Protein AF-A0A6A3BEG9-F1 (afdb_monomer_lite)

Organism: Hibiscus syriacus (NCBI:txid106335)

pLDDT: mean 72.34, std 18.97, range [19.92, 94.62]

InterPro domains:
  IPR001373 Cullin, N-terminal [PF00888] (165-281)
  IPR001373 Cullin, N-terminal [PF00888] (286-441)
  IPR016158 Cullin homology domain [PS50069] (335-565)
  IPR016158 Cullin homology domain [SM00182] (365-515)
  IPR016159 Cullin repeat-like-containing domain superfamily [SSF74788] (90-330)
  IPR019559 Cullin, neddylation domain [PF10557] (595-649)
  IPR019559 Cullin, neddylation domain [SM00884] (591-651)
  IPR036317 Cullin homology domain superfamily [SSF75632] (333-597)
  IPR036388 Winged helix-like DNA-binding domain superfamily [G3DSA:1.10.10.10] (597-657)
  IPR036390 Winged helix DNA-binding domain superfamily [SSF46785] (594-657)
  IPR045093 Cullin [PTHR11932] (163-653)
  IPR059120 Cullin-like, alpha+beta domain [PF26557] (464-587)

Secondary structure (DSSP, 8-state):
--------------------------------------------------------------------PPPPPPP------S---PPPTTHHHHHHHHHHHHHHHHHTTPPPSS-HHHHHHHHHHHHHTT-HHHHHHHHHHHHHHHHHHHHHHHBTB--HHHHHHHHHHHHHTT----HHHHHHHHHHHHHTT-HIIIIIHHHHHHHHHHHHHHHHHHHHHS-HHHHHHHHHHHHHHHHHHHHHTS-HHHHHHHHHHHHHHHH---THHHHHHHHHHHHHHTS--GGGTTTHHHHHHHHHHHHHHHHHHTSTT-HHHHHHHHHHHHHHHHTTTTHHHHHHHHHHHHHTBTT-TT--HHHHHHHHHHHHHHHHHTT--SSHHHHHHHHHHHHHHHHHHHTT-BS-HHHHHHHHHHHHHHH-HHHHHHHHHHHHHHHHHHHHHHHHHHSHHHHHSS-TT---------TTTSPP---------GGGHHHHHHHHHHSTT------GGG--EEEEEESSSEEEEEESSHHHHHHHHHTTT-SEEEHHHHHHHH---HHHHHHHHHTTSTTSSSS-SS--TT-EEE--TT---S--TTHHHHHHHHHHHHHSEEEHHHHHHHHHHHS---HHHHHHHHHHHHTTTSEEEETTEEEEEEE--

Sequence (657 aa):
MTKAKSQAVACSLEPNKKGLHHRHHHNSNNQNATDVVFDPSCMPLDDDPNSADALSPATANLSLKKATPPQPAKKLVIKLVKAKPTLPANFEDETWAKLKSAINAIFFKQPNSCDMEKLYQAVITLCLHRLGGRLYQRIEKECEELMSVALRSLVGQSPDLVVFLSLVEKCWLGEAIDRTLLNHLLKMFTALGIYSGSFEKPFLEHTSEFYAAEGTKYIQQYDVPDYLKHVETRLHEEHERCVLYLDAVTRKPLIATGFMMLMEGHRIEDLRRMYSLFSRIMVIDEEKDKDMVPFLLEFKASLDSIWEECFSKNETLCIHIRDAFEYLINLCQNRPAELVAKFLDEKLHTGNKGTSKEELECTLDKVLVLFRDTFLMVNKGKDVFEAFYRKDLAKRLLLGKSASIDAEKSMISKLKTECGSQFTNKLEGMFKDIELSKEINESFKQSSQARTKLPSGIEMSVHVLTTGYWPTYPPTVLRLPCELNVYQEFYLSKYSGRHLMWQNSLGHCVLKAGFLKVFSFCCRLPSKTVVLMLFNDAEKLSFLDIKGSTSIEDKELRRTLQSLACGKFPKGRDVENDDSFVFNDGFSSPLFRIKVDAAIVRIMKTRKVLSHTLLITELIQQFPRKPTDLKKRIESLIDREYLEQGKNNPQIYNYLA

Radius of gyration: 52.26 Å; chains: 1; bounding box: 135×94×127 Å

Structure (mmCIF, N/CA/C/O backbone):
data_AF-A0A6A3BEG9-F1
#
_entry.id   AF-A0A6A3BEG9-F1
#
loop_
_atom_site.group_PDB
_atom_site.id
_atom_site.type_symbol
_atom_site.label_atom_id
_atom_site.label_alt_id
_atom_site.label_comp_id
_atom_site.label_asym_id
_atom_site.label_entity_id
_atom_site.label_seq_id
_atom_site.pdbx_PDB_ins_code
_atom_site.Cartn_x
_atom_site.Cartn_y
_atom_site.Cartn_z
_atom_site.occupancy
_atom_site.B_iso_or_equiv
_atom_site.auth_seq_id
_atom_site.auth_comp_id
_atom_site.auth_asym_id
_atom_site.auth_atom_id
_atom_site.pdbx_PDB_model_num
ATOM 1 N N . MET A 1 1 ? -36.089 34.736 -15.527 1.00 31.38 1 MET A N 1
ATOM 2 C CA . MET A 1 1 ? -35.805 35.983 -16.277 1.00 31.38 1 MET A CA 1
ATOM 3 C C . MET A 1 1 ? -34.300 36.075 -16.506 1.00 31.38 1 MET A C 1
ATOM 5 O O . MET A 1 1 ? -33.586 35.696 -15.597 1.00 31.38 1 MET A O 1
ATOM 9 N N . THR A 1 2 ? -33.875 36.511 -17.703 1.00 29.36 2 THR A N 1
ATOM 10 C CA . THR A 1 2 ? -32.597 37.197 -18.061 1.00 29.36 2 THR A CA 1
ATOM 11 C C . THR A 1 2 ? -31.268 36.882 -17.341 1.00 29.36 2 THR A C 1
ATOM 13 O O . THR A 1 2 ? -31.200 36.942 -16.125 1.00 29.36 2 THR A O 1
ATOM 16 N N . LYS A 1 3 ? -30.107 36.804 -18.011 1.00 25.12 3 LYS A N 1
ATOM 17 C CA . LYS A 1 3 ? -29.729 36.522 -19.418 1.00 25.12 3 LYS A CA 1
ATOM 18 C C . LYS A 1 3 ? -28.193 36.373 -19.426 1.00 25.12 3 LYS A C 1
ATOM 20 O O . LYS A 1 3 ? -27.522 37.168 -18.778 1.00 25.12 3 LYS A O 1
ATOM 25 N N . ALA A 1 4 ? -27.631 35.415 -20.161 1.00 26.48 4 ALA A N 1
ATOM 26 C CA . ALA A 1 4 ? -26.176 35.314 -20.329 1.00 26.48 4 ALA A CA 1
ATOM 27 C C . ALA A 1 4 ? -25.626 36.396 -21.283 1.00 26.48 4 ALA A C 1
ATOM 29 O O . ALA A 1 4 ? -26.356 36.873 -22.158 1.00 26.48 4 ALA A O 1
ATOM 30 N N . LYS A 1 5 ? -24.328 36.713 -21.172 1.00 24.66 5 LYS A N 1
ATOM 31 C CA . LYS A 1 5 ? -23.538 37.335 -22.248 1.00 24.66 5 LYS A CA 1
ATOM 32 C C . LYS A 1 5 ? -22.067 36.914 -22.181 1.00 24.66 5 LYS A C 1
ATOM 34 O O . LYS A 1 5 ? -21.379 37.204 -21.211 1.00 24.66 5 LYS A O 1
ATOM 39 N N . SER A 1 6 ? -21.610 36.275 -23.251 1.00 23.83 6 SER A N 1
ATOM 40 C CA . SER A 1 6 ? -20.198 36.057 -23.576 1.00 23.83 6 SER A CA 1
ATOM 41 C C . SER A 1 6 ? -19.630 37.281 -24.298 1.00 23.83 6 SER A C 1
ATOM 43 O O . SER A 1 6 ? -20.381 37.968 -24.994 1.00 23.83 6 SER A O 1
ATOM 45 N N . GLN A 1 7 ? -18.311 37.480 -24.261 1.00 23.44 7 GLN A N 1
ATOM 46 C CA . GLN A 1 7 ? -17.595 38.104 -25.379 1.00 23.44 7 GLN A CA 1
ATOM 47 C C . GLN A 1 7 ? -16.103 37.749 -25.361 1.00 23.44 7 GLN A C 1
ATOM 49 O O . GLN A 1 7 ? -15.480 37.713 -24.305 1.00 23.44 7 GLN A O 1
ATOM 54 N N . ALA A 1 8 ? -15.555 37.487 -26.546 1.00 22.25 8 ALA A N 1
ATOM 55 C CA . ALA A 1 8 ? -14.137 37.263 -26.805 1.00 22.25 8 ALA A CA 1
ATOM 56 C C . ALA A 1 8 ? -13.657 38.290 -27.840 1.00 22.25 8 ALA A C 1
ATOM 58 O O . ALA A 1 8 ? -14.426 38.630 -28.740 1.00 22.25 8 ALA A O 1
ATOM 59 N N . VAL A 1 9 ? -12.404 38.744 -27.740 1.00 23.17 9 VAL A N 1
ATOM 60 C CA . VAL A 1 9 ? -11.664 39.463 -28.798 1.00 23.17 9 VAL A CA 1
ATOM 61 C C . VAL A 1 9 ? -10.181 39.070 -28.697 1.00 23.17 9 VAL A C 1
ATOM 63 O O . VAL A 1 9 ? -9.704 38.750 -27.610 1.00 23.17 9 VAL A O 1
ATOM 66 N N . ALA A 1 10 ? -9.478 39.048 -29.831 1.00 21.56 10 ALA A N 1
ATOM 67 C CA . ALA A 1 10 ? -8.102 38.568 -29.982 1.00 21.56 10 ALA A CA 1
ATOM 68 C C . ALA A 1 10 ? -7.094 39.697 -30.324 1.00 21.56 10 ALA A C 1
ATOM 70 O O . ALA A 1 10 ? -7.458 40.869 -30.345 1.00 21.56 10 ALA A O 1
ATOM 71 N N . CYS A 1 11 ? -5.870 39.278 -30.690 1.00 19.92 11 CYS A N 1
ATOM 72 C CA . CYS A 1 11 ? -4.821 39.988 -31.452 1.00 19.92 11 CYS A CA 1
ATOM 73 C C . CYS A 1 11 ? -3.715 40.792 -30.719 1.00 19.92 11 CYS A C 1
ATOM 75 O O . CYS A 1 11 ? -3.869 41.967 -30.412 1.00 19.92 11 CYS A O 1
ATOM 77 N N . SER A 1 12 ? -2.523 40.169 -30.723 1.00 20.89 12 SER A N 1
ATOM 78 C CA . SER A 1 12 ? -1.301 40.648 -31.415 1.00 20.89 12 SER A CA 1
ATOM 79 C C . SER A 1 12 ? -0.244 41.545 -30.734 1.00 20.89 12 SER A C 1
ATOM 81 O O . SER A 1 12 ? -0.546 42.541 -30.092 1.00 20.89 12 SER A O 1
ATOM 83 N N . LEU A 1 13 ? 1.008 41.224 -31.124 1.00 22.75 13 LEU A N 1
ATOM 84 C CA . LEU A 1 13 ? 2.265 42.004 -31.160 1.00 22.75 13 LEU A CA 1
ATOM 85 C C . LEU A 1 13 ? 3.156 42.073 -29.894 1.00 22.75 13 LEU A C 1
ATOM 87 O O . LEU A 1 13 ? 2.754 42.510 -28.822 1.00 22.75 13 LEU A O 1
ATOM 91 N N . GLU A 1 14 ? 4.422 41.671 -30.087 1.00 21.84 14 GLU A N 1
ATOM 92 C CA . GLU A 1 14 ? 5.583 41.900 -29.204 1.00 21.84 14 GLU A CA 1
ATOM 93 C C . GLU A 1 14 ? 6.166 43.334 -29.403 1.00 21.84 14 GLU A C 1
ATOM 95 O O . GLU A 1 14 ? 5.528 44.144 -30.080 1.00 21.84 14 GLU A O 1
ATOM 100 N N . PRO A 1 15 ? 7.429 43.668 -29.023 1.00 38.91 15 PRO A N 1
ATOM 101 C CA . PRO A 1 15 ? 8.297 43.215 -27.911 1.00 38.91 15 PRO A CA 1
ATOM 102 C C . PRO A 1 15 ? 8.882 44.406 -27.097 1.00 38.91 15 PRO A C 1
ATOM 104 O O . PRO A 1 15 ? 8.882 45.529 -27.597 1.00 38.91 15 PRO A O 1
ATOM 107 N N . ASN A 1 16 ? 9.508 44.182 -25.916 1.00 23.45 16 ASN A N 1
ATOM 108 C CA . ASN A 1 16 ? 10.857 44.723 -25.561 1.00 23.45 16 ASN A CA 1
ATOM 109 C C . ASN A 1 16 ? 11.320 44.570 -24.080 1.00 23.45 16 ASN A C 1
ATOM 111 O O . ASN A 1 16 ? 10.651 45.016 -23.159 1.00 23.45 16 ASN A O 1
ATOM 115 N N . LYS A 1 17 ? 12.600 44.167 -23.944 1.00 24.80 17 LYS A N 1
ATOM 116 C CA . LYS A 1 17 ? 13.687 44.699 -23.070 1.00 24.80 17 LYS A CA 1
ATOM 117 C C . LYS A 1 17 ? 13.652 44.671 -21.526 1.00 24.80 17 LYS A C 1
ATOM 119 O O . LYS A 1 17 ? 12.834 45.317 -20.892 1.00 24.80 17 LYS A O 1
ATOM 124 N N . LYS A 1 18 ? 14.836 44.248 -21.028 1.00 23.91 18 LYS A N 1
ATOM 125 C CA . LYS A 1 18 ? 15.557 44.629 -19.784 1.00 23.91 18 LYS A CA 1
ATOM 126 C C . LYS A 1 18 ? 14.902 44.162 -18.467 1.00 23.91 18 LYS A C 1
ATOM 128 O O . LYS A 1 18 ? 13.736 44.420 -18.236 1.00 23.91 18 LYS A O 1
ATOM 133 N N . GLY A 1 19 ? 15.599 43.523 -17.524 1.00 23.02 19 GLY A N 1
ATOM 134 C CA . GLY A 1 19 ? 17.031 43.197 -17.398 1.00 23.02 19 GLY A CA 1
ATOM 135 C C . GLY A 1 19 ? 17.562 43.640 -16.028 1.00 23.02 19 GLY A C 1
ATOM 136 O O . GLY A 1 19 ? 17.203 44.727 -15.585 1.00 23.02 19 GLY A O 1
ATOM 137 N N . LEU A 1 20 ? 18.402 42.839 -15.358 1.00 25.92 20 LEU A N 1
ATOM 138 C CA . LEU A 1 20 ? 19.084 43.242 -14.115 1.00 25.92 20 LEU A CA 1
ATOM 139 C C . LEU A 1 20 ? 20.333 42.391 -13.815 1.00 25.92 20 LEU A C 1
ATOM 141 O O . LEU A 1 20 ? 20.537 41.331 -14.400 1.00 25.92 20 LEU A O 1
ATOM 145 N N . HIS A 1 21 ? 21.202 42.935 -12.961 1.00 25.56 21 HIS A N 1
ATOM 146 C CA . HIS A 1 21 ? 22.609 42.555 -12.798 1.00 25.56 21 HIS A CA 1
ATOM 147 C C . HIS A 1 21 ? 22.884 41.354 -11.869 1.00 25.56 21 HIS A C 1
ATOM 149 O O . HIS A 1 21 ? 22.148 41.092 -10.923 1.00 25.56 21 HIS A O 1
ATOM 155 N N . HIS A 1 22 ? 24.050 40.732 -12.109 1.00 23.83 22 HIS A N 1
ATOM 156 C CA . HIS A 1 22 ? 25.010 40.159 -11.140 1.00 23.83 22 HIS A CA 1
ATOM 157 C C . HIS A 1 22 ? 24.812 40.552 -9.655 1.00 23.83 22 HIS A C 1
ATOM 159 O O . HIS A 1 22 ? 24.510 41.708 -9.365 1.00 23.83 22 HIS A O 1
ATOM 165 N N . ARG A 1 23 ? 25.166 39.692 -8.674 1.00 23.39 23 ARG A N 1
ATOM 166 C CA . ARG A 1 23 ? 26.582 39.457 -8.273 1.00 23.39 23 ARG A CA 1
ATOM 167 C C . ARG A 1 23 ? 26.782 38.282 -7.275 1.00 23.39 23 ARG A C 1
ATOM 169 O O . ARG A 1 23 ? 26.035 38.229 -6.316 1.00 23.39 23 ARG A O 1
ATOM 176 N N . HIS A 1 24 ? 27.822 37.451 -7.513 1.00 24.19 24 HIS A N 1
ATOM 177 C CA . HIS A 1 24 ? 28.725 36.650 -6.617 1.00 24.19 24 HIS A CA 1
ATOM 178 C C . HIS A 1 24 ? 28.236 35.984 -5.284 1.00 24.19 24 HIS A C 1
ATOM 180 O O . HIS A 1 24 ? 27.294 36.454 -4.673 1.00 24.19 24 HIS A O 1
ATOM 186 N N . HIS A 1 25 ? 28.859 34.934 -4.697 1.00 24.55 25 HIS A N 1
ATOM 187 C CA . HIS A 1 25 ? 30.204 34.305 -4.835 1.00 24.55 25 HIS A CA 1
ATOM 188 C C . HIS A 1 25 ? 30.246 32.862 -4.236 1.00 24.55 25 HIS A C 1
ATOM 190 O O . HIS A 1 25 ? 29.578 32.655 -3.232 1.00 24.55 25 HIS A O 1
ATOM 196 N N . HIS A 1 26 ? 31.146 31.978 -4.734 1.00 24.72 26 HIS A N 1
ATOM 197 C CA . HIS A 1 26 ? 31.712 30.742 -4.095 1.00 24.72 26 HIS A CA 1
ATOM 198 C C . HIS A 1 26 ? 30.728 29.603 -3.672 1.00 24.72 26 HIS A C 1
ATOM 200 O O . HIS A 1 26 ? 29.592 29.876 -3.327 1.00 24.72 26 HIS A O 1
ATOM 206 N N . ASN A 1 27 ? 31.034 28.290 -3.632 1.00 23.30 27 ASN A N 1
ATOM 207 C CA . ASN A 1 27 ? 32.197 27.411 -3.932 1.00 23.30 27 ASN A CA 1
ATOM 208 C C . ASN A 1 27 ? 31.675 25.934 -4.023 1.00 23.30 27 ASN A C 1
ATOM 210 O O . ASN A 1 27 ? 30.539 25.709 -3.622 1.00 23.30 27 ASN A O 1
ATOM 214 N N . SER A 1 28 ? 32.374 24.855 -4.432 1.00 23.61 28 SER A N 1
ATOM 215 C CA . SER A 1 28 ? 33.666 24.589 -5.120 1.00 23.61 28 SER A CA 1
ATOM 216 C C . SER A 1 28 ? 33.799 23.074 -5.422 1.00 23.61 28 SER A C 1
ATOM 218 O O . SER A 1 28 ? 33.351 22.284 -4.595 1.00 23.61 28 SER A O 1
ATOM 220 N N . ASN A 1 29 ? 34.551 22.689 -6.471 1.00 23.88 29 ASN A N 1
ATOM 221 C CA . ASN A 1 29 ? 34.968 21.310 -6.842 1.00 23.88 29 ASN A CA 1
ATOM 222 C C . ASN A 1 29 ? 33.822 20.377 -7.333 1.00 23.88 29 ASN A C 1
ATOM 224 O O . ASN A 1 29 ? 32.680 20.539 -6.929 1.00 23.88 29 ASN A O 1
ATOM 228 N N . ASN A 1 30 ? 34.028 19.376 -8.202 1.00 23.30 30 ASN A N 1
ATOM 229 C CA . ASN A 1 30 ? 35.244 18.811 -8.812 1.00 23.30 30 ASN A CA 1
ATOM 230 C C . ASN A 1 30 ? 34.872 18.097 -10.136 1.00 23.30 30 ASN A C 1
ATOM 232 O O . ASN A 1 30 ? 33.836 17.439 -10.122 1.00 23.30 30 ASN A O 1
ATOM 236 N N . GLN A 1 31 ? 35.706 18.126 -11.192 1.00 27.23 31 GLN A N 1
ATOM 237 C CA . GLN A 1 31 ? 36.019 16.983 -12.095 1.00 27.23 31 GLN A CA 1
ATOM 238 C C . GLN A 1 31 ? 36.862 17.390 -13.326 1.00 27.23 31 GLN A C 1
ATOM 240 O O . GLN A 1 31 ? 36.899 18.551 -13.723 1.00 27.23 31 GLN A O 1
ATOM 245 N N . ASN A 1 32 ? 37.596 16.407 -13.863 1.00 25.59 32 ASN A N 1
ATOM 246 C CA . ASN A 1 32 ? 38.697 16.542 -14.826 1.00 25.59 32 ASN A CA 1
ATOM 247 C C . ASN A 1 32 ? 38.291 16.235 -16.282 1.00 25.59 32 ASN A C 1
ATOM 249 O O . ASN A 1 32 ? 37.248 15.638 -16.514 1.00 25.59 32 ASN A O 1
ATOM 253 N N . ALA A 1 33 ? 39.243 16.493 -17.192 1.00 26.39 33 ALA A N 1
ATOM 254 C CA . ALA A 1 33 ? 39.384 15.924 -18.542 1.00 26.39 33 ALA A CA 1
ATOM 255 C C . ALA A 1 33 ? 38.336 16.395 -19.577 1.00 26.39 33 ALA A C 1
ATOM 257 O O . ALA A 1 33 ? 37.197 15.953 -19.580 1.00 26.39 33 ALA A O 1
ATOM 258 N N . THR A 1 34 ? 38.623 17.433 -20.370 1.00 24.78 34 THR A N 1
ATOM 259 C CA . THR A 1 34 ? 39.433 17.419 -21.615 1.00 24.78 34 THR A CA 1
ATOM 260 C C . THR A 1 34 ? 38.797 16.654 -22.775 1.00 24.78 34 THR A C 1
ATOM 262 O O . THR A 1 34 ? 39.066 15.472 -22.953 1.00 24.78 34 THR A O 1
ATOM 265 N N . ASP A 1 35 ? 38.099 17.395 -23.635 1.00 23.58 35 ASP A N 1
ATOM 266 C CA . ASP A 1 35 ? 38.037 17.124 -25.073 1.00 23.58 35 ASP A CA 1
ATOM 267 C C . ASP A 1 35 ? 38.240 18.455 -25.810 1.00 23.58 35 ASP A C 1
ATOM 269 O O . ASP A 1 35 ? 37.584 19.453 -25.500 1.00 23.58 35 ASP A O 1
ATOM 273 N N . VAL A 1 36 ? 39.195 18.495 -26.742 1.00 28.03 36 VAL A N 1
ATOM 274 C CA . VAL A 1 36 ? 39.523 19.690 -27.537 1.00 28.03 36 VAL A CA 1
ATOM 275 C C . VAL A 1 36 ? 39.194 19.398 -28.992 1.00 28.03 36 VAL A C 1
ATOM 277 O O . VAL A 1 36 ? 39.961 18.740 -29.692 1.00 28.03 36 VAL A O 1
ATOM 280 N N . VAL A 1 37 ? 38.065 19.930 -29.456 1.00 27.42 37 VAL A N 1
ATOM 281 C CA . VAL A 1 37 ? 37.762 20.032 -30.886 1.00 27.42 37 VAL A CA 1
ATOM 282 C C . VAL A 1 37 ? 38.337 21.352 -31.392 1.00 27.42 37 VAL A C 1
ATOM 284 O O . VAL A 1 37 ? 38.014 22.418 -30.870 1.00 27.42 37 VAL A O 1
ATOM 287 N N . PHE A 1 38 ? 39.210 21.271 -32.393 1.00 24.55 38 PHE A N 1
ATOM 288 C CA . PHE A 1 38 ? 39.831 22.421 -33.047 1.00 24.55 38 PHE A CA 1
ATOM 289 C C . PHE A 1 38 ? 39.120 22.663 -34.386 1.00 24.55 38 PHE A C 1
ATOM 291 O O . PHE A 1 38 ? 39.177 21.802 -35.261 1.00 24.55 38 PHE A O 1
ATOM 298 N N . ASP A 1 39 ? 38.479 23.822 -34.555 1.00 25.69 39 ASP A N 1
ATOM 299 C CA . ASP A 1 39 ? 37.948 24.293 -35.844 1.00 25.69 39 ASP A CA 1
ATOM 300 C C . ASP A 1 39 ? 38.622 25.640 -36.192 1.00 25.69 39 ASP A C 1
ATOM 302 O O . ASP A 1 39 ? 38.600 26.554 -35.357 1.00 25.69 39 ASP A O 1
ATOM 306 N N . PRO A 1 40 ? 39.315 25.783 -37.341 1.00 27.92 40 PRO A N 1
ATOM 307 C CA . PRO A 1 40 ? 40.228 26.898 -37.562 1.00 27.92 40 PRO A CA 1
ATOM 308 C C . PRO A 1 40 ? 39.621 28.011 -38.426 1.00 27.92 40 PRO A C 1
ATOM 310 O O . PRO A 1 40 ? 39.718 27.983 -39.652 1.00 27.92 40 PRO A O 1
ATOM 313 N N . SER A 1 41 ? 39.092 29.072 -37.811 1.00 26.78 41 SER A N 1
ATOM 314 C CA . SER A 1 41 ? 38.964 30.370 -38.501 1.00 26.78 41 SER A CA 1
ATOM 315 C C . SER A 1 41 ? 38.752 31.563 -37.560 1.00 26.78 41 SER A C 1
ATOM 317 O O . SER A 1 41 ? 37.631 31.876 -37.182 1.00 26.78 41 SER A O 1
ATOM 319 N N . CYS A 1 42 ? 39.852 32.252 -37.224 1.00 24.62 42 CYS A N 1
ATOM 320 C CA . CYS A 1 42 ? 39.955 33.716 -37.068 1.00 24.62 42 CYS A CA 1
ATOM 321 C C . CYS A 1 42 ? 41.332 34.092 -36.496 1.00 24.62 42 CYS A C 1
ATOM 323 O O . CYS A 1 42 ? 41.619 33.803 -35.337 1.00 24.62 42 CYS A O 1
ATOM 325 N N . MET A 1 43 ? 42.158 34.795 -37.275 1.00 28.31 43 MET A N 1
ATOM 326 C CA . MET A 1 43 ? 43.288 35.564 -36.744 1.00 28.31 43 MET A CA 1
ATOM 327 C C . MET A 1 43 ? 43.121 37.034 -37.132 1.00 28.31 43 MET A C 1
ATOM 329 O O . MET A 1 43 ? 43.123 37.335 -38.328 1.00 28.31 43 MET A O 1
ATOM 333 N N . PRO A 1 44 ? 42.994 37.956 -36.165 1.00 29.69 44 PRO A N 1
ATOM 334 C CA . PRO A 1 44 ? 43.395 39.335 -36.365 1.00 29.69 44 PRO A CA 1
ATOM 335 C C . PRO A 1 44 ? 44.924 39.451 -36.260 1.00 29.69 44 PRO A C 1
ATOM 337 O O . PRO A 1 44 ? 45.588 38.655 -35.597 1.00 29.69 44 PRO A O 1
ATOM 340 N N . LEU A 1 45 ? 45.461 40.456 -36.943 1.00 33.59 45 LEU A N 1
ATOM 341 C CA . LEU A 1 45 ? 46.841 40.914 -36.805 1.00 33.59 45 LEU A CA 1
ATOM 342 C C . LEU A 1 45 ? 47.002 41.639 -35.462 1.00 33.59 45 LEU A C 1
ATOM 344 O O . LEU A 1 45 ? 46.074 42.338 -35.074 1.00 33.59 45 LEU A O 1
ATOM 348 N N . ASP A 1 46 ? 48.178 41.545 -34.841 1.00 26.84 46 ASP A N 1
ATOM 349 C CA . ASP A 1 46 ? 48.803 42.672 -34.134 1.00 26.84 46 ASP A CA 1
ATOM 350 C C . ASP A 1 46 ? 50.309 42.412 -33.936 1.00 26.84 46 ASP A C 1
ATOM 352 O O . ASP A 1 46 ? 50.740 41.288 -33.659 1.00 26.84 46 ASP A O 1
ATOM 356 N N . ASP A 1 47 ? 51.103 43.467 -34.117 1.00 25.91 47 ASP A N 1
ATOM 357 C CA . ASP A 1 47 ? 52.542 43.516 -33.851 1.00 25.91 47 ASP A CA 1
ATOM 358 C C . ASP A 1 47 ? 52.806 43.781 -32.354 1.00 25.91 47 ASP A C 1
ATOM 360 O O . ASP A 1 47 ? 52.171 44.655 -31.773 1.00 25.91 47 ASP A O 1
ATOM 364 N N . ASP A 1 48 ? 53.791 43.107 -31.745 1.00 26.56 48 ASP A N 1
ATOM 365 C CA . ASP A 1 48 ? 55.000 43.793 -31.239 1.00 26.56 48 ASP A CA 1
ATOM 366 C C . ASP A 1 48 ? 56.049 42.804 -30.663 1.00 26.56 48 ASP A C 1
ATOM 368 O O . ASP A 1 48 ? 55.697 41.728 -30.166 1.00 26.56 48 ASP A O 1
ATOM 372 N N . PRO A 1 49 ? 57.358 43.134 -30.694 1.00 33.31 49 PRO A N 1
ATOM 373 C CA . PRO A 1 49 ? 58.423 42.277 -30.181 1.00 33.31 49 PRO A CA 1
ATOM 374 C C . PRO A 1 49 ? 58.924 42.711 -28.792 1.00 33.31 49 PRO A C 1
ATOM 376 O O . PRO A 1 49 ? 59.197 43.889 -28.573 1.00 33.31 49 PRO A O 1
ATOM 379 N N . ASN A 1 50 ? 59.169 41.750 -27.888 1.00 26.00 50 ASN A N 1
ATOM 380 C CA . ASN A 1 50 ? 60.373 41.674 -27.032 1.00 26.00 50 ASN A CA 1
ATOM 381 C C . ASN A 1 50 ? 60.243 40.606 -25.934 1.00 26.00 50 ASN A C 1
ATOM 383 O O . ASN A 1 50 ? 59.409 40.712 -25.039 1.00 26.00 50 ASN A O 1
ATOM 387 N N . SER A 1 51 ? 61.167 39.646 -25.916 1.00 26.09 51 SER A N 1
ATOM 388 C CA . SER A 1 51 ? 61.953 39.307 -24.717 1.00 26.09 51 SER A CA 1
ATOM 389 C C . SER A 1 51 ? 62.965 38.215 -25.061 1.00 26.09 51 SER A C 1
ATOM 391 O O . SER A 1 51 ? 62.617 37.078 -25.362 1.00 26.09 51 SER A O 1
ATOM 393 N N . ALA A 1 52 ? 64.241 38.572 -25.000 1.00 30.20 52 ALA A N 1
ATOM 394 C CA . ALA A 1 52 ? 65.333 37.624 -24.864 1.00 30.20 52 ALA A CA 1
ATOM 395 C C . ALA A 1 52 ? 66.128 38.070 -23.644 1.00 30.20 52 ALA A C 1
ATOM 397 O O . ALA A 1 52 ? 66.440 39.256 -23.541 1.00 30.20 52 ALA A O 1
ATOM 398 N N . ASP A 1 53 ? 66.462 37.150 -22.741 1.00 26.23 53 ASP A N 1
ATOM 399 C CA . ASP A 1 53 ? 67.453 37.447 -21.716 1.00 26.23 53 ASP A CA 1
ATOM 400 C C . ASP A 1 53 ? 68.211 36.201 -21.241 1.00 26.23 53 ASP A C 1
ATOM 402 O O . ASP A 1 53 ? 67.718 35.076 -21.325 1.00 26.23 53 ASP A O 1
ATOM 406 N N . ALA A 1 54 ? 69.415 36.457 -20.731 1.00 26.03 54 ALA A N 1
ATOM 407 C CA . ALA A 1 54 ? 70.334 35.542 -20.056 1.00 26.03 54 ALA A CA 1
ATOM 408 C C . ALA A 1 54 ? 70.854 34.305 -20.830 1.00 26.03 54 ALA A C 1
ATOM 410 O O . ALA A 1 54 ? 70.386 33.182 -20.658 1.00 26.03 54 ALA A O 1
ATOM 411 N N . LEU A 1 55 ? 72.016 34.474 -21.474 1.00 29.61 55 LEU A N 1
ATOM 412 C CA . LEU A 1 55 ? 73.257 33.866 -20.958 1.00 29.61 55 LEU A CA 1
ATOM 413 C C . LEU A 1 55 ? 74.487 34.702 -21.367 1.00 29.61 55 LEU A C 1
ATOM 415 O O . LEU A 1 55 ? 74.448 35.458 -22.336 1.00 29.61 55 LEU A O 1
ATOM 419 N N . SER A 1 56 ? 75.530 34.664 -20.536 1.00 29.52 56 SER A N 1
ATOM 420 C CA . SER A 1 56 ? 76.470 35.778 -20.323 1.00 29.52 56 SER A CA 1
ATOM 421 C C . SER A 1 56 ? 77.915 35.486 -20.828 1.00 29.52 56 SER A C 1
ATOM 423 O O . SER A 1 56 ? 78.156 34.409 -21.376 1.00 29.52 56 SER A O 1
ATOM 425 N N . PRO A 1 57 ? 78.865 36.453 -20.779 1.00 38.69 57 PRO A N 1
ATOM 426 C CA . PRO A 1 57 ? 79.895 36.592 -21.821 1.00 38.69 57 PRO A CA 1
ATOM 427 C C . PRO A 1 57 ? 81.341 36.273 -21.388 1.00 38.69 57 PRO A C 1
ATOM 429 O O . PRO A 1 57 ? 81.637 36.080 -20.211 1.00 38.69 57 PRO A O 1
ATOM 432 N N . ALA A 1 58 ? 82.278 36.374 -22.343 1.00 28.03 58 ALA A N 1
ATOM 433 C CA . ALA A 1 58 ? 83.718 36.453 -22.083 1.00 28.03 58 ALA A CA 1
ATOM 434 C C . ALA A 1 58 ? 84.379 37.664 -22.784 1.00 28.03 58 ALA A C 1
ATOM 436 O O . ALA A 1 58 ? 84.562 37.680 -23.995 1.00 28.03 58 ALA A O 1
ATOM 437 N N . THR A 1 59 ? 84.737 38.669 -21.974 1.00 28.33 59 THR A N 1
ATOM 438 C CA . THR A 1 59 ? 85.930 39.548 -22.078 1.00 28.33 59 THR A CA 1
ATOM 439 C C . THR A 1 59 ? 86.438 40.029 -23.455 1.00 28.33 59 THR A C 1
ATOM 441 O O . THR A 1 59 ? 87.064 39.263 -24.180 1.00 28.33 59 THR A O 1
ATOM 444 N N . ALA A 1 60 ? 86.447 41.354 -23.685 1.00 32.16 60 ALA A N 1
ATOM 445 C CA . ALA A 1 60 ? 87.639 42.182 -23.389 1.00 32.16 60 ALA A CA 1
ATOM 446 C C . ALA A 1 60 ? 87.496 43.682 -23.769 1.00 32.16 60 ALA A C 1
ATOM 448 O O . ALA A 1 60 ? 87.504 44.054 -24.933 1.00 32.16 60 ALA A O 1
ATOM 449 N N . ASN A 1 61 ? 87.468 44.533 -22.738 1.00 33.16 61 ASN A N 1
ATOM 450 C CA . ASN A 1 61 ? 88.206 45.799 -22.593 1.00 33.16 61 ASN A CA 1
ATOM 451 C C . ASN A 1 61 ? 88.319 46.873 -23.714 1.00 33.16 61 ASN A C 1
ATOM 453 O O . ASN A 1 61 ? 89.008 46.712 -24.713 1.00 33.16 61 ASN A O 1
ATOM 457 N N . LEU A 1 62 ? 87.918 48.082 -23.283 1.00 30.91 62 LEU A N 1
ATOM 458 C CA . LEU A 1 62 ? 88.637 49.372 -23.371 1.00 30.91 62 LEU A CA 1
ATOM 459 C C . LEU A 1 62 ? 88.443 50.336 -24.571 1.00 30.91 62 LEU A C 1
ATOM 461 O O . LEU A 1 62 ? 88.958 50.158 -25.667 1.00 30.91 62 LEU A O 1
ATOM 465 N N . SER A 1 63 ? 87.906 51.507 -24.186 1.00 33.28 63 SER A N 1
ATOM 466 C CA . SER A 1 63 ? 88.371 52.864 -24.547 1.00 33.28 63 SER A CA 1
ATOM 467 C C . SER A 1 63 ? 87.709 53.641 -25.696 1.00 33.28 63 SER A C 1
ATOM 469 O O . SER A 1 63 ? 88.134 53.622 -26.844 1.00 33.28 63 SER A O 1
ATOM 471 N N . LEU A 1 64 ? 86.746 54.474 -25.277 1.00 37.94 64 LEU A N 1
ATOM 472 C CA . LEU A 1 64 ? 86.400 55.825 -25.751 1.00 37.94 64 LEU A CA 1
ATOM 473 C C . LEU A 1 64 ? 87.021 56.339 -27.073 1.00 37.94 64 LEU A C 1
ATOM 475 O O . LEU A 1 64 ? 88.210 56.658 -27.122 1.00 37.94 64 LEU A O 1
ATOM 479 N N . LYS A 1 65 ? 86.143 56.792 -27.983 1.00 34.66 65 LYS A N 1
ATOM 480 C CA . LYS A 1 65 ? 86.024 58.235 -28.300 1.00 34.66 65 LYS A CA 1
ATOM 481 C C . LYS A 1 65 ? 84.690 58.590 -28.973 1.00 34.66 65 LYS A C 1
ATOM 483 O O . LYS A 1 65 ? 84.055 57.771 -29.623 1.00 34.66 65 LYS A O 1
ATOM 488 N N . LYS A 1 66 ? 84.260 59.834 -28.753 1.00 41.31 66 LYS A N 1
ATOM 489 C CA . LYS A 1 66 ? 82.955 60.413 -29.116 1.00 41.31 66 LYS A CA 1
ATOM 490 C C . LYS A 1 66 ? 83.024 61.035 -30.519 1.00 41.31 66 LYS A C 1
ATOM 492 O O . LYS A 1 66 ? 83.854 61.920 -30.714 1.00 41.31 66 LYS A O 1
ATOM 497 N N . ALA A 1 67 ? 82.162 60.631 -31.459 1.00 31.16 67 ALA A N 1
ATOM 498 C CA . ALA A 1 67 ? 82.053 61.266 -32.782 1.00 31.16 67 ALA A CA 1
ATOM 499 C C . ALA A 1 67 ? 80.648 61.127 -33.417 1.00 31.16 67 ALA A C 1
ATOM 501 O O . ALA A 1 67 ? 80.159 60.020 -33.594 1.00 31.16 67 ALA A O 1
ATOM 502 N N . THR A 1 68 ? 80.053 62.287 -33.727 1.00 42.62 68 THR A N 1
ATOM 503 C CA . THR A 1 68 ? 79.264 62.691 -34.921 1.00 42.62 68 THR A CA 1
ATOM 504 C C . THR A 1 68 ? 78.280 61.700 -35.603 1.00 42.62 68 THR A C 1
ATOM 506 O O . THR A 1 68 ? 78.669 60.587 -35.944 1.00 42.62 68 THR A O 1
ATOM 509 N N . PRO A 1 69 ? 77.022 62.105 -35.912 1.00 45.09 69 PRO A N 1
ATOM 510 C CA . PRO A 1 69 ? 75.997 61.207 -36.467 1.00 45.09 69 PRO A CA 1
ATOM 511 C C . PRO A 1 69 ? 76.266 60.753 -37.921 1.00 45.09 69 PRO A C 1
ATOM 513 O O . PRO A 1 69 ? 76.766 61.546 -38.726 1.00 45.09 69 PRO A O 1
ATOM 516 N N . PRO A 1 70 ? 75.880 59.516 -38.299 1.00 43.56 70 PRO A N 1
ATOM 517 C CA . PRO A 1 70 ? 76.005 59.021 -39.668 1.00 43.56 70 PRO A CA 1
ATOM 518 C C . PRO A 1 70 ? 74.910 59.560 -40.608 1.00 43.56 70 PRO A C 1
ATOM 520 O O . PRO A 1 70 ? 73.753 59.745 -40.237 1.00 43.56 70 PRO A O 1
ATOM 523 N N . GLN A 1 71 ? 75.312 59.793 -41.858 1.00 52.62 71 GLN A N 1
ATOM 524 C CA . GLN A 1 71 ? 74.504 60.316 -42.968 1.00 52.62 71 GLN A CA 1
ATOM 525 C C . GLN A 1 71 ? 73.493 59.285 -43.525 1.00 52.62 71 GLN A C 1
ATOM 527 O O . GLN A 1 71 ? 73.672 58.085 -43.306 1.00 52.62 71 GLN A O 1
ATOM 532 N N . PRO A 1 72 ? 72.465 59.709 -44.296 1.00 50.06 72 PRO A N 1
ATOM 533 C CA . PRO A 1 72 ? 71.504 58.790 -44.913 1.00 50.06 72 PRO A CA 1
ATOM 534 C C . PRO A 1 72 ? 72.173 57.740 -45.812 1.00 50.06 72 PRO A C 1
ATOM 536 O O . PRO A 1 72 ? 73.048 58.049 -46.627 1.00 50.06 72 PRO A O 1
ATOM 539 N N . ALA A 1 73 ? 71.721 56.490 -45.686 1.00 49.47 73 ALA A N 1
ATOM 540 C CA . ALA A 1 73 ? 72.264 55.354 -46.422 1.00 49.47 73 ALA A CA 1
ATOM 541 C C . ALA A 1 73 ? 72.097 55.523 -47.945 1.00 49.47 73 ALA A C 1
ATOM 543 O O . ALA A 1 73 ? 70.990 55.676 -48.466 1.00 49.47 73 ALA A O 1
ATOM 544 N N . LYS A 1 74 ? 73.214 55.461 -48.679 1.00 55.66 74 LYS A N 1
ATOM 545 C CA . LYS A 1 74 ? 73.226 55.524 -50.147 1.00 55.66 74 LYS A CA 1
ATOM 546 C C . LYS A 1 74 ? 72.627 54.238 -50.727 1.00 55.66 74 LYS A C 1
ATOM 548 O O . LYS A 1 74 ? 73.122 53.150 -50.441 1.00 55.66 74 LYS A O 1
ATOM 553 N N . LYS A 1 75 ? 71.609 54.355 -51.592 1.00 60.00 75 LYS A N 1
ATOM 554 C CA . LYS A 1 75 ? 71.095 53.218 -52.377 1.00 60.00 75 LYS A CA 1
ATOM 555 C C . LYS A 1 75 ? 72.210 52.634 -53.249 1.00 60.00 75 LYS A C 1
ATOM 557 O O . LYS A 1 75 ? 72.846 53.354 -54.018 1.00 60.00 75 LYS A O 1
ATOM 562 N N . LEU A 1 76 ? 72.409 51.324 -53.148 1.00 66.19 76 LEU A N 1
ATOM 563 C CA . LEU A 1 76 ? 73.411 50.586 -53.908 1.00 66.19 76 LEU A CA 1
ATOM 564 C C . LEU A 1 76 ? 72.867 50.316 -55.321 1.00 66.19 76 LEU A C 1
ATOM 566 O O . LEU A 1 76 ? 71.992 49.474 -55.511 1.00 66.19 76 LEU A O 1
ATOM 570 N N . VAL A 1 77 ? 73.343 51.072 -56.314 1.00 60.81 77 VAL A N 1
ATOM 571 C CA . VAL A 1 77 ? 72.949 50.901 -57.722 1.00 60.81 77 VAL A CA 1
ATOM 572 C C . VAL A 1 77 ? 73.935 49.961 -58.408 1.00 60.81 77 VAL A C 1
ATOM 574 O O . VAL A 1 77 ? 75.067 50.340 -58.711 1.00 60.81 77 VAL A O 1
ATOM 577 N N . ILE A 1 78 ? 73.495 48.733 -58.677 1.00 69.81 78 ILE A N 1
ATOM 578 C CA . ILE A 1 78 ? 74.249 47.768 -59.483 1.00 69.81 78 ILE A CA 1
ATOM 579 C C . ILE A 1 78 ? 74.228 48.246 -60.942 1.00 69.81 78 ILE A C 1
ATOM 581 O O . ILE A 1 78 ? 73.160 48.365 -61.545 1.00 69.81 78 ILE A O 1
ATOM 585 N N . LYS A 1 79 ? 75.401 48.517 -61.530 1.00 56.06 79 LYS A N 1
ATOM 586 C CA . LYS A 1 79 ? 75.509 48.792 -62.972 1.00 56.06 79 LYS A CA 1
ATOM 587 C C . LYS A 1 79 ? 75.225 47.506 -63.750 1.00 56.06 79 LYS A C 1
ATOM 589 O O . LYS A 1 79 ? 75.940 46.519 -63.599 1.00 56.06 79 LYS A O 1
ATOM 594 N N . LEU A 1 80 ? 74.184 47.533 -64.579 1.00 58.94 80 LEU A N 1
ATOM 595 C CA . LEU A 1 80 ? 73.719 46.376 -65.338 1.00 58.94 80 LEU A CA 1
ATOM 596 C C . LEU A 1 80 ? 74.730 45.998 -66.437 1.00 58.94 80 LEU A C 1
ATOM 598 O O . LEU A 1 80 ? 74.906 46.742 -67.401 1.00 58.94 80 LEU A O 1
ATOM 602 N N . VAL A 1 81 ? 75.373 44.835 -66.313 1.00 50.00 81 VAL A N 1
ATOM 603 C CA . VAL A 1 81 ? 76.216 44.253 -67.368 1.00 50.00 81 VAL A CA 1
ATOM 604 C C . VAL A 1 81 ? 75.515 43.028 -67.947 1.00 50.00 81 VAL A C 1
ATOM 606 O O . VAL A 1 81 ? 75.468 41.978 -67.317 1.00 50.00 81 VAL A O 1
ATOM 609 N N . LYS A 1 82 ? 75.043 43.185 -69.192 1.00 51.91 82 LYS A N 1
ATOM 610 C CA . LYS A 1 82 ? 74.356 42.180 -70.027 1.00 51.91 82 LYS A CA 1
ATOM 611 C C . LYS A 1 82 ? 72.992 41.715 -69.480 1.00 51.91 82 LYS A C 1
ATOM 613 O O . LYS A 1 82 ? 72.594 42.037 -68.366 1.00 51.91 82 LYS A O 1
ATOM 618 N N . ALA A 1 83 ? 72.203 41.119 -70.375 1.00 58.56 83 ALA A N 1
ATOM 619 C CA . ALA A 1 83 ? 70.756 40.979 -70.227 1.00 58.56 83 ALA A CA 1
ATOM 620 C C . ALA A 1 83 ? 70.336 40.150 -69.001 1.00 58.56 83 ALA A C 1
ATOM 622 O O . ALA A 1 83 ? 71.040 39.234 -68.580 1.00 58.56 83 ALA A O 1
ATOM 623 N N . LYS A 1 84 ? 69.138 40.450 -68.478 1.00 52.81 84 LYS A N 1
ATOM 624 C CA . LYS A 1 84 ? 68.453 39.636 -67.465 1.00 52.81 84 LYS A CA 1
ATOM 625 C C . LYS A 1 84 ? 68.449 38.171 -67.933 1.00 52.81 84 LYS A C 1
ATOM 627 O O . LYS A 1 84 ? 67.964 37.942 -69.040 1.00 52.81 84 LYS A O 1
ATOM 632 N N . PRO A 1 85 ? 68.941 37.199 -67.140 1.00 57.34 85 PRO A N 1
ATOM 633 C CA . PRO A 1 85 ? 68.864 35.796 -67.518 1.00 57.34 85 PRO A CA 1
ATOM 634 C C . PRO A 1 85 ? 67.390 35.409 -67.658 1.00 57.34 85 PRO A C 1
ATOM 636 O O . PRO A 1 85 ? 66.635 35.363 -66.685 1.00 57.34 85 PRO A O 1
ATOM 639 N N . THR A 1 86 ? 66.967 35.208 -68.899 1.00 59.50 86 THR A N 1
ATOM 640 C CA . THR A 1 86 ? 65.671 34.639 -69.251 1.00 59.50 86 THR A CA 1
ATOM 641 C C . THR A 1 86 ? 65.818 33.131 -69.343 1.00 59.50 86 THR A C 1
ATOM 643 O O . THR A 1 86 ? 66.842 32.642 -69.822 1.00 59.50 86 THR A O 1
ATOM 646 N N . LEU A 1 87 ? 64.798 32.397 -68.891 1.00 61.22 87 LEU A N 1
ATOM 647 C CA . LEU A 1 87 ? 64.752 30.947 -69.068 1.00 61.22 87 LEU A CA 1
ATOM 648 C C . LEU A 1 87 ? 64.940 30.596 -70.556 1.00 61.22 87 LEU A C 1
ATOM 650 O O . LEU A 1 87 ? 64.423 31.327 -71.410 1.00 61.22 87 LEU A O 1
ATOM 654 N N . PRO A 1 88 ? 65.639 29.493 -70.887 1.00 68.00 88 PRO A N 1
ATOM 655 C CA . PRO A 1 88 ? 65.618 28.947 -72.239 1.00 68.00 88 PRO A CA 1
ATOM 656 C C . PRO A 1 88 ? 64.168 28.748 -72.690 1.00 68.00 88 PRO A C 1
ATOM 658 O O . PRO A 1 88 ? 63.357 28.253 -71.909 1.00 68.00 88 PRO A O 1
ATOM 661 N N . ALA A 1 89 ? 63.840 29.100 -73.936 1.00 62.97 89 ALA A N 1
ATOM 662 C CA . ALA A 1 89 ? 62.461 29.026 -74.436 1.00 62.97 89 ALA A CA 1
ATOM 663 C C . ALA A 1 89 ? 61.842 27.619 -74.288 1.00 62.97 89 ALA A C 1
ATOM 665 O O . ALA A 1 89 ? 60.652 27.496 -74.025 1.00 62.97 89 ALA A O 1
ATOM 666 N N . ASN A 1 90 ? 62.674 26.574 -74.359 1.00 70.00 90 ASN A N 1
ATOM 667 C CA . ASN A 1 90 ? 62.264 25.174 -74.250 1.00 70.00 90 ASN A CA 1
ATOM 668 C C . ASN A 1 90 ? 62.226 24.647 -72.798 1.00 70.00 90 ASN A C 1
ATOM 670 O O . ASN A 1 90 ? 61.847 23.500 -72.578 1.00 70.00 90 ASN A O 1
ATOM 674 N N . PHE A 1 91 ? 62.624 25.438 -71.792 1.00 69.25 91 PHE A N 1
ATOM 675 C CA . PHE A 1 91 ? 62.773 24.960 -70.408 1.00 69.25 91 PHE A CA 1
ATOM 676 C C . PHE A 1 91 ? 61.442 24.524 -69.774 1.00 69.25 91 PHE A C 1
ATOM 678 O O . PHE A 1 91 ? 61.420 23.564 -69.002 1.00 69.25 91 PHE A O 1
ATOM 685 N N . GLU A 1 92 ? 60.336 25.198 -70.112 1.00 74.06 92 GLU A N 1
ATOM 686 C CA . GLU A 1 92 ? 58.986 24.831 -69.658 1.00 74.06 92 GLU A CA 1
ATOM 687 C C . GLU A 1 92 ? 58.589 23.445 -70.197 1.00 74.06 92 GLU A C 1
ATOM 689 O O . GLU A 1 92 ? 58.175 22.579 -69.426 1.00 74.06 92 GLU A O 1
ATOM 694 N N . ASP A 1 93 ? 58.803 23.195 -71.491 1.00 78.31 93 ASP A N 1
ATOM 695 C CA . ASP A 1 93 ? 58.384 21.953 -72.148 1.00 78.31 93 ASP A CA 1
ATOM 696 C C . ASP A 1 93 ? 59.345 20.775 -71.911 1.00 78.31 93 ASP A C 1
ATOM 698 O O . ASP A 1 93 ? 58.886 19.648 -71.732 1.00 78.31 93 ASP A O 1
ATOM 702 N N . GLU A 1 94 ? 60.658 21.003 -71.796 1.00 78.81 94 GLU A N 1
ATOM 703 C CA . GLU A 1 94 ? 61.614 19.964 -71.373 1.00 78.81 94 GLU A CA 1
ATOM 704 C C . GLU A 1 94 ? 61.399 19.528 -69.918 1.00 78.81 94 GLU A C 1
ATOM 706 O O . GLU A 1 94 ? 61.548 18.347 -69.587 1.00 78.81 94 GLU A O 1
ATOM 711 N N . THR A 1 95 ? 61.061 20.470 -69.033 1.00 80.25 95 THR A N 1
ATOM 712 C CA . THR A 1 95 ? 60.722 20.156 -67.639 1.00 80.25 95 THR A CA 1
ATOM 713 C C . THR A 1 95 ? 59.379 19.436 -67.570 1.00 80.25 95 THR A C 1
ATOM 715 O O . THR A 1 95 ? 59.262 18.430 -66.869 1.00 80.25 95 THR A O 1
ATOM 718 N N . TRP A 1 96 ? 58.392 19.876 -68.356 1.00 85.88 96 TRP A N 1
ATOM 719 C CA . TRP A 1 96 ? 57.111 19.187 -68.481 1.00 85.88 96 TRP A CA 1
ATOM 720 C C . TRP A 1 96 ? 57.262 17.758 -69.015 1.00 85.88 96 TRP A C 1
ATOM 722 O O . TRP A 1 96 ? 56.669 16.849 -68.448 1.00 85.88 96 TRP A O 1
ATOM 732 N N . ALA A 1 97 ? 58.099 17.513 -70.028 1.00 83.81 97 ALA A N 1
ATOM 733 C CA . ALA A 1 97 ? 58.339 16.166 -70.552 1.00 83.81 97 ALA A CA 1
ATOM 734 C C . ALA A 1 97 ? 58.925 15.215 -69.489 1.00 83.81 97 ALA A C 1
ATOM 736 O O . ALA A 1 97 ? 58.494 14.066 -69.377 1.00 83.81 97 ALA A O 1
ATOM 737 N N . LYS A 1 98 ? 59.860 15.702 -68.660 1.00 83.31 98 LYS A N 1
ATOM 738 C CA . LYS A 1 98 ? 60.429 14.943 -67.529 1.00 83.31 98 LYS A CA 1
ATOM 739 C C . LYS A 1 98 ? 59.378 14.657 -66.452 1.00 83.31 98 LYS A C 1
ATOM 741 O O . LYS A 1 98 ? 59.289 13.525 -65.982 1.00 83.31 98 LYS A O 1
ATOM 746 N N . LEU A 1 99 ? 58.550 15.646 -66.107 1.00 85.12 99 LEU A N 1
ATOM 747 C CA . LEU A 1 99 ? 57.461 15.486 -65.137 1.00 85.12 99 LEU A CA 1
ATOM 748 C C . LEU A 1 99 ? 56.373 14.533 -65.645 1.00 85.12 99 LEU A C 1
ATOM 750 O O . LEU A 1 99 ? 56.003 13.616 -64.922 1.00 85.12 99 LEU A O 1
ATOM 754 N N . LYS A 1 100 ? 55.927 14.668 -66.898 1.00 85.19 100 LYS A N 1
ATOM 755 C CA . LYS A 1 100 ? 54.975 13.755 -67.549 1.00 85.19 100 LYS A CA 1
ATOM 756 C C . LYS A 1 100 ? 55.504 12.318 -67.585 1.00 85.19 100 LYS A C 1
ATOM 758 O O . LYS A 1 100 ? 54.750 11.394 -67.294 1.00 85.19 100 LYS A O 1
ATOM 763 N N . SER A 1 101 ? 56.791 12.115 -67.876 1.00 84.06 101 SER A N 1
ATOM 764 C CA . SER A 1 101 ? 57.420 10.786 -67.809 1.00 84.06 101 SER A CA 1
ATOM 765 C C . SER A 1 101 ? 57.388 10.202 -66.388 1.00 84.06 101 SER A C 1
ATOM 767 O O . SER A 1 101 ? 56.990 9.053 -66.201 1.00 84.06 101 SER A O 1
ATOM 769 N N . ALA A 1 102 ? 57.713 11.007 -65.370 1.00 86.25 102 ALA A N 1
ATOM 770 C CA . ALA A 1 102 ? 57.670 10.583 -63.970 1.00 86.25 102 ALA 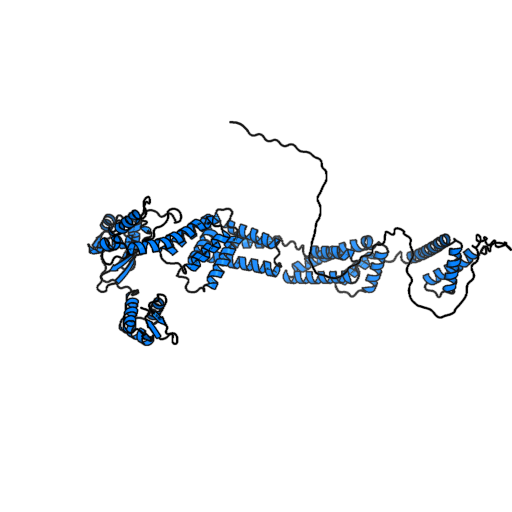A CA 1
ATOM 771 C C . ALA A 1 102 ? 56.239 10.291 -63.473 1.00 86.25 102 ALA A C 1
ATOM 773 O O . ALA A 1 102 ? 56.026 9.280 -62.808 1.00 86.25 102 ALA A O 1
ATOM 774 N N . ILE A 1 103 ? 55.251 11.122 -63.830 1.00 85.75 103 ILE A N 1
ATOM 775 C CA . ILE A 1 103 ? 53.825 10.919 -63.508 1.00 85.75 103 ILE A CA 1
ATOM 776 C C . ILE A 1 103 ? 53.330 9.597 -64.106 1.00 85.75 103 ILE A C 1
ATOM 778 O O . ILE A 1 103 ? 52.746 8.782 -63.394 1.00 85.75 103 ILE A O 1
ATOM 782 N N . ASN A 1 104 ? 53.630 9.344 -65.383 1.00 83.38 104 ASN A N 1
ATOM 783 C CA . ASN A 1 104 ? 53.284 8.089 -66.047 1.00 83.38 104 ASN A CA 1
ATOM 784 C C . ASN A 1 104 ? 53.979 6.880 -65.392 1.00 83.38 104 ASN A C 1
ATOM 786 O O . ASN A 1 104 ? 53.328 5.867 -65.136 1.00 83.38 104 ASN A O 1
ATOM 790 N N . ALA A 1 105 ? 55.267 6.986 -65.048 1.00 84.81 105 ALA A N 1
ATOM 791 C CA . ALA A 1 105 ? 55.977 5.922 -64.339 1.00 84.81 105 ALA A CA 1
ATOM 792 C C . ALA A 1 105 ? 55.333 5.606 -62.975 1.00 84.81 105 ALA A C 1
ATOM 794 O O . ALA A 1 105 ? 55.110 4.438 -62.663 1.00 84.81 105 ALA A O 1
ATOM 795 N N . ILE A 1 106 ? 54.957 6.628 -62.199 1.00 85.62 106 ILE A N 1
ATOM 796 C CA . ILE A 1 106 ? 54.264 6.464 -60.912 1.00 85.62 106 ILE A CA 1
ATOM 797 C C . ILE A 1 106 ? 52.892 5.798 -61.108 1.00 85.62 106 ILE A C 1
ATOM 799 O O . ILE A 1 106 ? 52.592 4.817 -60.426 1.00 85.62 106 ILE A O 1
ATOM 803 N N . PHE A 1 107 ? 52.084 6.276 -62.061 1.00 81.56 107 PHE A N 1
ATOM 804 C CA . PHE A 1 107 ? 50.731 5.762 -62.312 1.00 81.56 107 PHE A CA 1
ATOM 805 C C . PHE A 1 107 ? 50.734 4.280 -62.720 1.00 81.56 107 PHE A C 1
ATOM 807 O O . PHE A 1 107 ? 49.961 3.482 -62.190 1.00 81.56 107 PHE A O 1
ATOM 814 N N . PHE A 1 108 ? 51.661 3.878 -63.596 1.00 80.69 108 PHE A N 1
ATOM 815 C CA . PHE A 1 108 ? 51.817 2.488 -64.043 1.00 80.69 108 PHE A CA 1
ATOM 816 C C . PHE A 1 108 ? 52.738 1.634 -63.146 1.00 80.69 108 PHE A C 1
ATOM 818 O O . PHE A 1 108 ? 53.098 0.519 -63.532 1.00 80.69 108 PHE A O 1
ATOM 825 N N . LYS A 1 109 ? 53.122 2.132 -61.957 1.00 81.75 109 LYS A N 1
ATOM 826 C CA . LYS A 1 109 ? 54.019 1.467 -60.984 1.00 81.75 109 LYS A CA 1
ATOM 827 C C . LYS A 1 109 ? 55.351 0.984 -61.590 1.00 81.75 109 LYS A C 1
ATOM 829 O O . LYS A 1 109 ? 55.861 -0.077 -61.235 1.00 81.75 109 LYS A O 1
ATOM 834 N N . GLN A 1 110 ? 55.904 1.762 -62.516 1.00 83.25 110 GLN A N 1
ATOM 835 C CA . GLN A 1 110 ? 57.171 1.507 -63.203 1.00 83.25 110 GLN A CA 1
ATOM 836 C C . GLN A 1 110 ? 58.347 2.214 -62.502 1.00 83.25 110 GLN A C 1
ATOM 838 O O . GLN A 1 110 ? 58.149 3.244 -61.852 1.00 83.25 110 GLN A O 1
ATOM 843 N N . PRO A 1 111 ? 59.590 1.712 -62.640 1.00 76.06 111 PRO A N 1
ATOM 844 C CA . PRO A 1 111 ? 60.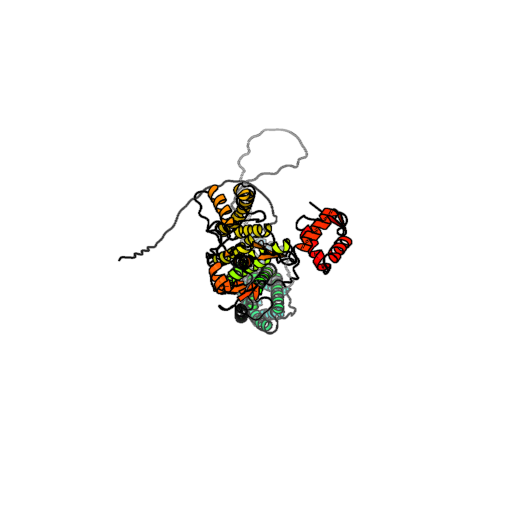769 2.387 -62.102 1.00 76.06 111 PRO A CA 1
ATOM 845 C C . PRO A 1 111 ? 60.982 3.757 -62.769 1.00 76.06 111 PRO A C 1
ATOM 847 O O . PRO A 1 111 ? 61.109 3.860 -63.988 1.00 76.06 111 PRO A O 1
ATOM 850 N N . ASN A 1 112 ? 61.051 4.816 -61.960 1.00 76.25 112 ASN A N 1
ATOM 851 C CA . ASN A 1 112 ? 61.296 6.176 -62.438 1.00 76.25 112 ASN A CA 1
ATOM 852 C C . ASN A 1 112 ? 62.778 6.364 -62.816 1.00 76.25 112 ASN A C 1
ATOM 854 O O . ASN A 1 112 ? 63.668 6.166 -61.990 1.00 76.25 112 ASN A O 1
ATOM 858 N N . SER A 1 113 ? 63.047 6.791 -64.052 1.00 67.81 113 SER A N 1
ATOM 859 C CA . SER A 1 113 ? 64.399 7.084 -64.553 1.00 67.81 113 SER A CA 1
ATOM 860 C C . SER A 1 113 ? 64.947 8.452 -64.122 1.00 67.81 113 SER A C 1
ATOM 862 O O . SER A 1 113 ? 66.079 8.798 -64.465 1.00 67.81 113 SER A O 1
ATOM 864 N N . CYS A 1 114 ? 64.152 9.268 -63.426 1.00 72.44 114 CYS A N 1
ATOM 865 C CA . CYS A 1 114 ? 64.531 10.601 -62.969 1.00 72.44 114 CYS A CA 1
ATOM 866 C C . CYS A 1 114 ? 64.639 10.680 -61.441 1.00 72.44 114 CYS A C 1
ATOM 868 O O . CYS A 1 114 ? 63.765 10.236 -60.704 1.00 72.44 114 CYS A O 1
ATOM 870 N N . ASP A 1 115 ? 65.718 11.313 -60.989 1.00 81.25 115 ASP A N 1
ATOM 871 C CA . ASP A 1 115 ? 66.000 11.617 -59.587 1.00 81.25 115 ASP A CA 1
ATOM 872 C C . ASP A 1 115 ? 64.958 12.594 -59.007 1.00 81.25 115 ASP A C 1
ATOM 874 O O . ASP A 1 115 ? 64.692 13.652 -59.590 1.00 81.25 115 ASP A O 1
ATOM 878 N N . MET A 1 116 ? 64.378 12.235 -57.859 1.00 81.12 116 MET A N 1
ATOM 879 C CA . MET A 1 116 ? 63.289 12.975 -57.215 1.00 81.12 116 MET A CA 1
ATOM 880 C C . MET A 1 116 ? 63.716 14.387 -56.799 1.00 81.12 116 MET A C 1
ATOM 882 O O . MET A 1 116 ? 62.928 15.320 -56.953 1.00 81.12 116 MET A O 1
ATOM 886 N N . GLU A 1 117 ? 64.968 14.575 -56.370 1.00 84.25 117 GLU A N 1
ATOM 887 C CA . GLU A 1 117 ? 65.490 15.903 -56.017 1.00 84.25 117 GLU A CA 1
ATOM 888 C C . GLU A 1 117 ? 65.554 16.806 -57.259 1.00 84.25 117 GLU A C 1
ATOM 890 O O . GLU A 1 117 ? 65.158 17.969 -57.227 1.00 84.25 117 GLU A O 1
ATOM 895 N N . LYS A 1 118 ? 65.959 16.258 -58.412 1.00 82.06 118 LYS A N 1
ATOM 896 C CA . LYS A 1 118 ? 66.022 17.015 -59.675 1.00 82.06 118 LYS A CA 1
ATOM 897 C C . LYS A 1 118 ? 64.634 17.385 -60.192 1.00 82.06 118 LYS A C 1
ATOM 899 O O . LYS A 1 118 ? 64.472 18.473 -60.743 1.00 82.06 118 LYS A O 1
ATOM 904 N N . LEU A 1 119 ? 63.637 16.517 -60.006 1.00 83.75 119 LEU A N 1
ATOM 905 C CA . LEU A 1 119 ? 62.239 16.830 -60.318 1.00 83.75 119 LEU A CA 1
ATOM 906 C C . LEU A 1 119 ? 61.706 17.938 -59.395 1.00 83.75 119 LEU A C 1
ATOM 908 O O . LEU A 1 119 ? 61.113 18.900 -59.884 1.00 83.75 119 LEU A O 1
ATOM 912 N N . TYR A 1 120 ? 61.984 17.858 -58.092 1.00 85.38 120 TYR A N 1
ATOM 913 C CA . TYR A 1 120 ? 61.581 18.860 -57.103 1.00 85.38 120 TYR A CA 1
ATOM 914 C C . TYR A 1 120 ? 62.190 20.244 -57.390 1.00 85.38 120 TYR A C 1
ATOM 916 O O . TYR A 1 120 ? 61.457 21.229 -57.511 1.00 85.38 120 TYR A O 1
ATOM 924 N N . GLN A 1 121 ? 63.504 20.322 -57.622 1.00 84.00 121 GLN A N 1
ATOM 925 C CA . GLN A 1 121 ? 64.188 21.574 -57.979 1.00 84.00 121 GLN A CA 1
ATOM 926 C C . GLN A 1 121 ? 63.693 22.166 -59.310 1.00 84.00 121 GLN A C 1
ATOM 928 O O . GLN A 1 121 ? 63.589 23.390 -59.450 1.00 84.00 121 GLN A O 1
ATOM 933 N N . ALA A 1 122 ? 63.331 21.327 -60.286 1.00 81.44 122 ALA A N 1
ATOM 934 C CA . ALA A 1 122 ? 62.766 21.797 -61.549 1.00 81.44 122 ALA A CA 1
ATOM 935 C C . ALA A 1 122 ? 61.358 22.401 -61.361 1.00 81.44 122 ALA A C 1
ATOM 937 O O . ALA A 1 122 ? 61.073 23.468 -61.910 1.00 81.44 122 ALA A O 1
ATOM 938 N N . VAL A 1 123 ? 60.511 21.790 -60.521 1.00 84.50 123 VAL A N 1
ATOM 939 C CA . VAL A 1 123 ? 59.197 22.345 -60.135 1.00 84.50 123 VAL A CA 1
ATOM 940 C C . VAL A 1 123 ? 59.354 23.662 -59.370 1.00 84.50 123 VAL A C 1
ATOM 942 O O . VAL A 1 123 ? 58.701 24.643 -59.729 1.00 84.50 123 VAL A O 1
ATOM 945 N N . ILE A 1 124 ? 60.260 23.735 -58.385 1.00 84.81 124 ILE A N 1
ATOM 946 C CA . ILE A 1 124 ? 60.588 24.986 -57.675 1.00 84.81 124 ILE A CA 1
ATOM 947 C C . ILE A 1 124 ? 60.975 26.081 -58.672 1.00 84.81 124 ILE A C 1
ATOM 949 O O . ILE A 1 124 ? 60.442 27.188 -58.607 1.00 84.81 124 ILE A O 1
ATOM 953 N N . THR A 1 125 ? 61.857 25.771 -59.624 1.00 82.56 125 THR A N 1
ATOM 954 C CA . THR A 1 125 ? 62.313 26.733 -60.636 1.00 82.56 125 THR A CA 1
ATOM 955 C C . THR A 1 125 ? 61.143 27.266 -61.472 1.00 82.56 125 THR A C 1
ATOM 957 O O . THR A 1 125 ? 61.011 28.480 -61.636 1.00 82.56 125 THR A O 1
ATOM 960 N N . LEU A 1 126 ? 60.232 26.404 -61.940 1.00 80.88 126 LEU A N 1
ATOM 961 C CA . LEU A 1 126 ? 59.029 26.843 -62.664 1.00 80.88 126 LEU A CA 1
ATOM 962 C C . LEU A 1 126 ? 58.102 27.714 -61.794 1.00 80.88 126 LEU A C 1
ATOM 964 O O . LEU A 1 126 ? 57.589 28.737 -62.264 1.00 80.88 126 LEU A O 1
ATOM 968 N N . CYS A 1 127 ? 57.917 27.362 -60.521 1.00 82.81 127 CYS A N 1
ATOM 969 C CA . CYS A 1 127 ? 57.106 28.135 -59.577 1.00 82.81 127 CYS A CA 1
ATOM 970 C C . CYS A 1 127 ? 57.705 29.524 -59.290 1.00 82.81 127 CYS A C 1
ATOM 972 O O . CYS A 1 127 ? 56.984 30.522 -59.372 1.00 82.81 127 CYS A O 1
ATOM 974 N N . LEU A 1 128 ? 59.021 29.621 -59.058 1.00 82.38 128 LEU A N 1
ATOM 975 C CA . LEU A 1 128 ? 59.746 30.890 -58.875 1.00 82.38 128 LEU A CA 1
ATOM 976 C C . LEU A 1 128 ? 59.602 31.826 -60.087 1.00 82.38 128 LEU A C 1
ATOM 978 O O . LEU A 1 128 ? 59.501 33.044 -59.931 1.00 82.38 128 LEU A O 1
ATOM 982 N N . HIS A 1 129 ? 59.521 31.266 -61.296 1.00 80.81 129 HIS A N 1
ATOM 983 C CA . HIS A 1 129 ? 59.299 32.012 -62.537 1.00 80.81 129 HIS A CA 1
ATOM 984 C C . HIS A 1 129 ? 57.816 32.321 -62.846 1.00 80.81 129 HIS A C 1
ATOM 986 O O . HIS A 1 129 ? 57.503 32.773 -63.948 1.00 80.81 129 HIS A O 1
ATOM 992 N N . ARG A 1 130 ? 56.905 32.155 -61.872 1.00 80.12 130 ARG A N 1
ATOM 993 C CA . ARG A 1 130 ? 55.446 32.388 -61.982 1.00 80.12 130 ARG A CA 1
ATOM 994 C C . ARG A 1 130 ? 54.715 31.484 -62.989 1.00 80.12 130 ARG A C 1
ATOM 996 O O . ARG A 1 130 ? 53.620 31.823 -63.432 1.00 80.12 130 ARG A O 1
ATOM 1003 N N . LEU A 1 131 ? 55.273 30.317 -63.319 1.00 81.00 131 LEU A N 1
ATOM 1004 C CA . LEU A 1 131 ? 54.641 29.334 -64.216 1.00 81.00 131 LEU A CA 1
ATOM 1005 C C . LEU A 1 131 ? 53.786 28.289 -63.471 1.00 81.00 131 LEU A C 1
ATOM 1007 O O . LEU A 1 131 ? 53.096 27.500 -64.112 1.00 81.00 131 LEU A O 1
ATOM 1011 N N . GLY A 1 132 ? 53.772 28.312 -62.132 1.00 80.88 132 GLY A N 1
ATOM 1012 C CA . GLY A 1 132 ? 53.103 27.309 -61.288 1.00 80.88 132 GLY A CA 1
ATOM 1013 C C . GLY A 1 132 ? 51.622 27.057 -61.613 1.00 80.88 132 GLY A C 1
ATOM 1014 O O . GLY A 1 132 ? 51.196 25.909 -61.620 1.00 80.88 132 GLY A O 1
ATOM 1015 N N . GLY A 1 133 ? 50.850 28.092 -61.972 1.00 82.81 133 GLY A N 1
ATOM 1016 C CA . GLY A 1 133 ? 49.440 27.924 -62.362 1.00 82.81 133 GLY A CA 1
ATOM 1017 C C . GLY A 1 133 ? 49.251 27.127 -63.661 1.00 82.81 133 GLY A C 1
ATOM 1018 O O . GLY A 1 133 ? 48.378 26.268 -63.734 1.00 82.81 133 GLY A O 1
ATOM 1019 N N . ARG A 1 134 ? 50.115 27.347 -64.665 1.00 82.12 134 ARG A N 1
ATOM 1020 C CA . ARG A 1 134 ? 50.123 26.548 -65.906 1.00 82.12 134 ARG A CA 1
ATOM 1021 C C . ARG A 1 134 ? 50.631 25.129 -65.663 1.00 82.12 134 ARG A C 1
ATOM 1023 O O . ARG A 1 134 ? 50.135 24.192 -66.280 1.00 82.12 134 ARG A O 1
ATOM 1030 N N . LEU A 1 135 ? 51.597 24.968 -64.757 1.00 85.31 135 LEU A N 1
ATOM 1031 C CA . LEU A 1 135 ? 52.099 23.655 -64.364 1.00 85.31 135 LEU A CA 1
ATOM 1032 C C . LEU A 1 135 ? 51.009 22.816 -63.682 1.00 85.31 135 LEU A C 1
ATOM 1034 O O . LEU A 1 135 ? 50.838 21.659 -64.051 1.00 85.31 135 LEU A O 1
ATOM 1038 N N . TYR A 1 136 ? 50.240 23.403 -62.758 1.00 86.75 136 TYR A N 1
ATOM 1039 C CA . TYR A 1 136 ? 49.113 22.729 -62.106 1.00 86.75 136 TYR A CA 1
ATOM 1040 C C . TYR A 1 136 ? 48.087 22.229 -63.131 1.00 86.75 136 TYR A C 1
ATOM 1042 O O . TYR A 1 136 ? 47.814 21.036 -63.167 1.00 86.75 136 TYR A O 1
ATOM 1050 N N . GLN A 1 137 ? 47.627 23.099 -64.038 1.00 86.44 137 GLN A N 1
ATOM 1051 C CA . GLN A 1 137 ? 46.678 22.737 -65.103 1.00 86.44 137 GLN A CA 1
ATOM 1052 C C . GLN A 1 137 ? 47.194 21.615 -66.021 1.00 86.44 137 GLN A C 1
ATOM 1054 O O . GLN A 1 137 ? 46.422 20.762 -66.455 1.00 86.44 137 GLN A O 1
ATOM 1059 N N . ARG A 1 138 ? 48.501 21.592 -66.330 1.00 86.00 138 ARG A N 1
ATOM 1060 C CA . ARG A 1 138 ? 49.107 20.499 -67.108 1.00 86.00 138 ARG A CA 1
ATOM 1061 C C . ARG A 1 138 ? 49.111 19.175 -66.327 1.00 86.00 138 ARG A C 1
ATOM 1063 O O . ARG A 1 138 ? 48.786 18.148 -66.913 1.00 86.00 138 ARG A O 1
ATOM 1070 N N . ILE A 1 139 ? 49.443 19.194 -65.030 1.00 87.44 139 ILE A N 1
ATOM 1071 C CA . ILE A 1 139 ? 49.425 18.001 -64.158 1.00 87.44 139 ILE A CA 1
ATOM 1072 C C . ILE A 1 139 ? 47.996 17.474 -63.984 1.00 87.44 139 ILE A C 1
ATOM 1074 O O . ILE A 1 139 ? 47.763 16.285 -64.175 1.00 87.44 139 ILE A O 1
ATOM 1078 N N . GLU A 1 140 ? 47.052 18.355 -63.658 1.00 88.25 140 GLU A N 1
ATOM 1079 C CA . GLU A 1 140 ? 45.626 18.056 -63.486 1.00 88.25 140 GLU A CA 1
ATOM 1080 C C . GLU A 1 140 ? 45.061 17.339 -64.718 1.00 88.25 140 GLU A C 1
ATOM 1082 O O . GLU A 1 140 ? 44.543 16.228 -64.600 1.00 88.25 140 GLU A O 1
ATOM 1087 N N . LYS A 1 141 ? 45.281 17.910 -65.908 1.00 88.19 141 LYS A N 1
ATOM 1088 C CA . LYS A 1 141 ? 44.844 17.323 -67.177 1.00 88.19 141 LYS A CA 1
ATOM 1089 C C . LYS A 1 141 ? 45.486 15.961 -67.472 1.00 88.19 141 LYS A C 1
ATOM 1091 O O . LYS A 1 141 ? 44.798 15.050 -67.919 1.00 88.19 141 LYS A O 1
ATOM 1096 N N . GLU A 1 142 ? 46.789 15.798 -67.233 1.00 87.62 142 GLU A N 1
ATOM 1097 C CA . GLU A 1 142 ? 47.471 14.510 -67.440 1.00 87.62 142 GLU A CA 1
ATOM 1098 C C . GLU A 1 142 ? 46.899 13.422 -66.513 1.00 87.62 142 GLU A C 1
ATOM 1100 O O . GLU A 1 142 ? 46.643 12.297 -66.944 1.00 87.62 142 GLU A O 1
ATOM 1105 N N . CYS A 1 143 ? 46.648 13.767 -65.248 1.00 86.00 143 CYS A N 1
ATOM 1106 C CA . CYS A 1 143 ? 46.015 12.874 -64.283 1.00 86.00 143 CYS A CA 1
ATOM 1107 C C . CYS A 1 143 ? 44.571 12.527 -64.682 1.00 86.00 143 CYS A C 1
ATOM 1109 O O . CYS A 1 143 ? 44.183 11.366 -64.577 1.00 86.00 143 CYS A O 1
ATOM 1111 N N . GLU A 1 144 ? 43.784 13.491 -65.165 1.00 86.06 144 GLU A N 1
ATOM 1112 C CA . GLU A 1 144 ? 42.416 13.266 -65.652 1.00 86.06 144 GLU A CA 1
ATOM 1113 C C . GLU A 1 144 ? 42.384 12.327 -66.870 1.00 86.06 144 GLU A C 1
ATOM 1115 O O . GLU A 1 144 ? 41.577 11.392 -66.909 1.00 86.06 144 GLU A O 1
ATOM 1120 N N . GLU A 1 145 ? 43.296 12.506 -67.831 1.00 85.69 145 GLU A N 1
ATOM 1121 C CA . GLU A 1 145 ? 43.443 11.616 -68.990 1.00 85.69 145 GLU A CA 1
ATOM 1122 C C . GLU A 1 145 ? 43.796 10.179 -68.554 1.00 85.69 145 GLU A C 1
ATOM 1124 O O . GLU A 1 145 ? 43.163 9.222 -69.017 1.00 85.69 145 GLU A O 1
ATOM 1129 N N . LEU A 1 146 ? 44.731 10.014 -67.610 1.00 85.19 146 LEU A N 1
ATOM 1130 C CA . LEU A 1 146 ? 45.126 8.711 -67.055 1.00 85.19 146 LEU A CA 1
ATOM 1131 C C . LEU A 1 146 ? 44.002 8.028 -66.263 1.00 85.19 146 LEU A C 1
ATOM 1133 O O . LEU A 1 146 ? 43.706 6.850 -66.495 1.00 85.19 146 LEU A O 1
ATOM 1137 N N . MET A 1 147 ? 43.321 8.760 -65.378 1.00 82.38 147 MET A N 1
ATOM 1138 C CA . MET A 1 147 ? 42.159 8.253 -64.639 1.00 82.38 147 MET A CA 1
ATOM 1139 C C . MET A 1 147 ? 41.030 7.851 -65.593 1.00 82.38 147 MET A C 1
ATOM 1141 O O . MET A 1 147 ? 40.440 6.785 -65.430 1.00 82.38 147 MET A O 1
ATOM 1145 N N . SER A 1 148 ? 40.787 8.628 -66.650 1.00 80.62 148 SER A N 1
ATOM 1146 C CA . SER A 1 148 ? 39.783 8.319 -67.676 1.00 80.62 148 SER A CA 1
ATOM 1147 C C . SER A 1 148 ? 40.101 7.058 -68.487 1.00 80.62 148 SER A C 1
ATOM 1149 O O . SER A 1 148 ? 39.191 6.439 -69.043 1.00 80.62 148 SER A O 1
ATOM 1151 N N . VAL A 1 149 ? 41.374 6.664 -68.611 1.00 80.06 149 VAL A N 1
ATOM 1152 C CA . VAL A 1 149 ? 41.772 5.375 -69.209 1.00 80.06 149 VAL A CA 1
ATOM 1153 C C . VAL A 1 149 ? 41.551 4.231 -68.219 1.00 80.06 149 VAL A C 1
ATOM 1155 O O . VAL A 1 149 ? 40.959 3.220 -68.596 1.00 80.06 149 VAL A O 1
ATOM 1158 N N . ALA A 1 150 ? 41.943 4.402 -66.953 1.00 76.00 150 ALA A N 1
ATOM 1159 C CA . ALA A 1 150 ? 41.709 3.398 -65.915 1.00 76.00 150 ALA A CA 1
ATOM 1160 C C . ALA A 1 150 ? 40.207 3.124 -65.707 1.00 76.00 150 ALA A C 1
ATOM 1162 O O . ALA A 1 150 ? 39.789 1.968 -65.748 1.00 76.00 150 ALA A O 1
ATOM 1163 N N . LEU A 1 151 ? 39.372 4.164 -65.610 1.00 72.69 151 LEU A N 1
ATOM 1164 C CA . LEU A 1 151 ? 37.912 4.037 -65.516 1.00 72.69 151 LEU A CA 1
ATOM 1165 C C . LEU A 1 151 ? 37.316 3.252 -66.695 1.00 72.69 151 LEU A C 1
ATOM 1167 O O . LEU A 1 151 ? 36.484 2.372 -66.485 1.00 72.69 151 LEU A O 1
ATOM 1171 N N . ARG A 1 152 ? 37.788 3.481 -67.928 1.00 75.69 152 ARG A N 1
ATOM 1172 C CA . ARG A 1 152 ? 37.344 2.718 -69.112 1.00 75.69 152 ARG A CA 1
ATOM 1173 C C . ARG A 1 152 ? 37.679 1.223 -69.055 1.00 75.69 152 ARG A C 1
ATOM 1175 O O . ARG A 1 152 ? 36.998 0.456 -69.722 1.00 75.69 152 ARG A O 1
ATOM 1182 N N . SER A 1 153 ? 38.675 0.803 -68.270 1.00 71.75 153 SER A N 1
ATOM 1183 C CA . SER A 1 153 ? 38.956 -0.625 -68.024 1.00 71.75 153 SER A CA 1
ATOM 1184 C C . SER A 1 153 ? 38.065 -1.265 -66.947 1.00 71.75 153 SER A C 1
ATOM 1186 O O . SER A 1 153 ? 37.989 -2.490 -66.872 1.00 71.75 153 SER A O 1
ATOM 1188 N N . LEU A 1 154 ? 37.376 -0.449 -66.139 1.00 66.06 154 LEU A N 1
ATOM 1189 C CA . LEU A 1 154 ? 36.476 -0.887 -65.065 1.00 66.06 154 LEU A CA 1
ATOM 1190 C C . LEU A 1 154 ? 35.000 -0.901 -65.506 1.00 66.06 154 LEU A C 1
ATOM 1192 O O . LEU A 1 154 ? 34.232 -1.763 -65.077 1.00 66.06 154 LEU A O 1
ATOM 1196 N N . VAL A 1 155 ? 34.601 0.015 -66.396 1.00 57.69 155 VAL A N 1
ATOM 1197 C CA . VAL A 1 155 ? 33.243 0.072 -66.964 1.00 57.69 155 VAL A CA 1
ATOM 1198 C C . VAL A 1 155 ? 32.929 -1.217 -67.735 1.00 57.69 155 VAL A C 1
ATOM 1200 O O . VAL A 1 155 ? 33.513 -1.486 -68.781 1.00 57.69 155 VAL A O 1
ATOM 1203 N N . GLY A 1 156 ? 31.969 -1.995 -67.226 1.00 59.31 156 GLY A N 1
ATOM 1204 C CA . GLY A 1 156 ? 31.537 -3.274 -67.804 1.00 59.31 156 GLY A CA 1
ATOM 1205 C C . GLY A 1 156 ? 31.700 -4.476 -66.870 1.00 59.31 156 GLY A C 1
ATOM 1206 O O . GLY A 1 156 ? 31.170 -5.545 -67.170 1.00 59.31 156 GLY A O 1
ATOM 1207 N N . GLN A 1 157 ? 32.374 -4.312 -65.728 1.00 58.28 157 GLN A N 1
ATOM 1208 C CA . GLN A 1 157 ? 32.292 -5.272 -64.622 1.00 58.28 157 GLN A CA 1
ATOM 1209 C C . GLN A 1 157 ? 30.962 -5.071 -63.851 1.00 58.28 157 GLN A C 1
ATOM 1211 O O . GLN A 1 157 ? 30.310 -4.035 -63.985 1.00 58.28 157 GLN A O 1
ATOM 1216 N N . SER A 1 158 ? 30.501 -6.110 -63.145 1.00 53.09 158 SER A N 1
ATOM 1217 C CA . SER A 1 158 ? 29.147 -6.250 -62.557 1.00 53.09 158 SER A CA 1
ATOM 1218 C C . SER A 1 158 ? 28.695 -5.091 -61.645 1.00 53.09 158 SER A C 1
ATOM 1220 O O . SER A 1 158 ? 29.551 -4.410 -61.090 1.00 53.09 158 SER A O 1
ATOM 1222 N N . PRO A 1 159 ? 27.375 -4.889 -61.409 1.00 56.19 159 PRO A N 1
ATOM 1223 C CA . PRO A 1 159 ? 26.865 -3.804 -60.558 1.00 56.19 159 PRO A CA 1
ATOM 1224 C C . PRO A 1 159 ? 27.402 -3.869 -59.114 1.00 56.19 159 PRO A C 1
ATOM 1226 O O . PRO A 1 159 ? 26.916 -4.630 -58.275 1.00 56.19 159 PRO A O 1
ATOM 1229 N N . ASP A 1 160 ? 28.390 -3.014 -58.847 1.00 65.31 160 ASP A N 1
ATOM 1230 C CA . ASP A 1 160 ? 29.283 -3.016 -57.676 1.00 65.31 160 ASP A CA 1
ATOM 1231 C C . ASP A 1 160 ? 28.547 -3.012 -56.321 1.00 65.31 160 ASP A C 1
ATOM 1233 O O . ASP A 1 160 ? 28.873 -3.764 -55.400 1.00 65.31 160 ASP A O 1
ATOM 1237 N N . LEU A 1 161 ? 27.493 -2.196 -56.206 1.00 59.56 161 LEU A N 1
ATOM 1238 C CA . LEU A 1 161 ? 26.791 -1.965 -54.940 1.00 59.56 161 LEU A CA 1
ATOM 1239 C C . LEU A 1 161 ? 25.997 -3.191 -54.453 1.00 59.56 161 LEU A C 1
ATOM 1241 O O . LEU A 1 161 ? 25.893 -3.425 -53.251 1.00 59.56 161 LEU A O 1
ATOM 1245 N N . VAL A 1 162 ? 25.466 -4.003 -55.374 1.00 63.09 162 VAL A N 1
ATOM 1246 C CA . VAL A 1 162 ? 24.695 -5.213 -55.024 1.00 63.09 162 VAL A CA 1
ATOM 1247 C C . VAL A 1 162 ? 25.626 -6.293 -54.471 1.00 63.09 162 VAL A C 1
ATOM 1249 O O . VAL A 1 162 ? 25.297 -6.964 -53.493 1.00 63.09 162 VAL A O 1
ATOM 1252 N N . VAL A 1 163 ? 26.829 -6.415 -55.045 1.00 65.25 163 VAL A N 1
ATOM 1253 C CA . VAL A 1 163 ? 27.864 -7.328 -54.540 1.00 65.25 163 VAL A CA 1
ATOM 1254 C C . VAL A 1 163 ? 28.288 -6.903 -53.132 1.00 65.25 163 VAL A C 1
ATOM 1256 O O . VAL A 1 163 ? 28.329 -7.743 -52.235 1.00 65.25 163 VAL A O 1
ATOM 1259 N N . PHE A 1 164 ? 28.491 -5.604 -52.896 1.00 64.31 164 PHE A N 1
ATOM 1260 C CA . PHE A 1 164 ? 28.789 -5.071 -51.565 1.00 64.31 164 PHE A CA 1
ATOM 1261 C C . PHE A 1 164 ? 27.700 -5.403 -50.527 1.00 64.31 164 PHE A C 1
ATOM 1263 O O . PHE A 1 164 ? 28.014 -5.926 -49.459 1.00 64.31 164 PHE A O 1
ATOM 1270 N N . LEU A 1 165 ? 26.422 -5.135 -50.820 1.00 65.56 165 LEU A N 1
ATOM 1271 C CA . LEU A 1 165 ? 25.328 -5.397 -49.871 1.00 65.56 165 LEU A CA 1
ATOM 1272 C C . LEU A 1 165 ? 25.149 -6.901 -49.595 1.00 65.56 165 LEU A C 1
ATOM 1274 O O . LEU A 1 165 ? 24.968 -7.292 -48.444 1.00 65.56 165 LEU A O 1
ATOM 1278 N N . SER A 1 166 ? 25.325 -7.764 -50.602 1.00 66.25 166 SER A N 1
ATOM 1279 C CA . SER A 1 166 ? 25.329 -9.222 -50.389 1.00 66.25 166 SER A CA 1
ATOM 1280 C C . SER A 1 166 ? 26.520 -9.724 -49.557 1.00 66.25 166 SER A C 1
ATOM 1282 O O . SER A 1 166 ? 26.398 -10.730 -48.860 1.00 66.25 166 SER A O 1
ATOM 1284 N N . LEU A 1 167 ? 27.665 -9.028 -49.577 1.00 64.81 167 LEU A N 1
ATOM 1285 C CA . LEU A 1 167 ? 28.761 -9.288 -48.642 1.00 64.81 167 LEU A CA 1
ATOM 1286 C C . LEU A 1 167 ? 28.365 -8.861 -47.220 1.00 64.81 167 LEU A C 1
ATOM 1288 O O . LEU A 1 167 ? 28.541 -9.639 -46.289 1.00 64.81 167 LEU A O 1
ATOM 1292 N N . VAL A 1 168 ? 27.763 -7.684 -47.033 1.00 65.62 168 VAL A N 1
ATOM 1293 C CA . VAL A 1 168 ? 27.242 -7.260 -45.716 1.00 65.62 168 VAL A CA 1
ATOM 1294 C C . VAL A 1 168 ? 26.271 -8.297 -45.134 1.00 65.62 168 VAL A C 1
ATOM 1296 O O . VAL A 1 168 ? 26.420 -8.683 -43.975 1.00 65.62 168 VAL A O 1
ATOM 1299 N N . GLU A 1 169 ? 25.355 -8.821 -45.947 1.00 69.44 169 GLU A N 1
ATOM 1300 C CA . GLU A 1 169 ? 24.378 -9.837 -45.536 1.00 69.44 169 GLU A CA 1
ATOM 1301 C C . GLU A 1 169 ? 25.021 -11.178 -45.158 1.00 69.44 169 GLU A C 1
ATOM 1303 O O . GLU A 1 169 ? 24.721 -11.752 -44.110 1.00 69.44 169 GLU A O 1
ATOM 1308 N N . LYS A 1 170 ? 26.000 -11.643 -45.937 1.00 71.44 170 LYS A N 1
ATOM 1309 C CA . LYS A 1 170 ? 26.837 -12.798 -45.572 1.00 71.44 170 LYS A CA 1
ATOM 1310 C C . LYS A 1 170 ? 27.564 -12.592 -44.243 1.00 71.44 170 LYS A C 1
ATOM 1312 O O . LYS A 1 170 ? 27.704 -13.529 -43.458 1.00 71.44 170 LYS A O 1
ATOM 1317 N N . CYS A 1 171 ? 27.958 -11.355 -43.949 1.00 65.06 171 CYS A N 1
ATOM 1318 C CA . CYS A 1 171 ? 28.540 -10.974 -42.668 1.00 65.06 171 CYS A CA 1
ATOM 1319 C C . CYS A 1 171 ? 27.532 -11.073 -41.500 1.00 65.06 171 CYS A C 1
ATOM 1321 O O . CYS A 1 171 ? 27.950 -11.397 -40.389 1.00 65.06 171 CYS A O 1
ATOM 1323 N N . TRP A 1 172 ? 26.231 -10.827 -41.719 1.00 66.62 172 TRP A N 1
ATOM 1324 C CA . TRP A 1 172 ? 25.160 -11.053 -40.723 1.00 66.62 172 TRP A CA 1
ATOM 1325 C C . TRP A 1 172 ? 24.855 -12.541 -40.490 1.00 66.62 172 TRP A C 1
ATOM 1327 O O . TRP A 1 172 ? 24.451 -12.930 -39.389 1.00 66.62 172 TRP A O 1
ATOM 1337 N N . LEU A 1 173 ? 25.086 -13.374 -41.510 1.00 73.06 173 LEU A N 1
ATOM 1338 C CA . LEU A 1 173 ? 24.969 -14.837 -41.462 1.00 73.06 173 LEU A CA 1
ATOM 1339 C C . LEU A 1 173 ? 26.226 -15.541 -40.907 1.00 73.06 173 LEU A C 1
ATOM 1341 O O . LEU A 1 173 ? 26.226 -16.761 -40.756 1.00 73.06 173 LEU A O 1
ATOM 1345 N N . GLY A 1 174 ? 27.279 -14.787 -40.569 1.00 64.81 174 GLY A N 1
ATOM 1346 C CA . GLY A 1 174 ? 28.494 -15.301 -39.926 1.00 64.81 174 GLY A CA 1
ATOM 1347 C C . GLY A 1 174 ? 29.632 -15.707 -40.871 1.00 64.81 174 GLY A C 1
ATOM 1348 O O . GLY A 1 174 ? 30.607 -16.302 -40.409 1.00 64.81 174 GLY A O 1
ATOM 1349 N N . GLU A 1 175 ? 29.562 -15.389 -42.168 1.00 73.88 175 GLU A N 1
ATOM 1350 C CA . GLU A 1 175 ? 30.686 -15.613 -43.089 1.00 73.88 175 GLU A CA 1
ATOM 1351 C C . GLU A 1 175 ? 31.857 -14.650 -42.803 1.00 73.88 175 GLU A C 1
ATOM 1353 O O . GLU A 1 175 ? 31.678 -13.486 -42.432 1.00 73.88 175 GLU A O 1
ATOM 1358 N N . ALA A 1 176 ? 33.090 -15.133 -42.989 1.00 62.81 176 ALA A N 1
ATOM 1359 C CA . ALA A 1 176 ? 34.301 -14.345 -42.779 1.00 62.81 176 ALA A CA 1
ATOM 1360 C C . ALA A 1 176 ? 34.622 -13.477 -44.008 1.00 62.81 176 ALA A C 1
ATOM 1362 O O . ALA A 1 176 ? 34.854 -13.991 -45.101 1.00 62.81 176 ALA A O 1
ATOM 1363 N N . ILE A 1 177 ? 34.680 -12.158 -43.812 1.00 70.94 177 ILE A N 1
ATOM 1364 C CA . ILE A 1 177 ? 34.900 -11.156 -44.867 1.00 70.94 177 ILE A CA 1
ATOM 1365 C C . ILE A 1 177 ? 36.108 -10.289 -44.509 1.00 70.94 177 ILE A C 1
ATOM 1367 O O . ILE A 1 177 ? 36.376 -10.051 -43.328 1.00 70.94 177 ILE A O 1
ATOM 1371 N N . ASP A 1 178 ? 36.839 -9.800 -45.515 1.00 75.12 178 ASP A N 1
ATOM 1372 C CA . ASP A 1 178 ? 37.961 -8.880 -45.313 1.00 75.12 178 ASP A CA 1
ATOM 1373 C C . ASP A 1 178 ? 37.477 -7.502 -44.825 1.00 75.12 178 ASP A C 1
ATOM 1375 O O . ASP A 1 178 ? 37.198 -6.574 -45.590 1.00 75.12 178 ASP A O 1
ATOM 1379 N N . ARG A 1 179 ? 37.416 -7.375 -43.497 1.00 74.69 179 ARG A N 1
ATOM 1380 C CA . ARG A 1 179 ? 37.073 -6.138 -42.785 1.00 74.69 179 ARG A CA 1
ATOM 1381 C C . ARG A 1 179 ? 38.077 -5.011 -43.051 1.00 74.69 179 ARG A C 1
ATOM 1383 O O . ARG A 1 179 ? 37.722 -3.847 -42.877 1.00 74.69 179 ARG A O 1
ATOM 1390 N N . THR A 1 180 ? 39.311 -5.317 -43.465 1.00 79.38 180 THR A N 1
ATOM 1391 C CA . THR A 1 180 ? 40.330 -4.296 -43.745 1.00 79.38 180 THR A CA 1
ATOM 1392 C C . THR A 1 180 ? 40.092 -3.643 -45.100 1.00 79.38 180 THR A C 1
ATOM 1394 O O . THR A 1 180 ? 40.089 -2.415 -45.184 1.00 79.38 180 THR A O 1
ATOM 1397 N N . LEU A 1 181 ? 39.793 -4.429 -46.139 1.00 78.94 181 LEU A N 1
ATOM 1398 C CA . LEU A 1 181 ? 39.369 -3.918 -47.445 1.00 78.94 181 LEU A CA 1
ATOM 1399 C C . LEU A 1 181 ? 38.103 -3.060 -47.310 1.00 78.94 181 LEU A C 1
ATOM 1401 O O . LEU A 1 181 ? 38.053 -1.944 -47.824 1.00 78.94 181 LEU A O 1
ATOM 1405 N N . LEU A 1 182 ? 37.124 -3.550 -46.547 1.00 76.56 182 LEU A N 1
ATOM 1406 C CA . LEU A 1 182 ? 35.861 -2.865 -46.277 1.00 76.56 182 LEU A CA 1
ATOM 1407 C C . LEU A 1 182 ? 36.066 -1.485 -45.625 1.00 76.56 182 LEU A C 1
ATOM 1409 O O . LEU A 1 182 ? 35.534 -0.485 -46.102 1.00 76.56 182 LEU A O 1
ATOM 1413 N N . ASN A 1 183 ? 36.907 -1.416 -44.589 1.00 81.50 183 ASN A N 1
ATOM 1414 C CA . ASN A 1 183 ? 37.264 -0.175 -43.896 1.00 81.50 183 ASN A CA 1
ATOM 1415 C C . ASN A 1 183 ? 37.973 0.828 -44.833 1.00 81.50 183 ASN A C 1
ATOM 1417 O O . ASN A 1 183 ? 37.640 2.013 -44.837 1.00 81.50 183 ASN A O 1
ATOM 1421 N N . HIS A 1 184 ? 38.903 0.370 -45.680 1.00 82.31 184 HIS A N 1
ATOM 1422 C CA . HIS A 1 184 ? 39.578 1.242 -46.651 1.00 82.31 184 HIS A CA 1
ATOM 1423 C C . HIS A 1 184 ? 38.628 1.787 -47.732 1.00 82.31 184 HIS A C 1
ATOM 1425 O O . HIS A 1 184 ? 38.702 2.974 -48.054 1.00 82.31 184 HIS A O 1
ATOM 1431 N N . LEU A 1 185 ? 37.719 0.960 -48.262 1.00 81.12 185 LEU A N 1
ATOM 1432 C CA . LEU A 1 185 ? 36.728 1.384 -49.261 1.00 81.12 185 LEU A CA 1
ATOM 1433 C C . LEU A 1 185 ? 35.726 2.394 -48.685 1.00 81.12 185 LEU A C 1
ATOM 1435 O O . LEU A 1 185 ? 35.451 3.414 -49.316 1.00 81.12 185 LEU A O 1
ATOM 1439 N N . LEU A 1 186 ? 35.230 2.166 -47.468 1.00 83.19 186 LEU A N 1
ATOM 1440 C CA . LEU A 1 186 ? 34.299 3.092 -46.818 1.00 83.19 186 LEU A CA 1
ATOM 1441 C C . LEU A 1 186 ? 34.973 4.419 -46.443 1.00 83.19 186 LEU A C 1
ATOM 1443 O O . LEU A 1 186 ? 34.409 5.478 -46.709 1.00 83.19 186 LEU A O 1
ATOM 1447 N N . LYS A 1 187 ? 36.226 4.398 -45.965 1.00 83.56 187 LYS A N 1
ATOM 1448 C CA . LYS A 1 187 ? 37.026 5.625 -45.776 1.00 83.56 187 LYS A CA 1
ATOM 1449 C C . LYS A 1 187 ? 37.258 6.390 -47.077 1.00 83.56 187 LYS A C 1
ATOM 1451 O O . LYS A 1 187 ? 37.229 7.618 -47.062 1.00 83.56 187 LYS A O 1
ATOM 1456 N N . MET A 1 188 ? 37.457 5.694 -48.198 1.00 84.38 188 MET A N 1
ATOM 1457 C CA . MET A 1 188 ? 37.522 6.328 -49.517 1.00 84.38 188 MET A CA 1
ATOM 1458 C C . MET A 1 188 ? 36.183 6.993 -49.874 1.00 84.38 188 MET A C 1
ATOM 1460 O O . MET A 1 188 ? 36.184 8.128 -50.340 1.00 84.38 188 MET A O 1
ATOM 1464 N N . PHE A 1 189 ? 35.042 6.349 -49.611 1.00 83.06 189 PHE A N 1
ATOM 1465 C CA . PHE A 1 189 ? 33.720 6.944 -49.851 1.00 83.06 189 PHE A CA 1
ATOM 1466 C C . PHE A 1 189 ? 33.453 8.178 -48.974 1.00 83.06 189 PHE A C 1
ATOM 1468 O O . PHE A 1 189 ? 32.868 9.146 -49.468 1.00 83.06 189 PHE A O 1
ATOM 1475 N N . THR A 1 190 ? 33.906 8.185 -47.713 1.00 86.56 190 THR A N 1
ATOM 1476 C CA . THR A 1 190 ? 33.845 9.374 -46.841 1.00 86.56 190 THR A CA 1
ATOM 1477 C C . THR A 1 190 ? 34.755 10.485 -47.373 1.00 86.56 190 THR A C 1
ATOM 1479 O O . THR A 1 190 ? 34.307 11.619 -47.522 1.00 86.56 190 THR A O 1
ATOM 1482 N N . ALA A 1 191 ? 36.000 10.171 -47.751 1.00 85.75 191 ALA A N 1
ATOM 1483 C CA . ALA A 1 191 ? 36.951 11.144 -48.304 1.00 85.75 191 ALA A CA 1
ATOM 1484 C C . ALA A 1 191 ? 36.507 11.747 -49.654 1.00 85.75 191 ALA A C 1
ATOM 1486 O O . ALA A 1 191 ? 36.843 12.889 -49.956 1.00 85.75 191 ALA A O 1
ATOM 1487 N N . LEU A 1 192 ? 35.737 10.998 -50.451 1.00 85.69 192 LEU A N 1
ATOM 1488 C CA . LEU A 1 192 ? 35.118 11.461 -51.699 1.00 85.69 192 LEU A CA 1
ATOM 1489 C C . LEU A 1 192 ? 33.760 12.163 -51.490 1.00 85.69 192 LEU A C 1
ATOM 1491 O O . LEU A 1 192 ? 33.170 12.632 -52.460 1.00 85.69 192 LEU A O 1
ATOM 1495 N N . GLY A 1 193 ? 33.235 12.221 -50.260 1.00 84.44 193 GLY A N 1
ATOM 1496 C CA . GLY A 1 193 ? 31.947 12.852 -49.943 1.00 84.44 193 GLY A CA 1
ATOM 1497 C C . GLY A 1 193 ? 30.704 12.107 -50.455 1.00 84.44 193 GLY A C 1
ATOM 1498 O O . GLY A 1 193 ? 29.604 12.652 -50.402 1.00 84.44 193 GLY A O 1
ATOM 1499 N N . ILE A 1 194 ? 30.852 10.869 -50.942 1.00 85.81 194 ILE A N 1
ATOM 1500 C CA . ILE A 1 194 ? 29.761 10.072 -51.541 1.00 85.81 194 ILE A CA 1
ATOM 1501 C C . ILE A 1 194 ? 29.110 9.084 -50.562 1.00 85.81 194 ILE A C 1
ATOM 1503 O O . ILE A 1 194 ? 28.048 8.541 -50.862 1.00 85.81 194 ILE A O 1
ATOM 1507 N N . TYR A 1 195 ? 29.715 8.868 -49.389 1.00 85.31 195 TYR A N 1
ATOM 1508 C CA . TYR A 1 195 ? 29.297 7.878 -48.388 1.00 85.31 195 TYR A CA 1
ATOM 1509 C C . TYR A 1 195 ? 27.785 7.899 -48.086 1.00 85.31 195 TYR A C 1
ATOM 1511 O O . TYR A 1 195 ? 27.106 6.891 -48.296 1.00 85.31 195 TYR A O 1
ATOM 1519 N N . SER A 1 196 ? 27.231 9.045 -47.671 1.00 82.31 196 SER A N 1
ATOM 1520 C CA . SER A 1 196 ? 25.822 9.114 -47.250 1.00 82.31 196 SER A CA 1
ATOM 1521 C C . SER A 1 196 ? 24.820 8.917 -48.394 1.00 82.31 196 SER A C 1
ATOM 1523 O O . SER A 1 196 ? 23.738 8.367 -48.192 1.00 82.31 196 SER A O 1
ATOM 1525 N N . GLY A 1 197 ? 25.174 9.346 -49.609 1.00 78.94 197 GLY A N 1
ATOM 1526 C CA . GLY A 1 197 ? 24.301 9.244 -50.782 1.00 78.94 197 GLY A CA 1
ATOM 1527 C C . GLY A 1 197 ? 24.349 7.881 -51.474 1.00 78.94 197 GLY A C 1
ATOM 1528 O O . GLY A 1 197 ? 23.318 7.393 -51.931 1.00 78.94 197 GLY A O 1
ATOM 1529 N N . SER A 1 198 ? 25.535 7.271 -51.559 1.00 79.44 198 SER A N 1
ATOM 1530 C CA . SER A 1 198 ? 25.774 6.057 -52.352 1.00 79.44 198 SER A CA 1
ATOM 1531 C C . SER A 1 198 ? 25.828 4.770 -51.531 1.00 79.44 198 SER A C 1
ATOM 1533 O O . SER A 1 198 ? 25.586 3.706 -52.093 1.00 79.44 198 SER A O 1
ATOM 1535 N N . PHE A 1 199 ? 26.142 4.845 -50.234 1.00 83.38 199 PHE A N 1
ATOM 1536 C CA . PHE A 1 199 ? 26.290 3.670 -49.371 1.00 83.38 199 PHE A CA 1
ATOM 1537 C C . PHE A 1 199 ? 25.315 3.671 -48.188 1.00 83.38 199 PHE A C 1
ATOM 1539 O O . PHE A 1 199 ? 24.548 2.724 -48.043 1.00 83.38 199 PHE A O 1
ATOM 1546 N N . GLU A 1 200 ? 25.313 4.724 -47.366 1.00 85.25 200 GLU A N 1
ATOM 1547 C CA . GLU A 1 200 ? 24.597 4.741 -46.079 1.00 85.25 200 GLU A CA 1
ATOM 1548 C C . GLU A 1 200 ? 23.095 4.485 -46.224 1.00 85.25 200 GLU A C 1
ATOM 1550 O O . GLU A 1 200 ? 22.540 3.646 -45.517 1.00 85.25 200 GLU A O 1
ATOM 1555 N N . LYS A 1 201 ? 22.434 5.172 -47.163 1.00 84.56 201 LYS A N 1
ATOM 1556 C CA . LYS A 1 201 ? 20.994 5.013 -47.377 1.00 84.56 201 LYS A CA 1
ATOM 1557 C C . LYS A 1 201 ? 20.620 3.592 -47.860 1.00 84.56 201 LYS A C 1
ATOM 1559 O O . LYS A 1 201 ? 19.825 2.964 -47.162 1.00 84.56 201 LYS A O 1
ATOM 1564 N N . PRO A 1 202 ? 21.198 3.040 -48.950 1.00 83.75 202 PRO A N 1
ATOM 1565 C CA . PRO A 1 202 ? 20.951 1.648 -49.349 1.00 83.75 202 PRO A CA 1
ATOM 1566 C C . PRO A 1 202 ? 21.290 0.617 -48.262 1.00 83.75 202 PRO A C 1
ATOM 1568 O O . PRO A 1 202 ? 20.589 -0.380 -48.112 1.00 83.75 202 PRO A O 1
ATOM 1571 N N . PHE A 1 203 ? 22.346 0.856 -47.478 1.00 84.62 203 PHE A N 1
ATOM 1572 C CA . PHE A 1 203 ? 22.729 -0.007 -46.360 1.00 84.62 203 PHE A CA 1
ATOM 1573 C C . PHE A 1 203 ? 21.671 -0.020 -45.247 1.00 84.62 203 PHE A C 1
ATOM 1575 O O . PHE A 1 203 ? 21.311 -1.093 -44.765 1.00 84.62 203 PHE A O 1
ATOM 1582 N N . LEU A 1 204 ? 21.130 1.142 -44.866 1.00 84.31 204 LEU A N 1
ATOM 1583 C CA . LEU A 1 204 ? 20.059 1.237 -43.867 1.00 84.31 204 LEU A CA 1
ATOM 1584 C C . LEU A 1 204 ? 18.737 0.634 -44.367 1.00 84.31 204 LEU A C 1
ATOM 1586 O O . LEU A 1 204 ? 18.044 -0.011 -43.582 1.00 84.31 204 LEU A O 1
ATOM 1590 N N . GLU A 1 205 ? 18.409 0.798 -45.652 1.00 85.12 205 GLU A N 1
ATOM 1591 C CA . GLU A 1 205 ? 17.241 0.168 -46.289 1.00 85.12 205 GLU A CA 1
ATOM 1592 C C . GLU A 1 205 ? 17.357 -1.370 -46.240 1.00 85.12 205 GLU A C 1
ATOM 1594 O O . GLU A 1 205 ? 16.487 -2.025 -45.664 1.00 85.12 205 GLU A O 1
ATOM 1599 N N . HIS A 1 206 ? 18.482 -1.944 -46.695 1.00 83.56 206 HIS A N 1
ATOM 1600 C CA . HIS A 1 206 ? 18.734 -3.398 -46.639 1.00 83.56 206 HIS A CA 1
ATOM 1601 C C . HIS A 1 206 ? 18.751 -3.944 -45.202 1.00 83.56 206 HIS A C 1
ATOM 1603 O O . HIS A 1 206 ? 18.219 -5.016 -44.925 1.00 83.56 206 HIS A O 1
ATOM 1609 N N . THR A 1 207 ? 19.313 -3.182 -44.256 1.00 84.19 207 THR A N 1
ATOM 1610 C CA . THR A 1 207 ? 19.325 -3.556 -42.829 1.00 84.19 207 THR A CA 1
ATOM 1611 C C . THR A 1 207 ? 17.915 -3.577 -42.231 1.00 84.19 207 THR A C 1
ATOM 1613 O O . THR A 1 207 ? 17.601 -4.439 -41.409 1.00 84.19 207 THR A O 1
ATOM 1616 N N . SER A 1 208 ? 17.048 -2.650 -42.649 1.00 82.75 208 SER A N 1
ATOM 1617 C CA . SER A 1 208 ? 15.650 -2.612 -42.216 1.00 82.75 208 SER A CA 1
ATOM 1618 C C . SER A 1 208 ? 14.880 -3.842 -42.697 1.00 82.75 208 SER A C 1
ATOM 1620 O O . SER A 1 208 ? 14.144 -4.442 -41.915 1.00 82.75 208 SER A O 1
ATOM 1622 N N . GLU A 1 209 ? 15.060 -4.235 -43.961 1.00 85.19 209 GLU A N 1
ATOM 1623 C CA . GLU A 1 209 ? 14.416 -5.421 -44.538 1.00 85.19 209 GLU A CA 1
ATOM 1624 C C . GLU A 1 209 ? 14.915 -6.715 -43.878 1.00 85.19 209 GLU A C 1
ATOM 1626 O O . GLU A 1 209 ? 14.103 -7.561 -43.488 1.00 85.19 209 GLU A O 1
ATOM 1631 N N . PHE A 1 210 ? 16.232 -6.837 -43.668 1.00 85.00 210 PHE A N 1
ATOM 1632 C CA . PHE A 1 210 ? 16.840 -7.978 -42.982 1.00 85.00 210 PHE A CA 1
ATOM 1633 C C . PHE A 1 210 ? 16.277 -8.161 -41.566 1.00 85.00 210 PHE A C 1
ATOM 1635 O O . PHE A 1 210 ? 15.784 -9.242 -41.235 1.00 85.00 210 PHE A O 1
ATOM 1642 N N . TYR A 1 211 ? 16.282 -7.110 -40.738 1.00 83.56 211 TYR A N 1
ATOM 1643 C CA . TYR A 1 211 ? 15.812 -7.224 -39.355 1.00 83.56 211 TYR A CA 1
ATOM 1644 C C . TYR A 1 211 ? 14.292 -7.359 -39.223 1.00 83.56 211 TYR A C 1
ATOM 1646 O O . TYR A 1 211 ? 13.837 -8.025 -38.294 1.00 83.56 211 TYR A O 1
ATOM 1654 N N . ALA A 1 212 ? 13.499 -6.832 -40.161 1.00 81.94 212 ALA A N 1
ATOM 1655 C CA . ALA A 1 212 ? 12.059 -7.095 -40.196 1.00 81.94 212 ALA A CA 1
ATOM 1656 C C . ALA A 1 212 ? 11.757 -8.582 -40.483 1.00 81.94 212 ALA A C 1
ATOM 1658 O O . ALA A 1 212 ? 10.881 -9.186 -39.849 1.00 81.94 212 ALA A O 1
ATOM 1659 N N . ALA A 1 213 ? 12.510 -9.200 -41.401 1.00 84.56 213 ALA A N 1
ATOM 1660 C CA . ALA A 1 213 ? 12.398 -10.623 -41.715 1.00 84.56 213 ALA A CA 1
ATOM 1661 C C . ALA A 1 213 ? 12.929 -11.519 -40.578 1.00 84.56 213 ALA A C 1
ATOM 1663 O O . ALA A 1 213 ? 12.262 -12.489 -40.199 1.00 84.56 213 ALA A O 1
ATOM 1664 N N . GLU A 1 214 ? 14.090 -11.189 -40.000 1.00 85.06 214 GLU A N 1
ATOM 1665 C CA . GLU A 1 214 ? 14.668 -11.911 -38.858 1.00 85.06 214 GLU A CA 1
ATOM 1666 C C . GLU A 1 214 ? 13.743 -11.829 -37.635 1.00 85.06 214 GLU A C 1
ATOM 1668 O O . GLU A 1 214 ? 13.375 -12.868 -37.083 1.00 85.06 214 GLU A O 1
ATOM 1673 N N . GLY A 1 215 ? 13.256 -10.636 -37.281 1.00 82.00 215 GLY A N 1
ATOM 1674 C CA . GLY A 1 215 ? 12.323 -10.446 -36.170 1.00 82.00 215 GLY A CA 1
ATOM 1675 C C . GLY A 1 215 ? 11.035 -11.258 -36.332 1.00 82.00 215 GLY A C 1
ATOM 1676 O O . GLY A 1 215 ? 10.659 -12.016 -35.435 1.00 82.00 215 GLY A O 1
ATOM 1677 N N . THR A 1 216 ? 10.407 -11.204 -37.514 1.00 81.81 216 THR A N 1
ATOM 1678 C CA . THR A 1 216 ? 9.188 -11.979 -37.827 1.00 81.81 216 THR A CA 1
ATOM 1679 C C . THR A 1 216 ? 9.412 -13.492 -37.735 1.00 81.81 216 THR A C 1
ATOM 1681 O O . THR A 1 216 ? 8.533 -14.221 -37.271 1.00 81.81 216 THR A O 1
ATOM 1684 N N . LYS A 1 217 ? 10.583 -13.986 -38.153 1.00 84.06 217 LYS A N 1
ATOM 1685 C CA . LYS A 1 217 ? 10.945 -15.407 -38.063 1.00 84.06 217 LYS A CA 1
ATOM 1686 C C . LYS A 1 217 ? 11.174 -15.837 -36.613 1.00 84.06 217 LYS A C 1
ATOM 1688 O O . LYS A 1 217 ? 10.622 -16.848 -36.181 1.00 84.06 217 LYS A O 1
ATOM 1693 N N . TYR A 1 218 ? 11.985 -15.094 -35.863 1.00 81.75 218 TYR A N 1
ATOM 1694 C CA . TYR A 1 218 ? 12.400 -15.494 -34.519 1.00 81.75 218 TYR A CA 1
ATOM 1695 C C . TYR A 1 218 ? 11.278 -15.319 -33.483 1.00 81.75 218 TYR A C 1
ATOM 1697 O O . TYR A 1 218 ? 11.125 -16.192 -32.631 1.00 81.75 218 TYR A O 1
ATOM 1705 N N . ILE A 1 219 ? 10.412 -14.304 -33.602 1.00 76.12 219 ILE A N 1
ATOM 1706 C CA . ILE A 1 219 ? 9.261 -14.113 -32.692 1.00 76.12 219 ILE A CA 1
ATOM 1707 C C . ILE A 1 219 ? 8.196 -15.225 -32.801 1.00 76.12 219 ILE A C 1
ATOM 1709 O O . ILE A 1 219 ? 7.369 -15.381 -31.904 1.00 76.12 219 ILE A O 1
ATOM 1713 N N . GLN A 1 220 ? 8.201 -15.997 -33.896 1.00 80.31 220 GLN A N 1
ATOM 1714 C CA . GLN A 1 220 ? 7.345 -17.176 -34.088 1.00 80.31 220 GLN A CA 1
ATOM 1715 C C . GLN A 1 220 ? 7.991 -18.480 -33.591 1.00 80.31 220 GLN A C 1
ATOM 1717 O O . GLN A 1 220 ? 7.283 -19.464 -33.380 1.00 80.31 220 GLN A O 1
ATOM 1722 N N . GLN A 1 221 ? 9.321 -18.512 -33.458 1.00 83.25 221 GLN A N 1
ATOM 1723 C CA . GLN A 1 221 ? 10.100 -19.724 -33.167 1.00 83.25 221 GLN A CA 1
ATOM 1724 C C . GLN A 1 221 ? 10.581 -19.799 -31.712 1.00 83.25 221 GLN A C 1
ATOM 1726 O O . GLN A 1 221 ? 10.772 -20.902 -31.202 1.00 83.25 221 GLN A O 1
ATOM 1731 N N . TYR A 1 222 ? 10.752 -18.652 -31.054 1.00 77.81 222 TYR A N 1
ATOM 1732 C CA . TYR A 1 222 ? 11.278 -18.528 -29.695 1.00 77.81 222 TYR A CA 1
ATOM 1733 C C . TYR A 1 222 ? 10.256 -17.889 -28.751 1.00 77.81 222 TYR A C 1
ATOM 1735 O O . TYR A 1 222 ? 9.312 -17.221 -29.182 1.00 77.81 222 TYR A O 1
ATOM 1743 N N . ASP A 1 223 ? 10.448 -18.088 -27.447 1.00 76.38 223 ASP A N 1
ATOM 1744 C CA . ASP A 1 223 ? 9.707 -17.336 -26.441 1.00 76.38 223 ASP A CA 1
ATOM 1745 C C . ASP A 1 223 ? 10.261 -15.904 -26.288 1.00 76.38 223 ASP A C 1
ATOM 1747 O O . ASP A 1 223 ? 11.268 -15.525 -26.888 1.00 76.38 223 ASP A O 1
ATOM 1751 N N . VAL A 1 224 ? 9.552 -15.060 -25.531 1.00 74.12 224 VAL A N 1
ATOM 1752 C CA . VAL A 1 224 ? 9.925 -13.642 -25.389 1.00 74.12 224 VAL A CA 1
ATOM 1753 C C . VAL A 1 224 ? 11.299 -13.460 -24.711 1.00 74.12 224 VAL A C 1
ATOM 1755 O O . VAL A 1 224 ? 12.068 -12.640 -25.213 1.00 74.12 224 VAL A O 1
ATOM 1758 N N . PRO A 1 225 ? 11.657 -14.191 -23.633 1.00 69.44 225 PRO A N 1
ATOM 1759 C CA . PRO A 1 225 ? 13.001 -14.132 -23.051 1.00 69.44 225 PRO A CA 1
ATOM 1760 C C . PRO A 1 225 ? 14.135 -14.479 -24.026 1.00 69.44 225 PRO A C 1
ATOM 1762 O O . PRO A 1 225 ? 15.073 -13.686 -24.158 1.00 69.44 225 PRO A O 1
ATOM 1765 N N . ASP A 1 226 ? 14.056 -15.610 -24.735 1.00 75.88 226 ASP A N 1
ATOM 1766 C CA . ASP A 1 226 ? 15.114 -16.017 -25.672 1.00 75.88 226 ASP A CA 1
ATOM 1767 C C . ASP A 1 226 ? 15.193 -15.071 -26.880 1.00 75.88 226 ASP A C 1
ATOM 1769 O O . ASP A 1 226 ? 16.289 -14.739 -27.344 1.00 75.88 226 ASP A O 1
ATOM 1773 N N . TYR A 1 227 ? 14.047 -14.557 -27.344 1.00 79.50 227 TYR A N 1
ATOM 1774 C CA . TYR A 1 227 ? 13.994 -13.534 -28.387 1.00 79.50 227 TYR A CA 1
ATOM 1775 C C . TYR A 1 227 ? 14.714 -12.242 -27.970 1.00 79.50 227 TYR A C 1
ATOM 1777 O O . TYR A 1 227 ? 15.559 -11.745 -28.713 1.00 79.50 227 TYR A O 1
ATOM 1785 N N . LEU A 1 228 ? 14.450 -11.713 -26.770 1.00 71.19 228 LEU A N 1
ATOM 1786 C CA . LEU A 1 228 ? 15.098 -10.483 -26.289 1.00 71.19 228 LEU A CA 1
ATOM 1787 C C . LEU A 1 228 ? 16.620 -10.636 -26.160 1.00 71.19 228 LEU A C 1
ATOM 1789 O O . LEU A 1 228 ? 17.360 -9.719 -26.515 1.00 71.19 228 LEU A O 1
ATOM 1793 N N . LYS A 1 229 ? 17.101 -11.809 -25.737 1.00 73.50 229 LYS A N 1
ATOM 1794 C CA . LYS A 1 229 ? 18.537 -12.122 -25.684 1.00 73.50 229 LYS A CA 1
ATOM 1795 C C . LYS A 1 229 ? 19.180 -12.188 -27.077 1.00 73.50 229 LYS A C 1
ATOM 1797 O O . LYS A 1 229 ? 20.327 -11.770 -27.258 1.00 73.50 229 LYS A O 1
ATOM 1802 N N . HIS A 1 230 ? 18.453 -12.689 -28.077 1.00 81.75 230 HIS A N 1
ATOM 1803 C CA . HIS A 1 230 ? 18.898 -12.644 -29.471 1.00 81.75 230 HIS A CA 1
ATOM 1804 C C . HIS A 1 230 ? 18.988 -11.196 -29.985 1.00 81.75 230 HIS A C 1
ATOM 1806 O O . HIS A 1 230 ? 20.010 -10.823 -30.562 1.00 81.75 230 HIS A O 1
ATOM 1812 N N . VAL A 1 231 ? 17.985 -10.358 -29.694 1.00 77.19 231 VAL A N 1
ATOM 1813 C CA . VAL A 1 231 ? 17.991 -8.923 -30.033 1.00 77.19 231 VAL A CA 1
ATOM 1814 C C . VAL A 1 231 ? 19.172 -8.193 -29.380 1.00 77.19 231 VAL A C 1
ATOM 1816 O O . VAL A 1 231 ? 19.884 -7.463 -30.066 1.00 77.19 231 VAL A O 1
ATOM 1819 N N . GLU A 1 232 ? 19.448 -8.429 -28.094 1.00 70.81 232 GLU A N 1
ATOM 1820 C CA . GLU A 1 232 ? 20.623 -7.875 -27.398 1.00 70.81 232 GLU A CA 1
ATOM 1821 C C . GLU A 1 232 ? 21.940 -8.269 -28.092 1.00 70.81 232 GLU A C 1
ATOM 1823 O O . GLU A 1 232 ? 22.797 -7.417 -28.340 1.00 70.81 232 GLU A O 1
ATOM 1828 N N . THR A 1 233 ? 22.069 -9.541 -28.482 1.00 81.50 233 THR A N 1
ATOM 1829 C CA . THR A 1 233 ? 23.245 -10.052 -29.207 1.00 81.50 233 THR A CA 1
ATOM 1830 C C . THR A 1 233 ? 23.418 -9.339 -30.554 1.00 81.50 233 THR A C 1
ATOM 1832 O O . THR A 1 233 ? 24.510 -8.856 -30.854 1.00 81.50 233 THR A O 1
ATOM 1835 N N . ARG A 1 234 ? 22.341 -9.188 -31.340 1.00 81.06 234 ARG A N 1
ATOM 1836 C CA . ARG A 1 234 ? 22.369 -8.472 -32.630 1.00 81.06 234 ARG A CA 1
ATOM 1837 C C . ARG A 1 234 ? 22.730 -6.992 -32.480 1.00 81.06 234 ARG A C 1
ATOM 1839 O O . ARG A 1 234 ? 23.530 -6.479 -33.259 1.00 81.06 234 ARG A O 1
ATOM 1846 N N . LEU A 1 235 ? 22.209 -6.307 -31.461 1.00 75.00 235 LEU A N 1
ATOM 1847 C CA . LEU A 1 235 ? 22.555 -4.906 -31.185 1.00 75.00 235 LEU A CA 1
ATOM 1848 C C . LEU A 1 235 ? 24.032 -4.741 -30.796 1.00 75.00 235 LEU A C 1
ATOM 1850 O O . LEU A 1 235 ? 24.658 -3.750 -31.179 1.00 75.00 235 LEU A O 1
ATOM 1854 N N . HIS A 1 236 ? 24.604 -5.707 -30.073 1.00 75.50 236 HIS A N 1
ATOM 1855 C CA . HIS A 1 236 ? 26.033 -5.723 -29.768 1.00 75.50 236 HIS A CA 1
ATOM 1856 C C . HIS A 1 236 ? 26.883 -5.964 -31.029 1.00 75.50 236 HIS A C 1
ATOM 1858 O O . HIS A 1 236 ? 27.839 -5.225 -31.266 1.00 75.50 236 HIS A O 1
ATOM 1864 N N . GLU A 1 237 ? 26.494 -6.912 -31.890 1.00 81.75 237 GLU A N 1
ATOM 1865 C CA . GLU A 1 237 ? 27.142 -7.147 -33.191 1.00 81.75 237 GLU A CA 1
ATOM 1866 C C . GLU A 1 237 ? 27.136 -5.891 -34.085 1.00 81.75 237 GLU A C 1
ATOM 1868 O O . GLU A 1 237 ? 28.166 -5.556 -34.676 1.00 81.75 237 GLU A O 1
ATOM 1873 N N . GLU A 1 238 ? 26.019 -5.156 -34.158 1.00 79.12 238 GLU A N 1
ATOM 1874 C CA . GLU A 1 238 ? 25.947 -3.887 -34.902 1.00 79.12 238 GLU A CA 1
ATOM 1875 C C . GLU A 1 238 ? 26.762 -2.761 -34.257 1.00 79.12 238 GLU A C 1
ATOM 1877 O O . GLU A 1 238 ? 27.357 -1.938 -34.962 1.00 79.12 238 GLU A O 1
ATOM 1882 N N . HIS A 1 239 ? 26.852 -2.720 -32.926 1.00 74.50 239 HIS A N 1
ATOM 1883 C CA . HIS A 1 239 ? 27.717 -1.763 -32.242 1.00 74.50 239 HIS A CA 1
ATOM 1884 C C . HIS A 1 239 ? 29.192 -1.988 -32.594 1.00 74.50 239 HIS A C 1
ATOM 1886 O O . HIS A 1 239 ? 29.885 -1.031 -32.954 1.00 74.50 239 HIS A O 1
ATOM 1892 N N . GLU A 1 240 ? 29.656 -3.238 -32.543 1.00 79.62 240 GLU A N 1
ATOM 1893 C CA . GLU A 1 240 ? 31.010 -3.629 -32.949 1.00 79.62 240 GLU A CA 1
ATOM 1894 C C . GLU A 1 240 ? 31.251 -3.337 -34.438 1.00 79.62 240 GLU A C 1
ATOM 1896 O O . GLU A 1 240 ? 32.291 -2.788 -34.811 1.00 79.62 240 GLU A O 1
ATOM 1901 N N . ARG A 1 241 ? 30.263 -3.598 -35.305 1.00 78.50 241 ARG A N 1
ATOM 1902 C CA . ARG A 1 241 ? 30.323 -3.249 -36.735 1.00 78.50 241 ARG A CA 1
ATOM 1903 C C . ARG A 1 241 ? 30.535 -1.747 -36.958 1.00 78.50 241 ARG A C 1
ATOM 1905 O O . ARG A 1 241 ? 31.364 -1.363 -37.789 1.00 78.50 241 ARG A O 1
ATOM 1912 N N . CYS A 1 242 ? 29.862 -0.905 -36.171 1.00 80.62 242 CYS A N 1
ATOM 1913 C CA . CYS A 1 242 ? 30.064 0.546 -36.185 1.00 80.62 242 CYS A CA 1
ATOM 1914 C C . CYS A 1 242 ? 31.478 0.968 -35.762 1.00 80.62 242 CYS A C 1
ATOM 1916 O O . CYS A 1 242 ? 31.981 1.962 -36.271 1.00 80.62 242 CYS A O 1
ATOM 1918 N N . VAL A 1 243 ? 32.116 0.251 -34.830 1.00 78.88 243 VAL A N 1
ATOM 1919 C CA . VAL A 1 243 ? 33.500 0.539 -34.399 1.00 78.88 243 VAL A CA 1
ATOM 1920 C C . VAL A 1 243 ? 34.514 0.118 -35.466 1.00 78.88 243 VAL A C 1
ATOM 1922 O O . VAL A 1 243 ? 35.525 0.791 -35.663 1.00 78.88 243 VAL A O 1
ATOM 1925 N N . LEU A 1 244 ? 34.267 -1.006 -36.142 1.00 80.19 244 LEU A N 1
ATOM 1926 C CA . LEU A 1 244 ? 35.272 -1.666 -36.975 1.00 80.19 244 LEU A CA 1
ATOM 1927 C C . LEU A 1 244 ? 35.448 -1.062 -38.373 1.00 80.19 244 LEU A C 1
ATOM 1929 O O . LEU A 1 244 ? 36.579 -1.064 -38.868 1.00 80.19 244 LEU A O 1
ATOM 1933 N N . TYR A 1 245 ? 34.378 -0.611 -39.041 1.00 79.62 245 TYR A N 1
ATOM 1934 C CA . TYR A 1 245 ? 34.486 -0.146 -40.437 1.00 79.62 245 TYR A CA 1
ATOM 1935 C C . TYR A 1 245 ? 33.428 0.845 -40.951 1.00 79.62 245 TYR A C 1
ATOM 1937 O O . TYR A 1 245 ? 33.628 1.372 -42.044 1.00 79.62 245 TYR A O 1
ATOM 1945 N N . LEU A 1 246 ? 32.330 1.107 -40.234 1.00 83.06 246 LEU A N 1
ATOM 1946 C CA . LEU A 1 246 ? 31.342 2.117 -40.652 1.00 83.06 246 LEU A CA 1
ATOM 1947 C C . LEU A 1 246 ? 31.752 3.528 -40.203 1.00 83.06 246 LEU A C 1
ATOM 1949 O O . LEU A 1 246 ? 32.567 3.694 -39.296 1.00 83.06 246 LEU A O 1
ATOM 1953 N N . ASP A 1 247 ? 31.160 4.551 -40.820 1.00 82.75 247 ASP A N 1
ATOM 1954 C CA . ASP A 1 247 ? 31.308 5.933 -40.364 1.00 82.75 247 ASP A CA 1
ATOM 1955 C C . ASP A 1 247 ? 30.505 6.183 -39.071 1.00 82.75 247 ASP A C 1
ATOM 1957 O O . ASP A 1 247 ? 29.438 5.601 -38.841 1.00 82.75 247 ASP A O 1
ATOM 1961 N N . ALA A 1 248 ? 31.002 7.086 -38.222 1.00 81.31 248 ALA A N 1
ATOM 1962 C CA . ALA A 1 248 ? 30.359 7.454 -36.964 1.00 81.31 248 ALA A CA 1
ATOM 1963 C C . ALA A 1 248 ? 28.954 8.054 -37.160 1.00 81.31 248 ALA A C 1
ATOM 1965 O O . ALA A 1 248 ? 28.103 7.897 -36.278 1.00 81.31 248 ALA A O 1
ATOM 1966 N N . VAL A 1 249 ? 28.688 8.690 -38.309 1.00 82.62 249 VAL A N 1
ATOM 1967 C CA . VAL A 1 249 ? 27.361 9.226 -38.669 1.00 82.62 249 VAL A CA 1
ATOM 1968 C C . VAL A 1 249 ? 26.303 8.114 -38.727 1.00 82.62 249 VAL A C 1
ATOM 1970 O O . VAL A 1 249 ? 25.198 8.292 -38.211 1.00 82.62 249 VAL A O 1
ATOM 1973 N N . THR A 1 250 ? 26.661 6.931 -39.238 1.00 82.88 250 THR A N 1
ATOM 1974 C CA . THR A 1 250 ? 25.734 5.805 -39.455 1.00 82.88 250 THR A CA 1
ATOM 1975 C C . THR A 1 250 ? 25.346 5.077 -38.171 1.00 82.88 250 THR A C 1
ATOM 1977 O O . THR A 1 250 ? 24.279 4.465 -38.112 1.00 82.88 250 THR A O 1
ATOM 1980 N N . ARG A 1 251 ? 26.152 5.176 -37.104 1.00 75.94 251 ARG A N 1
ATOM 1981 C CA . ARG A 1 251 ? 25.925 4.457 -35.836 1.00 75.94 251 ARG A CA 1
ATOM 1982 C C . ARG A 1 251 ? 24.535 4.700 -35.244 1.00 75.94 251 ARG A C 1
ATOM 1984 O O . ARG A 1 251 ? 23.878 3.757 -34.810 1.00 75.94 251 ARG A O 1
ATOM 1991 N N . LYS A 1 252 ? 24.091 5.960 -35.185 1.00 73.12 252 LYS A N 1
ATOM 1992 C CA . LYS A 1 252 ? 22.810 6.316 -34.552 1.00 73.12 252 LYS A CA 1
ATOM 1993 C C . LYS A 1 252 ? 21.597 5.894 -35.404 1.00 73.12 252 LYS A C 1
ATOM 1995 O O . LYS A 1 252 ? 20.700 5.282 -34.826 1.00 73.12 252 LYS A O 1
ATOM 2000 N N . PRO A 1 253 ? 21.555 6.149 -36.730 1.00 78.94 253 PRO A N 1
ATOM 2001 C CA . PRO A 1 253 ? 20.541 5.579 -37.617 1.00 78.94 253 PRO A CA 1
ATOM 2002 C C . PRO A 1 253 ? 20.481 4.048 -37.576 1.00 78.94 253 PRO A C 1
ATOM 2004 O O . PRO A 1 253 ? 19.396 3.499 -37.433 1.00 78.94 253 PRO A O 1
ATOM 2007 N N . LEU A 1 254 ? 21.627 3.360 -37.632 1.00 77.75 254 LEU A N 1
ATOM 2008 C CA . LEU A 1 254 ? 21.688 1.897 -37.699 1.00 77.75 254 LEU A CA 1
ATOM 2009 C C . LEU A 1 254 ? 21.098 1.226 -36.455 1.00 77.75 254 LEU A C 1
ATOM 2011 O O . LEU A 1 254 ? 20.214 0.378 -36.572 1.00 77.75 254 LEU A O 1
ATOM 2015 N N . ILE A 1 255 ? 21.540 1.649 -35.265 1.00 72.44 255 ILE A N 1
ATOM 2016 C CA . ILE A 1 255 ? 21.035 1.111 -33.993 1.00 72.44 255 ILE A CA 1
ATOM 2017 C C . ILE A 1 255 ? 19.536 1.407 -33.845 1.00 72.44 255 ILE A C 1
ATOM 2019 O O . ILE A 1 255 ? 18.792 0.538 -33.401 1.00 72.44 255 ILE A O 1
ATOM 2023 N N . ALA A 1 256 ? 19.071 2.595 -34.251 1.00 69.81 256 ALA A N 1
ATOM 2024 C CA . ALA A 1 256 ? 17.649 2.930 -34.212 1.00 69.81 256 ALA A CA 1
ATOM 2025 C C . ALA A 1 256 ? 16.817 2.047 -35.159 1.00 69.81 256 ALA A C 1
ATOM 2027 O O . ALA A 1 256 ? 15.798 1.507 -34.735 1.00 69.81 256 ALA A O 1
ATOM 2028 N N . THR A 1 257 ? 17.252 1.861 -36.409 1.00 73.44 257 THR A N 1
ATOM 2029 C CA . THR A 1 257 ? 16.554 1.027 -37.401 1.00 73.44 257 THR A CA 1
ATOM 2030 C C . THR A 1 257 ? 16.500 -0.437 -36.965 1.00 73.44 257 THR A C 1
ATOM 2032 O O . THR A 1 257 ? 15.415 -1.015 -36.931 1.00 73.44 257 THR A O 1
ATOM 2035 N N . GLY A 1 258 ? 17.636 -1.022 -36.565 1.00 64.44 258 GLY A N 1
ATOM 2036 C CA . GLY A 1 258 ? 17.690 -2.408 -36.087 1.00 64.44 258 GLY A CA 1
ATOM 2037 C C . GLY A 1 258 ? 16.849 -2.628 -34.827 1.00 64.44 258 GLY A C 1
ATOM 2038 O O . GLY A 1 258 ? 16.067 -3.574 -34.770 1.00 64.44 258 GLY A O 1
ATOM 2039 N N . PHE A 1 259 ? 16.930 -1.718 -33.848 1.00 61.41 259 PHE A N 1
ATOM 2040 C CA . PHE A 1 259 ? 16.117 -1.794 -32.631 1.00 61.41 259 PHE A CA 1
ATOM 2041 C C . PHE A 1 259 ? 14.616 -1.698 -32.925 1.00 61.41 259 PHE A C 1
ATOM 2043 O O . PHE A 1 259 ? 13.854 -2.506 -32.404 1.00 61.41 259 PHE A O 1
ATOM 2050 N N . MET A 1 260 ? 14.178 -0.751 -33.764 1.00 63.44 260 MET A N 1
ATOM 2051 C CA . MET A 1 260 ? 12.757 -0.621 -34.113 1.00 63.44 260 MET A CA 1
ATOM 2052 C C . MET A 1 260 ? 12.242 -1.888 -34.805 1.00 63.44 260 MET A C 1
ATOM 2054 O O . MET A 1 260 ? 11.286 -2.486 -34.319 1.00 63.44 260 MET A O 1
ATOM 2058 N N . MET A 1 261 ? 12.917 -2.356 -35.860 1.00 69.38 261 MET A N 1
ATOM 2059 C CA . MET A 1 261 ? 12.466 -3.519 -36.640 1.00 69.38 261 MET A CA 1
ATOM 2060 C C . MET A 1 261 ? 12.446 -4.821 -35.823 1.00 69.38 261 MET A C 1
ATOM 2062 O O . MET A 1 261 ? 11.547 -5.641 -35.999 1.00 69.38 261 MET A O 1
ATOM 2066 N N . LEU A 1 262 ? 13.385 -4.999 -34.885 1.00 62.94 262 LEU A N 1
ATOM 2067 C CA . LEU A 1 262 ? 13.399 -6.153 -33.980 1.00 62.94 262 LEU A CA 1
ATOM 2068 C C . LEU A 1 262 ? 12.370 -6.052 -32.839 1.00 62.94 262 LEU A C 1
ATOM 2070 O O . LEU A 1 262 ? 11.902 -7.081 -32.352 1.00 62.94 262 LEU A O 1
ATOM 2074 N N . MET A 1 263 ? 11.997 -4.849 -32.395 1.00 60.28 263 MET A N 1
ATOM 2075 C CA . MET A 1 263 ? 11.079 -4.660 -31.259 1.00 60.28 263 MET A CA 1
ATOM 2076 C C . MET A 1 263 ? 9.606 -4.491 -31.661 1.00 60.28 263 MET A C 1
ATOM 2078 O O . MET A 1 263 ? 8.723 -4.680 -30.822 1.00 60.28 263 MET A O 1
ATOM 2082 N N . GLU A 1 264 ? 9.300 -4.179 -32.924 1.00 63.00 264 GLU A N 1
ATOM 2083 C CA . GLU A 1 264 ? 7.948 -3.859 -33.417 1.00 63.00 264 GLU A CA 1
ATOM 2084 C C . GLU A 1 264 ? 7.034 -5.097 -33.620 1.00 63.00 264 GLU A C 1
ATOM 2086 O O . GLU A 1 264 ? 6.185 -5.161 -34.509 1.00 63.00 264 GLU A O 1
ATOM 2091 N N . GLY A 1 265 ? 7.136 -6.091 -32.733 1.00 56.59 265 GLY A N 1
ATOM 2092 C CA . GLY A 1 265 ? 6.421 -7.375 -32.788 1.00 56.59 265 GLY A CA 1
ATOM 2093 C C . GLY A 1 265 ? 4.902 -7.337 -32.540 1.00 56.59 265 GLY A C 1
ATOM 2094 O O . GLY A 1 265 ? 4.322 -8.373 -32.222 1.00 56.59 265 GLY A O 1
ATOM 2095 N N . HIS A 1 266 ? 4.257 -6.165 -32.611 1.00 54.66 266 HIS A N 1
ATOM 2096 C CA . HIS A 1 266 ? 2.794 -5.968 -32.608 1.00 54.66 266 HIS A CA 1
ATOM 2097 C C . HIS A 1 266 ? 1.995 -6.736 -31.519 1.00 54.66 266 HIS A C 1
ATOM 2099 O O . HIS A 1 266 ? 0.815 -7.049 -31.690 1.00 54.66 266 HIS A O 1
ATOM 2105 N N . ARG A 1 267 ? 2.586 -6.978 -30.336 1.00 58.81 267 ARG A N 1
ATOM 2106 C CA . ARG A 1 267 ? 1.999 -7.761 -29.218 1.00 58.81 267 ARG A CA 1
ATOM 2107 C C . ARG A 1 267 ? 0.828 -7.072 -28.482 1.00 58.81 267 ARG A C 1
ATOM 2109 O O . ARG A 1 267 ? 0.500 -7.428 -27.351 1.00 58.81 267 ARG A O 1
ATOM 2116 N N . ILE A 1 268 ? 0.166 -6.104 -29.118 1.00 58.03 268 ILE A N 1
ATOM 2117 C CA . ILE A 1 268 ? -0.995 -5.368 -28.585 1.00 58.03 268 ILE A CA 1
ATOM 2118 C C . ILE A 1 268 ? -2.155 -6.328 -28.281 1.00 58.03 268 ILE A C 1
ATOM 2120 O O . ILE A 1 268 ? -2.839 -6.159 -27.274 1.00 58.03 268 ILE A O 1
ATOM 2124 N N . GLU A 1 269 ? -2.347 -7.361 -29.107 1.00 52.62 269 GLU A N 1
ATOM 2125 C CA . GLU A 1 269 ? -3.338 -8.422 -28.878 1.00 52.62 269 GLU A CA 1
ATOM 2126 C C . GLU A 1 269 ? -3.068 -9.195 -27.576 1.00 52.62 269 GLU A C 1
ATOM 2128 O O . GLU A 1 269 ? -3.993 -9.417 -26.796 1.00 52.62 269 GLU A O 1
ATOM 2133 N N . ASP A 1 270 ? -1.809 -9.533 -27.278 1.00 56.66 270 ASP A N 1
ATOM 2134 C CA . ASP A 1 270 ? -1.446 -10.237 -26.042 1.00 56.66 270 ASP A CA 1
ATOM 2135 C C . ASP A 1 270 ? -1.540 -9.332 -24.812 1.00 56.66 270 ASP A C 1
ATOM 2137 O O . ASP A 1 270 ? -2.064 -9.760 -23.786 1.00 56.66 270 ASP A O 1
ATOM 2141 N N . LEU A 1 271 ? -1.131 -8.062 -24.913 1.00 52.03 271 LEU A N 1
ATOM 2142 C CA . LEU A 1 271 ? -1.330 -7.075 -23.844 1.00 52.03 271 LEU A CA 1
ATOM 2143 C C . LEU A 1 271 ? -2.825 -6.829 -23.574 1.00 52.03 271 LEU A C 1
ATOM 2145 O O . LEU A 1 271 ? -3.247 -6.753 -22.419 1.00 52.03 271 LEU A O 1
ATOM 2149 N N . ARG A 1 272 ? -3.657 -6.786 -24.623 1.00 50.72 272 ARG A N 1
ATOM 2150 C CA . ARG A 1 272 ? -5.125 -6.720 -24.522 1.00 50.72 272 ARG A CA 1
ATOM 2151 C C . ARG A 1 272 ? -5.706 -7.991 -23.898 1.00 50.72 272 ARG A C 1
ATOM 2153 O O . ARG A 1 272 ? -6.634 -7.898 -23.093 1.00 50.72 272 ARG A O 1
ATOM 2160 N N . ARG A 1 273 ? -5.178 -9.170 -24.234 1.00 54.78 273 ARG A N 1
ATOM 2161 C CA . ARG A 1 273 ? -5.603 -10.459 -23.666 1.00 54.78 273 ARG A CA 1
ATOM 2162 C C . ARG A 1 273 ? -5.220 -10.571 -22.194 1.00 54.78 273 ARG A C 1
ATOM 2164 O O . ARG A 1 273 ? -6.059 -10.960 -21.387 1.00 54.78 273 ARG A O 1
ATOM 2171 N N . MET A 1 274 ? -4.009 -10.147 -21.844 1.00 50.25 274 MET A N 1
ATOM 2172 C CA . MET A 1 274 ? -3.521 -10.000 -20.476 1.00 50.25 274 MET A CA 1
ATOM 2173 C C . MET A 1 274 ? -4.446 -9.070 -19.682 1.00 50.25 274 MET A C 1
ATOM 2175 O O . MET A 1 274 ? -5.034 -9.505 -18.695 1.00 50.25 274 MET A O 1
ATOM 2179 N N . TYR A 1 275 ? -4.685 -7.846 -20.164 1.00 49.19 275 TYR A N 1
ATOM 2180 C CA . TYR A 1 275 ? -5.631 -6.902 -19.556 1.00 49.19 275 TYR A CA 1
ATOM 2181 C C . TYR A 1 275 ? -7.034 -7.511 -19.383 1.00 49.19 275 TYR A C 1
ATOM 2183 O O . TYR A 1 275 ? -7.616 -7.429 -18.302 1.00 49.19 275 TYR A O 1
ATOM 2191 N N . SER A 1 276 ? -7.558 -8.203 -20.402 1.00 52.97 276 SER A N 1
ATOM 2192 C CA . SER A 1 276 ? -8.865 -8.868 -20.334 1.00 52.97 276 SER A CA 1
ATOM 2193 C C . SER A 1 276 ? -8.920 -9.992 -19.290 1.00 52.97 276 SER A C 1
ATOM 2195 O O . SER A 1 276 ? -9.956 -10.171 -18.649 1.00 52.97 276 SER A O 1
ATOM 2197 N N . LEU A 1 277 ? -7.822 -10.718 -19.067 1.00 52.09 277 LEU A N 1
ATOM 2198 C CA . LEU A 1 277 ? -7.728 -11.750 -18.032 1.00 52.09 277 LEU A CA 1
ATOM 2199 C C . LEU A 1 277 ? -7.619 -11.131 -16.632 1.00 52.09 277 LEU A C 1
ATOM 2201 O O . LEU A 1 277 ? -8.415 -11.483 -15.764 1.00 52.09 277 LEU A O 1
ATOM 2205 N N . PHE A 1 278 ? -6.736 -10.148 -16.427 1.00 48.03 278 PHE A N 1
ATOM 2206 C CA . PHE A 1 278 ? -6.624 -9.429 -15.150 1.00 48.03 278 PHE A CA 1
ATOM 2207 C C . PHE A 1 278 ? -7.943 -8.742 -14.759 1.00 48.03 278 PHE A C 1
ATOM 2209 O O . PHE A 1 278 ? -8.404 -8.902 -13.630 1.00 48.03 278 PHE A O 1
ATOM 2216 N N . SER A 1 279 ? -8.629 -8.085 -15.703 1.00 51.47 279 SER A N 1
ATOM 2217 C CA . SER A 1 279 ? -9.940 -7.464 -15.449 1.00 51.47 279 SER A CA 1
ATOM 2218 C C . SER A 1 279 ? -11.040 -8.463 -15.060 1.00 51.47 279 SER A C 1
ATOM 2220 O O . SER A 1 279 ? -11.981 -8.089 -14.369 1.00 51.47 279 SER A O 1
ATOM 2222 N N . ARG A 1 280 ? -10.926 -9.737 -15.469 1.00 51.75 280 ARG A N 1
ATOM 2223 C CA . ARG A 1 280 ? -11.872 -10.803 -15.090 1.00 51.75 280 ARG A CA 1
ATOM 2224 C C . ARG A 1 280 ? -11.565 -11.383 -13.714 1.00 51.75 280 ARG A C 1
ATOM 2226 O O . ARG A 1 280 ? -12.496 -11.686 -12.980 1.00 51.75 280 ARG A O 1
ATOM 2233 N N . ILE A 1 281 ? -10.287 -11.502 -13.355 1.00 46.91 281 ILE A N 1
ATOM 2234 C CA . ILE A 1 281 ? -9.844 -11.954 -12.023 1.00 46.91 281 ILE A CA 1
ATOM 2235 C C . ILE A 1 281 ? -10.241 -10.939 -10.937 1.00 46.91 281 ILE A C 1
ATOM 2237 O O . ILE A 1 281 ? -10.473 -11.319 -9.794 1.00 46.91 281 ILE A O 1
ATOM 2241 N N . MET A 1 282 ? -10.368 -9.660 -11.304 1.00 47.84 282 MET A N 1
ATOM 2242 C CA . MET A 1 282 ? -10.749 -8.570 -10.399 1.00 47.84 282 MET A CA 1
ATOM 2243 C C . MET A 1 282 ? -12.245 -8.232 -10.375 1.00 47.84 282 MET A C 1
ATOM 2245 O O . MET A 1 282 ? -12.643 -7.263 -9.731 1.00 47.84 282 MET A O 1
ATOM 2249 N N . VAL A 1 283 ? -13.097 -9.061 -10.987 1.00 48.72 283 VAL A N 1
ATOM 2250 C CA . VAL A 1 283 ? -14.508 -9.127 -10.581 1.00 48.72 283 VAL A CA 1
ATOM 2251 C C . VAL A 1 283 ? -14.541 -9.887 -9.255 1.00 48.72 283 VAL A C 1
ATOM 2253 O O . VAL A 1 283 ? -14.574 -11.113 -9.228 1.00 48.72 283 VAL A O 1
ATOM 2256 N N . ILE A 1 284 ? -14.428 -9.143 -8.155 1.00 52.00 284 ILE A N 1
ATOM 2257 C CA . ILE A 1 284 ? -14.318 -9.693 -6.800 1.00 52.00 284 ILE A CA 1
ATOM 2258 C C . ILE A 1 284 ? -15.609 -10.446 -6.451 1.00 52.00 284 ILE A C 1
ATOM 2260 O O . ILE A 1 284 ? -16.650 -9.828 -6.232 1.00 52.00 284 ILE A O 1
ATOM 2264 N N . ASP A 1 285 ? -15.526 -11.777 -6.372 1.00 53.44 285 ASP A N 1
ATOM 2265 C CA . ASP A 1 285 ? -16.556 -12.609 -5.743 1.00 53.44 285 ASP A CA 1
ATOM 2266 C C . ASP A 1 285 ? -16.763 -12.147 -4.290 1.00 53.44 285 ASP A C 1
ATOM 2268 O O . ASP A 1 285 ? -15.799 -12.110 -3.519 1.00 53.44 285 ASP A O 1
ATOM 2272 N N . GLU A 1 286 ? -18.009 -11.896 -3.871 1.00 57.09 286 GLU A N 1
ATOM 2273 C CA . GLU A 1 286 ? -18.331 -11.523 -2.477 1.00 57.09 286 GLU A CA 1
ATOM 2274 C C . GLU A 1 286 ? -17.853 -12.576 -1.449 1.00 57.09 286 GLU A C 1
ATOM 2276 O O . GLU A 1 286 ? -17.655 -12.267 -0.272 1.00 57.09 286 GLU A O 1
ATOM 2281 N N . GLU A 1 287 ? -17.615 -13.820 -1.882 1.00 59.94 287 GLU A N 1
ATOM 2282 C CA . GLU A 1 287 ? -17.067 -14.896 -1.046 1.00 59.94 287 GLU A CA 1
ATOM 2283 C C . GLU A 1 287 ? -15.583 -14.699 -0.665 1.00 59.94 287 GLU A C 1
ATOM 2285 O O . GLU A 1 287 ? -15.142 -15.251 0.346 1.00 59.94 287 GLU A O 1
ATOM 2290 N N . LYS A 1 288 ? -14.811 -13.897 -1.418 1.00 64.38 288 LYS A N 1
ATOM 2291 C CA . LYS A 1 288 ? -13.354 -13.692 -1.228 1.00 64.38 288 LYS A CA 1
ATOM 2292 C C . LYS A 1 288 ? -12.982 -12.389 -0.509 1.00 64.38 288 LYS A C 1
ATOM 2294 O O . LYS A 1 288 ? -11.802 -12.073 -0.359 1.00 64.38 288 LYS A O 1
ATOM 2299 N N . ASP A 1 289 ? -13.970 -11.662 0.009 1.00 71.69 289 ASP A N 1
ATOM 2300 C CA . ASP A 1 289 ? -13.818 -10.376 0.710 1.00 71.69 289 ASP A CA 1
ATOM 2301 C C . ASP A 1 289 ? -12.732 -10.345 1.807 1.00 71.69 289 ASP A C 1
ATOM 2303 O O . ASP A 1 289 ? -12.144 -9.296 2.076 1.00 71.69 289 ASP A O 1
ATOM 2307 N N . LYS A 1 290 ? -12.463 -11.478 2.471 1.00 71.81 290 LYS A N 1
ATOM 2308 C CA . LYS A 1 290 ? -11.449 -11.572 3.538 1.00 71.81 290 LYS A CA 1
ATOM 2309 C C . LYS A 1 290 ? -10.016 -11.545 3.011 1.00 71.81 290 LYS A C 1
ATOM 2311 O O . LYS A 1 290 ? -9.145 -10.964 3.655 1.00 71.81 290 LYS A O 1
ATOM 2316 N N . ASP A 1 291 ? -9.793 -12.148 1.850 1.00 79.81 291 ASP A N 1
ATOM 2317 C CA . ASP A 1 291 ? -8.463 -12.345 1.272 1.00 79.81 291 ASP A CA 1
ATOM 2318 C C . ASP A 1 291 ? -8.075 -11.188 0.338 1.00 79.81 291 ASP A C 1
ATOM 2320 O O . ASP A 1 291 ? -6.902 -11.009 0.019 1.00 79.81 291 ASP A O 1
ATOM 2324 N N . MET A 1 292 ? -9.041 -10.338 -0.030 1.00 78.88 292 MET A N 1
ATOM 2325 C CA . MET A 1 292 ? -8.847 -9.178 -0.902 1.00 78.88 292 MET A CA 1
ATOM 2326 C C . MET A 1 292 ? -7.786 -8.190 -0.380 1.00 78.88 292 MET A C 1
ATOM 2328 O O . MET A 1 292 ? -6.935 -7.761 -1.151 1.00 78.88 292 MET A O 1
ATOM 2332 N N . VAL A 1 293 ? -7.791 -7.816 0.910 1.00 83.06 293 VAL A N 1
ATOM 2333 C CA . VAL A 1 293 ? -6.785 -6.867 1.445 1.00 83.06 293 VAL A CA 1
ATOM 2334 C C . VAL A 1 293 ? -5.372 -7.482 1.479 1.00 83.06 293 VAL A C 1
ATOM 2336 O O . VAL A 1 293 ? -4.456 -6.828 0.979 1.00 83.06 293 VAL A O 1
ATOM 2339 N N . PRO A 1 294 ? -5.160 -8.719 1.984 1.00 85.50 294 PRO A N 1
ATOM 2340 C CA . PRO A 1 294 ? -3.896 -9.443 1.811 1.00 85.50 294 PRO A CA 1
ATOM 2341 C C . PRO A 1 294 ? -3.422 -9.526 0.354 1.00 85.50 294 PRO A C 1
ATOM 2343 O O . PRO A 1 294 ? -2.270 -9.201 0.077 1.00 85.50 294 PRO A O 1
ATOM 2346 N N . PHE A 1 295 ? -4.312 -9.880 -0.578 1.00 82.56 295 PHE A N 1
ATOM 2347 C CA . PHE A 1 295 ? -3.992 -9.979 -2.002 1.00 82.56 295 PHE A CA 1
ATOM 2348 C C . PHE A 1 295 ? -3.547 -8.635 -2.597 1.00 82.56 295 PHE A C 1
ATOM 2350 O O . PHE A 1 295 ? -2.547 -8.582 -3.304 1.00 82.56 295 PHE A O 1
ATOM 2357 N N . LEU A 1 296 ? -4.231 -7.530 -2.277 1.00 80.56 296 LEU A N 1
ATOM 2358 C CA . LEU A 1 296 ? -3.838 -6.195 -2.746 1.00 80.56 296 LEU A CA 1
ATOM 2359 C C . LEU A 1 296 ? -2.477 -5.748 -2.186 1.00 80.56 296 LEU A C 1
ATOM 2361 O O . LEU A 1 296 ? -1.719 -5.089 -2.897 1.00 80.56 296 LEU A O 1
ATOM 2365 N N . LEU A 1 297 ? -2.150 -6.119 -0.941 1.00 84.44 297 LEU A N 1
ATOM 2366 C CA . LEU A 1 297 ? -0.838 -5.859 -0.332 1.00 84.44 297 LEU A CA 1
ATOM 2367 C C . LEU A 1 297 ? 0.280 -6.624 -1.057 1.00 84.44 297 LEU A C 1
ATOM 2369 O O . LEU A 1 297 ? 1.329 -6.050 -1.345 1.00 84.44 297 LEU A O 1
ATOM 2373 N N . GLU A 1 298 ? 0.058 -7.905 -1.353 1.00 85.19 298 GLU A N 1
ATOM 2374 C CA . GLU A 1 298 ? 1.015 -8.764 -2.060 1.00 85.19 298 GLU A CA 1
ATOM 2375 C C . GLU A 1 298 ? 1.183 -8.345 -3.528 1.00 85.19 298 GLU A C 1
ATOM 2377 O O . GLU A 1 298 ? 2.307 -8.201 -4.010 1.00 85.19 298 GLU A O 1
ATOM 2382 N N . PHE A 1 299 ? 0.080 -8.048 -4.218 1.00 81.75 299 PHE A N 1
ATOM 2383 C CA . PHE A 1 299 ? 0.094 -7.594 -5.607 1.00 81.75 299 PHE A CA 1
ATOM 2384 C C . PHE A 1 299 ? 0.810 -6.244 -5.764 1.00 81.75 299 PHE A C 1
ATOM 2386 O O . PHE A 1 299 ? 1.661 -6.111 -6.643 1.00 81.75 299 PHE A O 1
ATOM 2393 N N . LYS A 1 300 ? 0.562 -5.267 -4.875 1.00 82.62 300 LYS A N 1
ATOM 2394 C CA . LYS A 1 300 ? 1.316 -3.998 -4.862 1.00 82.62 300 LYS A CA 1
ATOM 2395 C C . LYS A 1 300 ? 2.807 -4.227 -4.608 1.00 82.62 300 LYS A C 1
ATOM 2397 O O . LYS A 1 300 ? 3.620 -3.659 -5.326 1.00 82.62 300 LYS A O 1
ATOM 2402 N N . ALA A 1 301 ? 3.171 -5.093 -3.659 1.00 86.00 301 ALA A N 1
ATOM 2403 C CA . ALA A 1 301 ? 4.574 -5.409 -3.386 1.00 86.00 301 ALA A CA 1
ATOM 2404 C C . ALA A 1 301 ? 5.282 -6.069 -4.588 1.00 86.00 301 ALA A C 1
ATOM 2406 O O . ALA A 1 301 ? 6.443 -5.764 -4.854 1.00 86.00 301 ALA A O 1
ATOM 2407 N N . SER A 1 302 ? 4.583 -6.925 -5.342 1.00 84.12 302 SER A N 1
ATOM 2408 C CA . SER A 1 302 ? 5.104 -7.507 -6.586 1.00 84.12 302 SER A CA 1
ATOM 2409 C C . SER A 1 302 ? 5.295 -6.453 -7.684 1.00 84.12 302 SER A C 1
ATOM 2411 O O . SER A 1 302 ? 6.341 -6.443 -8.330 1.00 84.12 302 SER A O 1
ATOM 2413 N N . LEU A 1 303 ? 4.337 -5.535 -7.864 1.00 80.50 303 LEU A N 1
ATOM 2414 C CA . LEU A 1 303 ? 4.467 -4.416 -8.807 1.00 80.50 303 LEU A CA 1
ATOM 2415 C C . LEU A 1 303 ? 5.625 -3.478 -8.437 1.00 80.50 303 LEU A C 1
ATOM 2417 O O . LEU A 1 303 ? 6.363 -3.050 -9.324 1.00 80.50 303 LEU A O 1
ATOM 2421 N N . ASP A 1 304 ? 5.807 -3.192 -7.146 1.00 81.75 304 ASP A N 1
ATOM 2422 C CA . ASP A 1 304 ? 6.901 -2.354 -6.651 1.00 81.75 304 ASP A CA 1
ATOM 2423 C C . ASP A 1 304 ? 8.268 -3.025 -6.889 1.00 81.75 304 ASP A C 1
ATOM 2425 O O . ASP A 1 304 ? 9.166 -2.375 -7.416 1.00 81.75 304 ASP A O 1
ATOM 2429 N N . SER A 1 305 ? 8.423 -4.326 -6.603 1.00 85.56 305 SER A N 1
ATOM 2430 C CA . SER A 1 305 ? 9.655 -5.086 -6.909 1.00 85.56 305 SER A CA 1
ATOM 2431 C C . SER A 1 305 ? 9.980 -5.073 -8.408 1.00 85.56 305 SER A C 1
ATOM 2433 O O . SER A 1 305 ? 11.099 -4.729 -8.784 1.00 85.56 305 SER A O 1
ATOM 2435 N N . ILE A 1 306 ? 8.997 -5.319 -9.283 1.00 77.06 306 ILE A N 1
ATOM 2436 C CA . ILE A 1 306 ? 9.180 -5.231 -10.743 1.00 77.06 306 ILE A CA 1
ATOM 2437 C C . ILE A 1 306 ? 9.618 -3.816 -11.162 1.00 77.06 306 ILE A C 1
ATOM 2439 O O . ILE A 1 306 ? 10.517 -3.660 -11.989 1.00 77.06 306 ILE A O 1
ATOM 2443 N N . TRP A 1 307 ? 9.011 -2.771 -10.595 1.00 81.12 307 TRP A N 1
ATOM 2444 C CA . TRP A 1 307 ? 9.362 -1.379 -10.888 1.00 81.12 307 TRP A CA 1
ATOM 2445 C C . TRP A 1 307 ? 10.778 -0.999 -10.414 1.00 81.12 307 TRP A C 1
ATOM 2447 O O . TRP A 1 307 ? 11.501 -0.295 -11.130 1.00 81.12 307 TRP A O 1
ATOM 2457 N N . GLU A 1 308 ? 11.201 -1.475 -9.242 1.00 81.69 308 GLU A N 1
ATOM 2458 C CA . GLU A 1 308 ? 12.546 -1.218 -8.722 1.00 81.69 308 GLU A CA 1
ATOM 2459 C C . GLU A 1 308 ? 13.627 -2.016 -9.466 1.00 81.69 308 GLU A C 1
ATOM 2461 O O . GLU A 1 308 ? 14.636 -1.433 -9.871 1.00 81.69 308 GLU A O 1
ATOM 2466 N N . GLU A 1 309 ? 13.414 -3.317 -9.671 1.00 79.69 309 GLU A N 1
ATOM 2467 C CA . GLU A 1 309 ? 14.415 -4.251 -10.200 1.00 79.69 309 GLU A CA 1
ATOM 2468 C C . GLU A 1 309 ? 14.480 -4.242 -11.734 1.00 79.69 309 GLU A C 1
ATOM 2470 O O . GLU A 1 309 ? 15.564 -4.116 -12.302 1.00 79.69 309 GLU A O 1
ATOM 2475 N N . CYS A 1 310 ? 13.338 -4.338 -12.425 1.00 73.69 310 CYS A N 1
ATOM 2476 C CA . CYS A 1 310 ? 13.301 -4.460 -13.888 1.00 73.69 310 CYS A CA 1
ATOM 2477 C C . CYS A 1 310 ? 13.307 -3.106 -14.610 1.00 73.69 310 CYS A C 1
ATOM 2479 O O . CYS A 1 310 ? 13.742 -3.026 -15.757 1.00 73.69 310 CYS A O 1
ATOM 2481 N N . PHE A 1 311 ? 12.816 -2.045 -13.962 1.00 76.25 311 PHE A N 1
ATOM 2482 C CA . PHE A 1 311 ? 12.642 -0.722 -14.578 1.00 76.25 311 PHE A CA 1
ATOM 2483 C C . PHE A 1 311 ? 13.482 0.386 -13.929 1.00 76.25 311 PHE A C 1
ATOM 2485 O O . PHE A 1 311 ? 13.259 1.565 -14.210 1.00 76.25 311 PHE A O 1
ATOM 2492 N N . SER A 1 312 ? 14.447 0.026 -13.074 1.00 84.44 312 SER A N 1
ATOM 2493 C CA . SER A 1 312 ? 15.424 0.944 -12.463 1.00 84.44 312 SER A CA 1
ATOM 2494 C C . SER A 1 312 ? 14.796 2.201 -11.838 1.00 84.44 312 SER A C 1
ATOM 2496 O O . SER A 1 312 ? 15.349 3.296 -11.932 1.00 84.44 312 SER A O 1
ATOM 2498 N N . LYS A 1 313 ? 13.621 2.047 -11.210 1.00 82.12 313 LYS A N 1
ATOM 2499 C CA . LYS A 1 313 ? 12.832 3.130 -10.591 1.00 82.12 313 LYS A CA 1
ATOM 2500 C C . LYS A 1 313 ? 12.390 4.243 -11.556 1.00 82.12 313 LYS A C 1
ATOM 2502 O O . LYS A 1 313 ? 12.247 5.393 -11.148 1.00 82.12 313 LYS A O 1
ATOM 2507 N N . ASN A 1 314 ? 12.123 3.916 -12.824 1.00 82.00 314 ASN A N 1
ATOM 2508 C CA . ASN A 1 314 ? 11.609 4.864 -13.820 1.00 82.00 314 ASN A CA 1
ATOM 2509 C C . ASN A 1 314 ? 10.346 5.599 -13.317 1.00 82.00 314 ASN A C 1
ATOM 2511 O O . ASN A 1 314 ? 9.307 4.979 -13.069 1.00 82.00 314 ASN A O 1
ATOM 2515 N N . GLU A 1 315 ? 10.429 6.924 -13.176 1.00 85.00 315 GLU A N 1
ATOM 2516 C CA . GLU A 1 315 ? 9.365 7.755 -12.594 1.00 85.00 315 GLU A CA 1
ATOM 2517 C C . GLU A 1 315 ? 8.080 7.763 -13.438 1.00 85.00 315 GLU A C 1
ATOM 2519 O O . GLU A 1 315 ? 6.981 7.711 -12.888 1.00 85.00 315 GLU A O 1
ATOM 2524 N N . THR A 1 316 ? 8.194 7.747 -14.769 1.00 81.31 316 THR A N 1
ATOM 2525 C CA . THR A 1 316 ? 7.039 7.710 -15.681 1.00 81.31 316 THR A CA 1
ATOM 2526 C C . THR A 1 316 ? 6.249 6.414 -15.515 1.00 81.31 316 THR A C 1
ATOM 2528 O O . THR A 1 316 ? 5.020 6.435 -15.435 1.00 81.31 316 THR A O 1
ATOM 2531 N N . LEU A 1 317 ? 6.941 5.276 -15.388 1.00 75.81 317 LEU A N 1
ATOM 2532 C CA . LEU A 1 317 ? 6.279 4.001 -15.115 1.00 75.81 317 LEU A CA 1
ATOM 2533 C C . LEU A 1 317 ? 5.675 3.961 -13.701 1.00 75.81 317 LEU A C 1
ATOM 2535 O O . LEU A 1 317 ? 4.576 3.440 -13.532 1.00 75.81 317 LEU A O 1
ATOM 2539 N N . CYS A 1 318 ? 6.335 4.567 -12.707 1.00 79.69 318 CYS A N 1
ATOM 2540 C CA . CYS A 1 318 ? 5.794 4.712 -11.349 1.00 79.69 318 CYS A CA 1
ATOM 2541 C C . CYS A 1 318 ? 4.440 5.445 -11.342 1.00 79.69 318 CYS A C 1
ATOM 2543 O O . CYS A 1 318 ? 3.527 5.077 -10.601 1.00 79.69 318 CYS A O 1
ATOM 2545 N N . ILE A 1 319 ? 4.298 6.490 -12.163 1.00 81.25 319 ILE A N 1
ATOM 2546 C CA . ILE A 1 319 ? 3.038 7.226 -12.330 1.00 81.25 319 ILE A CA 1
ATOM 2547 C C . ILE A 1 319 ? 1.983 6.314 -12.969 1.00 81.25 319 ILE A C 1
ATOM 2549 O O . ILE A 1 319 ? 0.931 6.105 -12.375 1.00 81.25 319 ILE A O 1
ATOM 2553 N N . HIS A 1 320 ? 2.281 5.672 -14.101 1.00 80.06 320 HIS A N 1
ATOM 2554 C CA . HIS A 1 320 ? 1.302 4.818 -14.783 1.00 80.06 320 HIS A CA 1
ATOM 2555 C C . HIS A 1 320 ? 0.862 3.582 -13.981 1.00 80.06 320 HIS A C 1
ATOM 2557 O O . HIS A 1 320 ? -0.311 3.213 -14.043 1.00 80.06 320 HIS A O 1
ATOM 2563 N N . ILE A 1 321 ? 1.758 2.955 -13.207 1.00 79.25 321 ILE A N 1
ATOM 2564 C CA . ILE A 1 321 ? 1.394 1.854 -12.297 1.00 79.25 321 ILE A CA 1
ATOM 2565 C C . ILE A 1 321 ? 0.403 2.351 -11.236 1.00 79.25 321 ILE A C 1
ATOM 2567 O O . ILE A 1 321 ? -0.598 1.685 -10.977 1.00 79.25 321 ILE A O 1
ATOM 2571 N N . ARG A 1 322 ? 0.647 3.534 -10.660 1.00 78.62 322 ARG A N 1
ATOM 2572 C CA . ARG A 1 322 ? -0.225 4.168 -9.660 1.00 78.62 322 ARG A CA 1
ATOM 2573 C C . ARG A 1 322 ? -1.608 4.478 -10.232 1.00 78.62 322 ARG A C 1
ATOM 2575 O O . ARG A 1 322 ? -2.598 4.039 -9.657 1.00 78.62 322 ARG A O 1
ATOM 2582 N N . ASP A 1 323 ? -1.667 5.141 -11.387 1.00 78.69 323 ASP A N 1
ATOM 2583 C CA . ASP A 1 323 ? -2.918 5.512 -12.062 1.00 78.69 323 ASP A CA 1
ATOM 2584 C C . ASP A 1 323 ? -3.763 4.269 -12.407 1.00 78.69 323 ASP A C 1
ATOM 2586 O O . ASP A 1 323 ? -4.981 4.241 -12.206 1.00 78.69 323 ASP A O 1
ATOM 2590 N N . ALA A 1 324 ? -3.115 3.203 -12.895 1.00 78.25 324 ALA A N 1
ATOM 2591 C CA . ALA A 1 324 ? -3.777 1.940 -13.213 1.00 78.25 324 ALA A CA 1
ATOM 2592 C C . ALA A 1 324 ? -4.296 1.219 -11.957 1.00 78.25 324 ALA A C 1
ATOM 2594 O O . ALA A 1 324 ? -5.400 0.670 -11.976 1.00 78.25 324 ALA A O 1
ATOM 2595 N N . PHE A 1 325 ? -3.528 1.237 -10.864 1.00 77.62 325 PHE A N 1
ATOM 2596 C CA . PHE A 1 325 ? -3.898 0.631 -9.582 1.00 77.62 325 PHE A CA 1
ATOM 2597 C C . PHE A 1 325 ? -5.046 1.398 -8.894 1.00 77.62 325 PHE A C 1
ATOM 2599 O O . PHE A 1 325 ? -5.979 0.778 -8.378 1.00 77.62 325 PHE A O 1
ATOM 2606 N N . GLU A 1 326 ? -5.042 2.734 -8.969 1.00 75.94 326 GLU A N 1
ATOM 2607 C CA . GLU A 1 326 ? -6.151 3.596 -8.537 1.00 75.94 326 GLU A CA 1
ATOM 2608 C C . GLU A 1 326 ? -7.434 3.292 -9.330 1.00 75.94 326 GLU A C 1
ATOM 2610 O O . GLU A 1 326 ? -8.488 3.048 -8.733 1.00 75.94 326 GLU A O 1
ATOM 2615 N N . TYR A 1 327 ? -7.367 3.259 -10.667 1.00 76.00 327 TYR A N 1
ATOM 2616 C CA . TYR A 1 327 ? -8.519 2.935 -11.521 1.00 76.00 327 TYR A CA 1
ATOM 2617 C C . TYR A 1 327 ? -9.146 1.583 -11.144 1.00 76.00 327 TYR A C 1
ATOM 2619 O O . TYR A 1 327 ? -10.361 1.468 -10.966 1.00 76.00 327 TYR A O 1
ATOM 2627 N N . LEU A 1 328 ? -8.293 0.576 -10.966 1.00 73.44 328 LEU A N 1
ATOM 2628 C CA . LEU A 1 328 ? -8.634 -0.806 -10.647 1.00 73.44 328 LEU A CA 1
ATOM 2629 C C . LEU A 1 328 ? -9.325 -0.955 -9.280 1.00 73.44 328 LEU A C 1
ATOM 2631 O O . LEU A 1 328 ? -10.312 -1.686 -9.175 1.00 73.44 328 LEU A O 1
ATOM 2635 N N . ILE A 1 329 ? -8.896 -0.220 -8.250 1.00 73.75 329 ILE A N 1
ATOM 2636 C CA . ILE A 1 329 ? -9.580 -0.224 -6.945 1.00 73.75 329 ILE A CA 1
ATOM 2637 C C . ILE A 1 329 ? -10.867 0.616 -6.972 1.00 73.75 329 ILE A C 1
ATOM 2639 O O . ILE A 1 329 ? -11.861 0.225 -6.353 1.00 73.75 329 ILE A O 1
ATOM 2643 N N . ASN A 1 330 ? -10.918 1.698 -7.753 1.00 71.81 330 ASN A N 1
ATOM 2644 C CA . ASN A 1 330 ? -12.125 2.516 -7.913 1.00 71.81 330 ASN A CA 1
ATOM 2645 C C . ASN A 1 330 ? -13.286 1.783 -8.623 1.00 71.81 330 ASN A C 1
ATOM 2647 O O . ASN A 1 330 ? -14.450 2.088 -8.342 1.00 71.81 330 ASN A O 1
ATOM 2651 N N . LEU A 1 331 ? -13.016 0.766 -9.456 1.00 71.88 331 LEU A N 1
ATOM 2652 C CA . LEU A 1 331 ? -14.053 -0.136 -9.998 1.00 71.88 331 LEU A CA 1
ATOM 2653 C C . LEU A 1 331 ? -14.880 -0.819 -8.890 1.00 71.88 331 LEU A C 1
ATOM 2655 O O . LEU A 1 331 ? -16.063 -1.099 -9.077 1.00 71.88 331 LEU A O 1
ATOM 2659 N N . CYS A 1 332 ? -14.280 -1.033 -7.716 1.00 67.12 332 CYS A N 1
ATOM 2660 C CA . CYS A 1 332 ? -14.879 -1.737 -6.580 1.00 67.12 332 CYS A CA 1
ATOM 2661 C C . CYS A 1 332 ? -15.680 -0.808 -5.634 1.00 67.12 332 CYS A C 1
ATOM 2663 O O . CYS A 1 332 ? -16.140 -1.227 -4.565 1.00 67.12 332 CYS A O 1
ATOM 2665 N N . GLN A 1 333 ? -15.872 0.459 -6.024 1.00 71.94 333 GLN A N 1
ATOM 2666 C CA . GLN A 1 333 ? -16.650 1.471 -5.303 1.00 71.94 333 GLN A CA 1
ATOM 2667 C C . GLN A 1 333 ? -16.209 1.635 -3.830 1.00 71.94 333 GLN A C 1
ATOM 2669 O O . GLN A 1 333 ? -15.068 1.980 -3.540 1.00 71.94 333 GLN A O 1
ATOM 2674 N N . ASN A 1 334 ? -17.124 1.412 -2.881 1.00 73.69 334 ASN A N 1
ATOM 2675 C CA . ASN A 1 334 ? -16.912 1.645 -1.451 1.00 73.69 334 ASN A CA 1
ATOM 2676 C C . ASN A 1 334 ? -16.412 0.399 -0.693 1.00 73.69 334 ASN A C 1
ATOM 2678 O O . ASN A 1 334 ? -16.021 0.514 0.472 1.00 73.69 334 ASN A O 1
ATOM 2682 N N . ARG A 1 335 ? -16.443 -0.794 -1.308 1.00 78.00 335 ARG A N 1
ATOM 2683 C CA . ARG A 1 335 ? -16.135 -2.058 -0.618 1.00 78.00 335 ARG A CA 1
ATOM 2684 C C . ARG A 1 335 ? -14.668 -2.161 -0.163 1.00 78.00 335 ARG A C 1
ATOM 2686 O O . ARG A 1 335 ? -14.467 -2.575 0.981 1.00 78.00 335 ARG A O 1
ATOM 2693 N N . PRO A 1 336 ? -13.660 -1.695 -0.934 1.00 79.88 336 PRO A N 1
ATOM 2694 C CA . PRO A 1 336 ? -12.272 -1.670 -0.475 1.00 79.88 336 PRO A CA 1
ATOM 2695 C C . PRO A 1 336 ? -12.070 -0.872 0.817 1.00 79.88 336 PRO A C 1
ATOM 2697 O O . PRO A 1 336 ? -11.418 -1.353 1.741 1.00 79.88 336 PRO A O 1
ATOM 2700 N N . ALA A 1 337 ? -12.692 0.306 0.928 1.00 81.88 337 ALA A N 1
ATOM 2701 C CA . ALA A 1 337 ? -12.591 1.158 2.113 1.00 81.88 337 ALA A CA 1
ATOM 2702 C C . ALA A 1 337 ? -13.167 0.486 3.376 1.00 81.88 337 ALA A C 1
ATOM 2704 O O . ALA A 1 337 ? -12.572 0.566 4.453 1.00 81.88 337 ALA A O 1
ATOM 2705 N N . GLU A 1 338 ? -14.297 -0.220 3.253 1.00 84.50 338 GLU A N 1
ATOM 2706 C CA . GLU A 1 338 ? -14.870 -1.004 4.355 1.00 84.50 338 GLU A CA 1
ATOM 2707 C C . GLU A 1 338 ? -13.957 -2.172 4.767 1.00 84.50 338 GLU A C 1
ATOM 2709 O O . GLU A 1 338 ? -13.746 -2.404 5.961 1.00 84.50 338 GLU A O 1
ATOM 2714 N N . LEU A 1 339 ? -13.420 -2.919 3.799 1.00 84.75 339 LEU A N 1
ATOM 2715 C CA . LEU A 1 339 ? -12.597 -4.100 4.069 1.00 84.75 339 LEU A CA 1
ATOM 2716 C C . LEU A 1 339 ? -11.235 -3.729 4.671 1.00 84.75 339 LEU A C 1
ATOM 2718 O O . LEU A 1 339 ? -10.805 -4.385 5.619 1.00 84.75 339 LEU A O 1
ATOM 2722 N N . VAL A 1 340 ? -10.610 -2.631 4.234 1.00 86.69 340 VAL A N 1
ATOM 2723 C CA . VAL A 1 340 ? -9.389 -2.093 4.863 1.00 86.69 340 VAL A CA 1
ATOM 2724 C C . VAL A 1 340 ? -9.652 -1.673 6.317 1.00 86.69 340 VAL A C 1
ATOM 2726 O O . VAL A 1 340 ? -8.857 -1.996 7.200 1.00 86.69 340 VAL A O 1
ATOM 2729 N N . ALA A 1 341 ? -10.793 -1.036 6.614 1.00 89.00 341 ALA A N 1
ATOM 2730 C CA . ALA A 1 341 ? -11.166 -0.700 7.994 1.00 89.00 341 ALA A CA 1
ATOM 2731 C C . ALA A 1 341 ? -11.366 -1.947 8.879 1.00 89.00 341 ALA A C 1
ATOM 2733 O O . ALA A 1 341 ? -10.910 -1.961 10.025 1.00 89.00 341 ALA A O 1
ATOM 2734 N N . LYS A 1 342 ? -11.999 -3.006 8.353 1.00 88.81 342 LYS A N 1
ATOM 2735 C CA . LYS A 1 342 ? -12.168 -4.291 9.061 1.00 88.81 342 LYS A CA 1
ATOM 2736 C C . LYS A 1 342 ? -10.840 -5.015 9.286 1.00 88.81 342 LYS A C 1
ATOM 2738 O O . LYS A 1 342 ? -10.612 -5.515 10.382 1.00 88.81 342 LYS A O 1
ATOM 2743 N N . PHE A 1 343 ? -9.962 -5.039 8.284 1.00 88.56 343 PHE A N 1
ATOM 2744 C CA . PHE A 1 343 ? -8.631 -5.642 8.389 1.00 88.56 343 PHE A CA 1
ATOM 2745 C C . PHE A 1 343 ? -7.806 -4.975 9.501 1.00 88.56 343 PHE A C 1
ATOM 2747 O O . PHE A 1 343 ? -7.185 -5.655 10.318 1.00 88.56 343 PHE A O 1
ATOM 2754 N N . LEU A 1 344 ? -7.868 -3.644 9.599 1.00 89.44 344 LEU A N 1
ATOM 2755 C CA . LEU A 1 344 ? -7.231 -2.890 10.680 1.00 89.44 344 LEU A CA 1
ATOM 2756 C C . LEU A 1 344 ? -7.864 -3.160 12.058 1.00 89.44 344 LEU A C 1
ATOM 2758 O O . LEU A 1 344 ? -7.124 -3.294 13.032 1.00 89.44 344 LEU A O 1
ATOM 2762 N N . ASP A 1 345 ? -9.195 -3.287 12.163 1.00 90.12 345 ASP A N 1
ATOM 2763 C CA . ASP A 1 345 ? -9.859 -3.688 13.420 1.00 90.12 345 ASP A CA 1
ATOM 2764 C C . ASP A 1 345 ? -9.399 -5.071 13.897 1.00 90.12 345 ASP A C 1
ATOM 2766 O O . ASP A 1 345 ? -9.103 -5.238 15.081 1.00 90.12 345 ASP A O 1
ATOM 2770 N N . GLU A 1 346 ? -9.272 -6.039 12.985 1.00 88.62 346 GLU A N 1
ATOM 2771 C CA . GLU A 1 346 ? -8.797 -7.388 13.300 1.00 88.62 346 GLU A CA 1
ATOM 2772 C C . GLU A 1 346 ? -7.344 -7.383 13.801 1.00 88.62 346 GLU A C 1
ATOM 2774 O O . GLU A 1 346 ? -7.044 -7.987 14.837 1.00 88.62 346 GLU A O 1
ATOM 2779 N N . LYS A 1 347 ? -6.446 -6.650 13.127 1.00 87.69 347 LYS A N 1
ATOM 2780 C CA . LYS A 1 347 ? -5.027 -6.550 13.516 1.00 87.69 347 LYS A CA 1
ATOM 2781 C C . LYS A 1 347 ? -4.811 -5.809 14.839 1.00 87.69 347 LYS A C 1
ATOM 2783 O O . LYS A 1 347 ? -3.905 -6.182 15.586 1.00 87.69 347 LYS A O 1
ATOM 2788 N N . LEU A 1 348 ? -5.646 -4.813 15.150 1.00 87.94 348 LEU A N 1
ATOM 2789 C CA . LEU A 1 348 ? -5.597 -4.027 16.392 1.00 87.94 348 LEU A CA 1
ATOM 2790 C C . LEU A 1 348 ? -6.411 -4.642 17.550 1.00 87.94 348 LEU A C 1
ATOM 2792 O O . LEU A 1 348 ? -6.455 -4.062 18.636 1.00 87.94 348 LEU A O 1
ATOM 2796 N N . HIS A 1 349 ? -7.040 -5.808 17.372 1.00 86.06 349 HIS A N 1
ATOM 2797 C CA . HIS A 1 349 ? -7.827 -6.475 18.415 1.00 86.06 349 HIS A CA 1
ATOM 2798 C C . HIS A 1 349 ? -6.956 -7.252 19.418 1.00 86.06 349 HIS A C 1
ATOM 2800 O O . HIS A 1 349 ? -6.008 -7.931 19.027 1.00 86.06 349 HIS A O 1
ATOM 2806 N N . THR A 1 350 ? -7.352 -7.335 20.698 1.00 69.25 350 THR A N 1
ATOM 2807 C CA . THR A 1 350 ? -6.669 -8.175 21.725 1.00 69.25 350 THR A CA 1
ATOM 2808 C C . THR A 1 350 ? -6.653 -9.689 21.409 1.00 69.25 350 THR A C 1
ATOM 2810 O O . THR A 1 350 ? -6.109 -10.492 22.172 1.00 69.25 350 THR A O 1
ATOM 2813 N N . GLY A 1 351 ? -7.289 -10.114 20.312 1.00 60.81 351 GLY A N 1
ATOM 2814 C CA . GLY A 1 351 ? -7.218 -11.479 19.786 1.00 60.81 351 GLY A CA 1
ATOM 2815 C C . GLY A 1 351 ? -5.924 -11.785 19.023 1.00 60.81 351 GLY A C 1
ATOM 2816 O O . GLY A 1 351 ? -5.578 -12.959 18.900 1.00 60.81 351 GLY A O 1
ATOM 2817 N N . ASN A 1 352 ? -5.195 -10.762 18.562 1.00 67.62 352 ASN A N 1
ATOM 2818 C CA . ASN A 1 352 ? -4.004 -10.897 17.726 1.00 67.62 352 ASN A CA 1
ATOM 2819 C C . ASN A 1 352 ? -2.750 -11.307 18.533 1.00 67.62 352 ASN A C 1
ATOM 2821 O O . ASN A 1 352 ? -1.793 -10.554 18.679 1.00 67.62 352 ASN A O 1
ATOM 2825 N N . LYS A 1 353 ? -2.773 -12.509 19.118 1.00 58.19 353 LYS A N 1
ATOM 2826 C CA . LYS A 1 353 ? -1.743 -13.011 20.050 1.00 58.19 353 LYS A CA 1
ATOM 2827 C C . LYS A 1 353 ? -0.503 -13.636 19.390 1.00 58.19 353 LYS A C 1
ATOM 2829 O O . LYS A 1 353 ? 0.264 -14.293 20.089 1.00 58.19 353 LYS A O 1
ATOM 2834 N N . GL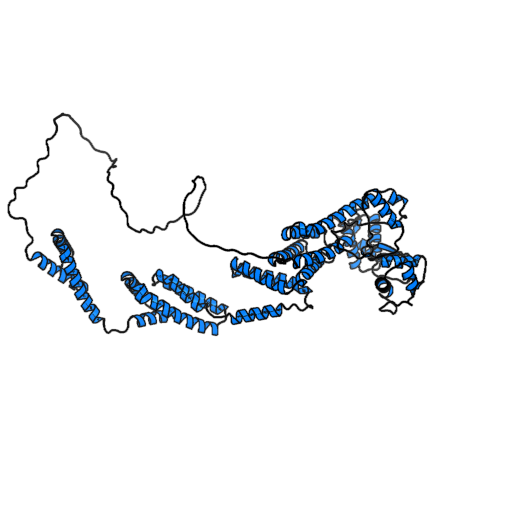Y A 1 354 ? -0.347 -13.499 18.073 1.00 62.16 354 GLY A N 1
ATOM 2835 C CA . GLY A 1 354 ? 0.725 -14.146 17.305 1.00 62.16 354 GLY A CA 1
ATOM 2836 C C . GLY A 1 354 ? 1.639 -13.206 16.519 1.00 62.16 354 GLY A C 1
ATOM 2837 O O . GLY A 1 354 ? 2.652 -13.675 16.024 1.00 62.16 354 GLY A O 1
ATOM 2838 N N . THR A 1 355 ? 1.300 -11.920 16.392 1.00 74.50 355 THR A N 1
ATOM 2839 C CA . THR A 1 355 ? 2.090 -10.931 15.636 1.00 74.50 355 THR A CA 1
ATOM 2840 C C . THR A 1 355 ? 3.004 -10.150 16.581 1.00 74.50 355 THR A C 1
ATOM 2842 O O . THR A 1 355 ? 2.545 -9.707 17.639 1.00 74.50 355 THR A O 1
ATOM 2845 N N . SER A 1 356 ? 4.275 -9.962 16.216 1.00 82.56 356 SER A N 1
ATOM 2846 C CA . SER A 1 356 ? 5.190 -9.089 16.973 1.00 82.56 356 SER A CA 1
ATOM 2847 C C . SER A 1 356 ? 4.799 -7.607 16.850 1.00 82.56 356 SER A C 1
ATOM 2849 O O . SER A 1 356 ? 3.987 -7.227 16.001 1.00 82.56 356 SER A O 1
ATOM 2851 N N . LYS A 1 357 ? 5.351 -6.733 17.703 1.00 80.62 357 LYS A N 1
ATOM 2852 C CA . LYS A 1 357 ? 5.058 -5.289 17.628 1.00 80.62 357 LYS A CA 1
ATOM 2853 C C . LYS A 1 357 ? 5.594 -4.704 16.316 1.00 80.62 357 LYS A C 1
ATOM 2855 O O . LYS A 1 357 ? 4.948 -3.863 15.700 1.00 80.62 357 LYS A O 1
ATOM 2860 N N . GLU A 1 358 ? 6.742 -5.204 15.888 1.00 85.38 358 GLU A N 1
ATOM 2861 C CA . GLU A 1 358 ? 7.483 -4.829 14.692 1.00 85.38 358 GLU A CA 1
ATOM 2862 C C . GLU A 1 358 ? 6.750 -5.289 13.419 1.00 85.38 358 GLU A C 1
ATOM 2864 O O . GLU A 1 358 ? 6.549 -4.495 12.500 1.00 85.38 358 GLU A O 1
ATOM 2869 N N . GLU A 1 359 ? 6.265 -6.537 13.383 1.00 86.25 359 GLU A N 1
ATOM 2870 C CA . GLU A 1 359 ? 5.404 -7.036 12.297 1.00 86.25 359 GLU A CA 1
ATOM 2871 C C . GLU A 1 359 ? 4.078 -6.278 12.212 1.00 86.25 359 GLU A C 1
ATOM 2873 O O . GLU A 1 359 ? 3.590 -6.014 11.109 1.00 86.25 359 GLU A O 1
ATOM 2878 N N . LEU A 1 360 ? 3.478 -5.931 13.358 1.00 86.31 360 LEU A N 1
ATOM 2879 C CA . LEU A 1 360 ? 2.239 -5.161 13.397 1.00 86.31 360 LEU A CA 1
ATOM 2880 C C . LEU A 1 360 ? 2.464 -3.771 12.800 1.00 86.31 360 LEU A C 1
ATOM 2882 O O . LEU A 1 360 ? 1.753 -3.409 11.869 1.00 86.31 360 LEU A O 1
ATOM 2886 N N . GLU A 1 361 ? 3.473 -3.031 13.266 1.00 87.00 361 GLU A N 1
ATOM 2887 C CA . GLU A 1 361 ? 3.834 -1.713 12.723 1.00 87.00 361 GLU A CA 1
ATOM 2888 C C . GLU A 1 361 ? 4.137 -1.775 11.215 1.00 87.00 361 GLU A C 1
ATOM 2890 O O . GLU A 1 361 ? 3.548 -1.009 10.453 1.00 87.00 361 GLU A O 1
ATOM 2895 N N . CYS A 1 362 ? 4.929 -2.754 10.757 1.00 88.12 362 CYS A N 1
ATOM 2896 C CA . CYS A 1 362 ? 5.197 -2.976 9.329 1.00 88.12 362 CYS A CA 1
ATOM 2897 C C . CYS A 1 362 ? 3.916 -3.276 8.524 1.00 88.12 362 CYS A C 1
ATOM 2899 O O . CYS A 1 362 ? 3.752 -2.803 7.398 1.00 88.12 362 CYS A O 1
ATOM 2901 N N . THR A 1 363 ? 2.976 -4.035 9.098 1.00 86.31 363 THR A N 1
ATOM 2902 C CA . THR A 1 363 ? 1.670 -4.308 8.476 1.00 86.31 363 THR A CA 1
ATOM 2903 C C . THR A 1 363 ? 0.826 -3.036 8.381 1.00 86.31 363 THR A C 1
ATOM 2905 O O . THR A 1 363 ? 0.223 -2.791 7.336 1.00 86.31 363 THR A O 1
ATOM 2908 N N . LEU A 1 364 ? 0.795 -2.213 9.437 1.00 87.75 364 LEU A N 1
ATOM 2909 C CA . LEU A 1 364 ? 0.097 -0.925 9.426 1.00 87.75 364 LEU A CA 1
ATOM 2910 C C . LEU A 1 364 ? 0.691 0.002 8.357 1.00 87.75 364 LEU A C 1
ATOM 2912 O O . LEU A 1 364 ? -0.068 0.575 7.579 1.00 87.75 364 LEU A O 1
ATOM 2916 N N . ASP A 1 365 ? 2.021 0.091 8.260 1.00 87.81 365 ASP A N 1
ATOM 2917 C CA . ASP A 1 365 ? 2.699 0.901 7.240 1.00 87.81 365 ASP A CA 1
ATOM 2918 C C . ASP A 1 365 ? 2.362 0.441 5.820 1.00 87.81 365 ASP A C 1
ATOM 2920 O O . ASP A 1 365 ? 1.994 1.269 4.995 1.00 87.81 365 ASP A O 1
ATOM 2924 N N . LYS A 1 366 ? 2.379 -0.865 5.526 1.00 85.75 366 LYS A N 1
ATOM 2925 C CA . LYS A 1 366 ? 1.984 -1.375 4.198 1.00 85.75 366 LYS A CA 1
ATOM 2926 C C . LYS A 1 366 ? 0.518 -1.071 3.856 1.00 85.75 366 LYS A C 1
ATOM 2928 O O . LYS A 1 366 ? 0.214 -0.702 2.723 1.00 85.75 366 LYS A O 1
ATOM 2933 N N . VAL A 1 367 ? -0.394 -1.171 4.828 1.00 86.12 367 VAL A N 1
ATOM 2934 C CA . VAL A 1 367 ? -1.809 -0.792 4.640 1.00 86.12 367 VAL A CA 1
ATOM 2935 C C . VAL A 1 367 ? -1.962 0.714 4.412 1.00 86.12 367 VAL A C 1
ATOM 2937 O O . VAL A 1 367 ? -2.804 1.129 3.619 1.00 86.12 367 VAL A O 1
ATOM 2940 N N . LEU A 1 368 ? -1.141 1.541 5.057 1.00 82.31 368 LEU A N 1
ATOM 2941 C CA . LEU A 1 368 ? -1.130 2.991 4.859 1.00 82.31 368 LEU A CA 1
ATOM 2942 C C . LEU A 1 368 ? -0.475 3.400 3.536 1.00 82.31 368 LEU A C 1
ATOM 2944 O O . LEU A 1 368 ? -0.952 4.334 2.901 1.00 82.31 368 LEU A O 1
ATOM 2948 N N . VAL A 1 369 ? 0.536 2.664 3.068 1.00 79.00 369 VAL A N 1
ATOM 2949 C CA . VAL A 1 369 ? 1.084 2.791 1.710 1.00 79.00 369 VAL A CA 1
ATOM 2950 C C . VAL A 1 369 ? -0.002 2.491 0.681 1.00 79.00 369 VAL A C 1
ATOM 2952 O O . VAL A 1 369 ? -0.195 3.310 -0.207 1.00 79.00 369 VAL A O 1
ATOM 2955 N N . LEU A 1 370 ? -0.796 1.420 0.833 1.00 77.62 370 LEU A N 1
ATOM 2956 C CA . LEU A 1 370 ? -1.990 1.233 -0.007 1.00 77.62 370 LEU A CA 1
ATOM 2957 C C . LEU A 1 370 ? -2.961 2.414 0.126 1.00 77.62 370 LEU A C 1
ATOM 2959 O O . LEU A 1 370 ? -3.434 2.935 -0.879 1.00 77.62 370 LEU A O 1
ATOM 2963 N N . PHE A 1 371 ? -3.252 2.873 1.342 1.00 73.62 371 PHE A N 1
ATOM 2964 C CA . PHE A 1 371 ? -4.195 3.970 1.572 1.00 73.62 371 PHE A CA 1
ATOM 2965 C C . PHE A 1 371 ? -3.757 5.303 0.926 1.00 73.62 371 PHE A C 1
ATOM 2967 O O . PHE A 1 371 ? -4.610 6.089 0.501 1.00 73.62 371 PHE A O 1
ATOM 2974 N N . ARG A 1 372 ? -2.444 5.543 0.831 1.00 72.06 372 ARG A N 1
ATOM 2975 C CA . ARG A 1 372 ? -1.814 6.711 0.202 1.00 72.06 372 ARG A CA 1
ATOM 2976 C C . ARG A 1 372 ? -1.656 6.542 -1.310 1.00 72.06 372 ARG A C 1
ATOM 2978 O O . ARG A 1 372 ? -2.186 7.354 -2.063 1.00 72.06 372 ARG A O 1
ATOM 2985 N N . ASP A 1 373 ? -0.945 5.502 -1.746 1.00 60.94 373 ASP A N 1
ATOM 2986 C CA . ASP A 1 373 ? -0.568 5.271 -3.147 1.00 60.94 373 ASP A CA 1
ATOM 2987 C C . ASP A 1 373 ? -1.786 4.989 -4.040 1.00 60.94 373 ASP A C 1
ATOM 2989 O O . ASP A 1 373 ? -1.763 5.338 -5.213 1.00 60.94 373 ASP A O 1
ATOM 2993 N N . THR A 1 374 ? -2.854 4.395 -3.492 1.00 55.44 374 THR A N 1
ATOM 2994 C CA . THR A 1 374 ? -4.092 4.077 -4.239 1.00 55.44 374 THR A CA 1
ATOM 2995 C C . THR A 1 374 ? -5.077 5.248 -4.303 1.00 55.44 374 THR A C 1
ATOM 2997 O O . THR A 1 374 ? -6.146 5.109 -4.882 1.00 55.44 374 THR A O 1
ATOM 3000 N N . PHE A 1 375 ? -4.781 6.372 -3.643 1.00 49.72 375 PHE A N 1
ATOM 3001 C CA . PHE A 1 375 ? -5.577 7.600 -3.702 1.00 49.72 375 PHE A CA 1
ATOM 3002 C C . PHE A 1 375 ? -7.111 7.366 -3.663 1.00 49.72 375 PHE A C 1
ATOM 3004 O O . PHE A 1 375 ? -7.838 7.643 -4.613 1.00 49.72 375 PHE A O 1
ATOM 3011 N N . LEU A 1 376 ? -7.633 6.893 -2.516 1.00 47.50 376 LEU A N 1
ATOM 3012 C CA . LEU A 1 376 ? -9.078 6.728 -2.201 1.00 47.50 376 LEU A CA 1
ATOM 3013 C C . LEU A 1 376 ? -9.850 8.083 -2.136 1.00 47.50 376 LEU A C 1
ATOM 3015 O O . LEU A 1 376 ? -10.692 8.323 -1.264 1.00 47.50 376 LEU A O 1
ATOM 3019 N N . MET A 1 377 ? -9.511 9.015 -3.028 1.00 45.69 377 MET A N 1
ATOM 3020 C CA . MET A 1 377 ? -9.564 10.469 -2.874 1.00 45.69 377 MET A CA 1
ATOM 3021 C C . MET A 1 377 ? -10.199 11.203 -4.062 1.00 45.69 377 MET A C 1
ATOM 3023 O O . MET A 1 377 ? -10.017 12.407 -4.206 1.00 45.69 377 MET A O 1
ATOM 3027 N N . VAL A 1 378 ? -11.153 10.571 -4.752 1.00 47.22 378 VAL A N 1
ATOM 3028 C CA . VAL A 1 378 ? -12.345 11.317 -5.217 1.00 47.22 378 VAL A CA 1
ATOM 3029 C C . VAL A 1 378 ? -13.386 11.372 -4.081 1.00 47.22 378 VAL A C 1
ATOM 3031 O O . VAL A 1 378 ? -14.553 11.022 -4.248 1.00 47.22 378 VAL A O 1
ATOM 3034 N N . ASN A 1 379 ? -12.921 11.781 -2.891 1.00 52.91 379 ASN A N 1
ATOM 3035 C CA . ASN A 1 379 ? -13.598 11.992 -1.595 1.00 52.91 379 ASN A CA 1
ATOM 3036 C C . ASN A 1 379 ? -14.433 10.842 -0.980 1.00 52.91 379 ASN A C 1
ATOM 3038 O O . ASN A 1 379 ? -14.420 10.675 0.237 1.00 52.91 379 ASN A O 1
ATOM 3042 N N . LYS A 1 380 ? -15.127 10.016 -1.769 1.00 57.56 380 LYS A N 1
ATOM 3043 C CA . LYS A 1 380 ? -16.123 9.041 -1.283 1.00 57.56 380 LYS A CA 1
ATOM 3044 C C . LYS A 1 380 ? -15.530 7.913 -0.428 1.00 57.56 380 LYS A C 1
ATOM 3046 O O . LYS A 1 380 ? -16.166 7.477 0.526 1.00 57.56 380 LYS A O 1
ATOM 3051 N N . GLY A 1 381 ? -14.319 7.452 -0.749 1.00 67.31 381 GLY A N 1
ATOM 3052 C CA . GLY A 1 381 ? -13.669 6.340 -0.048 1.00 67.31 381 GLY A CA 1
ATOM 3053 C C . GLY A 1 381 ? -13.224 6.684 1.377 1.00 67.31 381 GLY A C 1
ATOM 3054 O O . GLY A 1 381 ? -13.388 5.868 2.287 1.00 67.31 381 GLY A O 1
ATOM 3055 N N . LYS A 1 382 ? -12.705 7.902 1.598 1.00 77.62 382 LYS A N 1
ATOM 3056 C CA . LYS A 1 382 ? -12.207 8.333 2.917 1.00 77.62 382 LYS A CA 1
ATOM 3057 C C . LYS A 1 382 ? -13.314 8.466 3.961 1.00 77.62 382 LYS A C 1
ATOM 3059 O O . LYS A 1 382 ? -13.121 7.986 5.074 1.00 77.62 382 LYS A O 1
ATOM 3064 N N . ASP A 1 383 ? -14.470 9.028 3.613 1.00 81.50 383 ASP A N 1
ATOM 3065 C CA . ASP A 1 383 ? -15.600 9.162 4.548 1.00 81.50 383 ASP A CA 1
ATOM 3066 C C . ASP A 1 383 ? -16.174 7.794 4.952 1.00 81.50 383 ASP A C 1
ATOM 3068 O O . ASP A 1 383 ? -16.521 7.566 6.114 1.00 81.50 383 ASP A O 1
ATOM 3072 N N . VAL A 1 384 ? -16.222 6.850 4.003 1.00 84.88 384 VAL A N 1
ATOM 3073 C CA . VAL A 1 384 ? -16.597 5.452 4.261 1.00 84.88 384 VAL A CA 1
ATOM 3074 C C . VAL A 1 384 ? -15.597 4.811 5.224 1.00 84.88 384 VAL A C 1
ATOM 3076 O O . VAL A 1 384 ? -16.004 4.287 6.264 1.00 84.88 384 VAL A O 1
ATOM 3079 N N . PHE A 1 385 ? -14.296 4.900 4.932 1.00 87.56 385 PHE A N 1
ATOM 3080 C CA . PHE A 1 385 ? -13.251 4.386 5.816 1.00 87.56 385 PHE A CA 1
ATOM 3081 C C . PHE A 1 385 ? -13.324 5.014 7.220 1.00 87.56 385 PHE A C 1
ATOM 3083 O O . PHE A 1 385 ? -13.317 4.275 8.204 1.00 87.56 385 PHE A O 1
ATOM 3090 N N . GLU A 1 386 ? -13.481 6.341 7.337 1.00 88.44 386 GLU A N 1
ATOM 3091 C CA . GLU A 1 386 ? -13.646 7.033 8.625 1.00 88.44 386 GLU A CA 1
ATOM 3092 C C . GLU A 1 386 ? -14.850 6.486 9.394 1.00 88.44 386 GLU A C 1
ATOM 3094 O O . GLU A 1 386 ? -14.735 6.158 10.574 1.00 88.44 386 GLU A O 1
ATOM 3099 N N . ALA A 1 387 ? -16.007 6.351 8.741 1.00 88.56 387 ALA A N 1
ATOM 3100 C CA . ALA A 1 387 ? -17.232 5.888 9.381 1.00 88.56 387 ALA A CA 1
ATOM 3101 C C . ALA A 1 387 ? -17.099 4.458 9.932 1.00 88.56 387 ALA A C 1
ATOM 3103 O O . ALA A 1 387 ? -17.515 4.200 11.067 1.00 88.56 387 ALA A O 1
ATOM 3104 N N . PHE A 1 388 ? -16.493 3.542 9.169 1.00 90.25 388 PHE A N 1
ATOM 3105 C CA . PHE A 1 388 ? -16.229 2.175 9.621 1.00 90.25 388 PHE A CA 1
ATOM 3106 C C . PHE A 1 388 ? -15.153 2.136 10.717 1.00 90.25 388 PHE A C 1
ATOM 3108 O O . PHE A 1 388 ? -15.421 1.620 11.805 1.00 90.25 388 PHE A O 1
ATOM 3115 N N . TYR A 1 389 ? -13.992 2.758 10.495 1.00 92.50 389 TYR A N 1
ATOM 3116 C CA . TYR A 1 389 ? -12.886 2.776 11.455 1.00 92.50 389 TYR A CA 1
ATOM 3117 C C . TYR A 1 389 ? -13.294 3.409 12.794 1.00 92.50 389 TYR A C 1
ATOM 3119 O O . TYR A 1 389 ? -13.039 2.836 13.851 1.00 92.50 389 TYR A O 1
ATOM 3127 N N . ARG A 1 390 ? -14.011 4.540 12.773 1.00 92.44 390 ARG A N 1
ATOM 3128 C CA . ARG A 1 390 ? -14.530 5.232 13.967 1.00 92.44 390 ARG A CA 1
ATOM 3129 C C . ARG A 1 390 ? -15.537 4.386 14.745 1.00 92.44 390 ARG A C 1
ATOM 3131 O O . ARG A 1 390 ? -15.485 4.339 15.974 1.00 92.44 390 ARG A O 1
ATOM 3138 N N . LYS A 1 391 ? -16.443 3.696 14.043 1.00 91.12 391 LYS A N 1
ATOM 3139 C CA . LYS A 1 391 ? -17.428 2.780 14.642 1.00 91.12 391 LYS A CA 1
ATOM 3140 C C . LYS A 1 391 ? -16.749 1.618 15.363 1.00 91.12 391 LYS A C 1
ATOM 3142 O O . LYS A 1 391 ? -17.195 1.238 16.446 1.00 91.12 391 LYS A O 1
ATOM 3147 N N . ASP A 1 392 ? -15.703 1.051 14.774 1.00 91.06 392 ASP A N 1
ATOM 3148 C CA . ASP A 1 392 ? -15.040 -0.130 15.322 1.00 91.06 392 ASP A CA 1
ATOM 3149 C C . ASP A 1 392 ? -13.989 0.245 16.392 1.00 91.06 392 ASP A C 1
ATOM 3151 O O . ASP A 1 392 ? -13.985 -0.364 17.465 1.00 91.06 392 ASP A O 1
ATOM 3155 N N . LEU A 1 393 ? -13.274 1.370 16.241 1.00 92.44 393 LEU A N 1
ATOM 3156 C CA . LEU A 1 393 ? -12.479 1.999 17.311 1.00 92.44 393 LEU A CA 1
ATOM 3157 C C . LEU A 1 393 ? -13.324 2.284 18.563 1.00 92.44 393 LEU A C 1
ATOM 3159 O O . LEU A 1 393 ? -12.903 1.962 19.673 1.00 92.44 393 LEU A O 1
ATOM 3163 N N . ALA A 1 394 ? -14.539 2.827 18.407 1.00 91.56 394 ALA A N 1
ATOM 3164 C CA . ALA A 1 394 ? -15.430 3.086 19.539 1.00 91.56 394 ALA A CA 1
ATOM 3165 C C . ALA A 1 394 ? -15.737 1.807 20.341 1.00 91.56 394 ALA A C 1
ATOM 3167 O O . ALA A 1 394 ? -15.753 1.833 21.572 1.00 91.56 394 ALA A O 1
ATOM 3168 N N . LYS A 1 395 ? -15.919 0.666 19.660 1.00 87.56 395 LYS A N 1
ATOM 3169 C CA . LYS A 1 395 ? -16.098 -0.639 20.317 1.00 87.56 395 LYS A CA 1
ATOM 3170 C C . LYS A 1 395 ? -14.819 -1.112 21.003 1.00 87.56 395 LYS A C 1
ATOM 3172 O O . LYS A 1 395 ? -14.916 -1.656 22.102 1.00 87.56 395 LYS A O 1
ATOM 3177 N N . ARG A 1 396 ? -13.644 -0.952 20.377 1.00 89.31 396 ARG A N 1
ATOM 3178 C CA . ARG A 1 396 ? -12.359 -1.368 20.970 1.00 89.31 396 ARG A CA 1
ATOM 3179 C C . ARG A 1 396 ? -12.062 -0.589 22.252 1.00 89.31 396 ARG A C 1
ATOM 3181 O O . ARG A 1 396 ? -11.774 -1.220 23.270 1.00 89.31 396 ARG A O 1
ATOM 3188 N N . LEU A 1 397 ? -12.256 0.733 22.235 1.00 89.25 397 LEU A N 1
ATOM 3189 C CA . LEU A 1 397 ? -12.073 1.614 23.393 1.00 89.25 397 LEU A CA 1
ATOM 3190 C C . LEU A 1 397 ? -13.059 1.309 24.533 1.00 89.25 397 LEU A C 1
ATOM 3192 O O . LEU A 1 397 ? -12.628 1.051 25.654 1.00 89.25 397 LEU A O 1
ATOM 3196 N N . LEU A 1 398 ? -14.370 1.282 24.261 1.00 86.12 398 LEU A N 1
ATOM 3197 C CA . LEU A 1 398 ? -15.395 1.118 25.308 1.00 86.12 398 LEU A CA 1
ATOM 3198 C C . LEU A 1 398 ? -15.466 -0.298 25.899 1.00 86.12 398 LEU A C 1
ATOM 3200 O O . LEU A 1 398 ? -15.924 -0.471 27.026 1.00 86.12 398 LEU A O 1
ATOM 3204 N N . LEU A 1 399 ? -15.040 -1.321 25.149 1.00 79.56 399 LEU A N 1
ATOM 3205 C CA . LEU A 1 399 ? -15.049 -2.716 25.607 1.00 79.56 399 LEU A CA 1
ATOM 3206 C C . LEU A 1 399 ? -13.675 -3.213 26.087 1.00 79.56 399 LEU A C 1
ATOM 3208 O O . LEU A 1 399 ? -13.562 -4.393 26.424 1.00 79.56 399 LEU A O 1
ATOM 3212 N N . GLY A 1 400 ? -12.642 -2.360 26.080 1.00 76.19 400 GLY A N 1
ATOM 3213 C CA . GLY A 1 400 ? -11.275 -2.728 26.464 1.00 76.19 400 GLY A CA 1
ATOM 3214 C C . GLY A 1 400 ? -10.682 -3.846 25.598 1.00 76.19 400 GLY A C 1
ATOM 3215 O O . GLY A 1 400 ? -10.122 -4.801 26.135 1.00 76.19 400 GLY A O 1
ATOM 3216 N N . LYS A 1 401 ? -10.869 -3.771 24.270 1.00 77.50 401 LYS A N 1
ATOM 3217 C CA . LYS A 1 401 ? -10.474 -4.816 23.299 1.00 77.50 401 LYS A CA 1
ATOM 3218 C C . LYS A 1 401 ? -9.384 -4.406 22.299 1.00 77.50 401 LYS A C 1
ATOM 3220 O O . LYS A 1 401 ? -9.183 -5.097 21.299 1.00 77.50 401 LYS A O 1
ATOM 3225 N N . SER A 1 402 ? -8.685 -3.304 22.541 1.00 80.94 402 SER A N 1
ATOM 3226 C CA . SER A 1 402 ? -7.467 -2.969 21.796 1.00 80.94 402 SER A CA 1
ATOM 3227 C C . SER A 1 402 ? -6.331 -3.941 22.147 1.00 80.94 402 SER A C 1
ATOM 3229 O O . SER A 1 402 ? -6.276 -4.469 23.261 1.00 80.94 402 SER A O 1
ATOM 3231 N N . ALA A 1 403 ? -5.421 -4.194 21.208 1.00 75.94 403 ALA A N 1
ATOM 3232 C CA . ALA A 1 403 ? -4.200 -4.969 21.439 1.00 75.94 403 ALA A CA 1
ATOM 3233 C C . ALA A 1 403 ? -3.192 -4.186 22.298 1.00 75.94 403 ALA A C 1
ATOM 3235 O O . ALA A 1 403 ? -2.629 -4.729 23.244 1.00 75.94 403 ALA A O 1
ATOM 3236 N N . SER A 1 404 ? -3.017 -2.896 22.000 1.00 82.94 404 SER A N 1
ATOM 3237 C CA . SER A 1 404 ? -2.257 -1.934 22.802 1.00 82.94 404 SER A CA 1
ATOM 3238 C C . SER A 1 404 ? -2.807 -0.524 22.580 1.00 82.94 404 SER A C 1
ATOM 3240 O O . SER A 1 404 ? -3.240 -0.194 21.477 1.00 82.94 404 SER A O 1
ATOM 3242 N N . ILE A 1 405 ? -2.772 0.316 23.619 1.00 83.19 405 ILE A N 1
ATOM 3243 C CA . ILE A 1 405 ? -3.127 1.742 23.523 1.00 83.19 405 ILE A CA 1
ATOM 3244 C C . ILE A 1 405 ? -2.109 2.483 22.640 1.00 83.19 405 ILE A C 1
ATOM 3246 O O . ILE A 1 405 ? -2.493 3.355 21.862 1.00 83.19 405 ILE A O 1
ATOM 3250 N N . ASP A 1 406 ? -0.833 2.097 22.705 1.00 87.19 406 ASP A N 1
ATOM 3251 C CA . ASP A 1 406 ? 0.240 2.729 21.931 1.00 87.19 406 ASP A CA 1
ATOM 3252 C C . ASP A 1 406 ? 0.107 2.434 20.436 1.00 87.19 406 ASP A C 1
ATOM 3254 O O . ASP A 1 406 ? 0.314 3.325 19.621 1.00 87.19 406 ASP A O 1
ATOM 3258 N N . ALA A 1 407 ? -0.301 1.213 20.071 1.00 87.25 407 ALA A N 1
ATOM 3259 C CA . ALA A 1 407 ? -0.545 0.832 18.677 1.00 87.25 407 ALA A CA 1
ATOM 3260 C C . ALA A 1 407 ? -1.720 1.618 18.065 1.00 87.25 407 ALA A C 1
ATOM 3262 O O . ALA A 1 407 ? -1.660 2.044 16.914 1.00 87.25 407 ALA A O 1
ATOM 3263 N N . GLU A 1 408 ? -2.774 1.878 18.844 1.00 90.50 408 GLU A N 1
ATOM 3264 C CA . GLU A 1 408 ? -3.911 2.692 18.395 1.00 90.50 408 GLU A CA 1
ATOM 3265 C C . GLU A 1 408 ? -3.517 4.175 18.242 1.00 90.50 408 GLU A C 1
ATOM 3267 O O . GLU A 1 408 ? -3.900 4.822 17.264 1.00 90.50 408 GLU A O 1
ATOM 3272 N N . LYS A 1 409 ? -2.704 4.711 19.169 1.00 90.81 409 LYS A N 1
ATOM 3273 C CA . LYS A 1 409 ? -2.139 6.070 19.069 1.00 90.81 409 LYS A CA 1
ATOM 3274 C C . LYS A 1 409 ? -1.167 6.200 17.888 1.00 90.81 409 LYS A C 1
ATOM 3276 O O . LYS A 1 409 ? -1.240 7.195 17.168 1.00 90.81 409 LYS A O 1
ATOM 3281 N N . SER A 1 410 ? -0.324 5.192 17.651 1.00 91.06 410 SER A N 1
ATOM 3282 C CA . SER A 1 410 ? 0.552 5.072 16.475 1.00 91.06 410 SER A CA 1
ATOM 3283 C C . SER A 1 410 ? -0.274 5.140 15.189 1.00 91.06 410 SER A C 1
ATOM 3285 O O . SER A 1 410 ? -0.071 6.041 14.374 1.00 91.06 410 SER A O 1
ATOM 3287 N N . MET A 1 411 ? -1.304 4.296 15.060 1.00 91.19 411 MET A N 1
ATOM 3288 C CA . MET A 1 411 ? -2.169 4.268 13.879 1.00 91.19 411 MET A CA 1
ATOM 3289 C C . MET A 1 411 ? -2.869 5.611 13.611 1.00 91.19 411 MET A C 1
ATOM 3291 O O . MET A 1 411 ? -2.903 6.070 12.470 1.00 91.19 411 MET A O 1
ATOM 3295 N N . ILE A 1 412 ? -3.387 6.287 14.645 1.00 91.50 412 ILE A N 1
ATOM 3296 C CA . ILE A 1 412 ? -3.986 7.625 14.487 1.00 91.50 412 ILE A CA 1
ATOM 3297 C C . ILE A 1 412 ? -2.934 8.664 14.078 1.00 91.50 412 ILE A C 1
ATOM 3299 O O . ILE A 1 412 ? -3.224 9.505 13.230 1.00 91.50 412 ILE A O 1
ATOM 3303 N N . SER A 1 413 ? -1.715 8.597 14.621 1.00 91.94 413 SER A N 1
ATOM 3304 C CA . SER A 1 413 ? -0.613 9.481 14.219 1.00 91.94 413 SER A CA 1
ATOM 3305 C C . SER A 1 413 ? -0.271 9.319 12.734 1.00 91.94 413 SER A C 1
ATOM 3307 O O . SER A 1 413 ? -0.164 10.307 12.012 1.00 91.94 413 SER A O 1
ATOM 3309 N N . LYS A 1 414 ? -0.198 8.079 12.235 1.00 90.06 414 LYS A N 1
ATOM 3310 C CA . LYS A 1 414 ? 0.058 7.821 10.811 1.00 90.06 414 LYS A CA 1
ATOM 3311 C C . LYS A 1 414 ? -1.109 8.274 9.921 1.00 90.06 414 LYS A C 1
ATOM 3313 O O . LYS A 1 414 ? -0.888 8.965 8.929 1.00 90.06 414 LYS A O 1
ATOM 3318 N N . LEU A 1 415 ? -2.358 8.004 10.319 1.00 89.12 415 LEU A N 1
ATOM 3319 C CA . LEU A 1 415 ? -3.548 8.537 9.634 1.00 89.12 415 LEU A CA 1
ATOM 3320 C C . LEU A 1 415 ? -3.565 10.074 9.593 1.00 89.12 415 LEU A C 1
ATOM 3322 O O . LEU A 1 415 ? -4.050 10.646 8.621 1.00 89.12 415 LEU A O 1
ATOM 3326 N N . LYS A 1 416 ? -3.022 10.752 10.610 1.00 89.94 416 LYS A N 1
ATOM 3327 C CA . LYS A 1 416 ? -2.911 12.218 10.659 1.00 89.94 416 LYS A CA 1
ATOM 3328 C C . LYS A 1 416 ? -1.913 12.754 9.637 1.00 89.94 416 LYS A C 1
ATOM 3330 O O . LYS A 1 416 ? -2.194 13.780 9.021 1.00 89.94 416 LYS A O 1
ATOM 3335 N N . THR A 1 417 ? -0.791 12.063 9.442 1.00 88.56 417 THR A N 1
ATOM 3336 C CA . THR A 1 417 ? 0.196 12.386 8.401 1.00 88.56 417 THR A CA 1
ATOM 3337 C C . THR A 1 417 ? -0.405 12.229 7.001 1.00 88.56 417 THR A C 1
ATOM 3339 O O . THR A 1 417 ? -0.281 13.135 6.185 1.00 88.56 417 THR A O 1
ATOM 3342 N N . GLU A 1 418 ? -1.126 11.132 6.748 1.00 82.75 418 GLU A N 1
ATOM 3343 C CA . GLU A 1 418 ? -1.648 10.785 5.411 1.00 82.75 418 GLU A CA 1
ATOM 3344 C C . GLU A 1 418 ? -2.998 11.454 5.053 1.00 82.75 418 GLU A C 1
ATOM 3346 O O . GLU A 1 418 ? -3.352 11.605 3.881 1.00 82.75 418 GLU A O 1
ATOM 3351 N N . CYS A 1 419 ? -3.804 11.847 6.047 1.00 82.75 419 CYS A N 1
ATOM 3352 C CA . CYS A 1 419 ? -5.142 12.434 5.837 1.00 82.75 419 CYS A CA 1
ATOM 3353 C C . CYS A 1 419 ? -5.291 13.875 6.331 1.00 82.75 419 CYS A C 1
ATOM 3355 O O . CYS A 1 419 ? -6.328 14.495 6.086 1.00 82.75 419 CYS A O 1
ATOM 3357 N N . GLY A 1 420 ? -4.299 14.400 7.048 1.00 86.25 420 GLY A N 1
ATOM 3358 C CA . GLY A 1 420 ? -4.386 15.681 7.734 1.00 86.25 420 GLY A CA 1
ATOM 3359 C C . GLY A 1 420 ? -5.189 15.631 9.041 1.00 86.25 420 GLY A C 1
ATOM 3360 O O . GLY A 1 420 ? -5.975 14.725 9.322 1.00 86.25 420 GLY A O 1
ATOM 3361 N N . SER A 1 421 ? -5.011 16.671 9.855 1.00 88.94 421 SER A N 1
ATOM 3362 C CA . SER A 1 421 ? -5.589 16.778 11.203 1.00 88.94 421 SER A CA 1
ATOM 3363 C C . SER A 1 421 ? -7.115 16.882 11.243 1.00 88.94 421 SER A C 1
ATOM 3365 O O . SER A 1 421 ? -7.720 16.508 12.245 1.00 88.94 421 SER A O 1
ATOM 3367 N N . GLN A 1 422 ? -7.760 17.367 10.176 1.00 88.25 422 GLN A N 1
ATOM 3368 C CA . GLN A 1 422 ? -9.224 17.460 10.111 1.00 88.25 422 GLN A CA 1
ATOM 3369 C C . GLN A 1 422 ? -9.882 16.074 10.116 1.00 88.25 422 GLN A C 1
ATOM 3371 O O . GLN A 1 422 ? -10.910 15.888 10.767 1.00 88.25 422 GLN A O 1
ATOM 3376 N N . PHE A 1 423 ? -9.252 15.100 9.452 1.00 87.50 423 PHE A N 1
ATOM 3377 C CA . PHE A 1 423 ? -9.711 13.716 9.388 1.00 87.50 423 PHE A CA 1
ATOM 3378 C C . PHE A 1 423 ? -9.612 13.020 10.755 1.00 87.50 423 PHE A C 1
ATOM 3380 O O . PHE A 1 423 ? -10.567 12.401 11.223 1.00 87.50 423 PHE A O 1
ATOM 3387 N N . THR A 1 424 ? -8.475 13.167 11.444 1.00 91.81 424 THR A N 1
ATOM 3388 C CA . THR A 1 424 ? -8.238 12.500 12.735 1.00 91.81 424 THR A CA 1
ATOM 3389 C C . THR A 1 424 ? -8.868 13.200 13.934 1.00 91.81 424 THR A C 1
ATOM 3391 O O . THR A 1 424 ? -8.985 12.570 14.982 1.00 91.81 424 THR A O 1
ATOM 3394 N N . ASN A 1 425 ? -9.328 14.451 13.810 1.00 92.81 425 ASN A N 1
ATOM 3395 C CA . ASN A 1 425 ? -9.849 15.258 14.923 1.00 92.81 425 ASN A CA 1
ATOM 3396 C C . ASN A 1 425 ? -10.889 14.514 15.790 1.00 92.81 425 ASN A C 1
ATOM 3398 O O . ASN A 1 425 ? -10.770 14.479 17.014 1.00 92.81 425 ASN A O 1
ATOM 3402 N N . LYS A 1 426 ? -11.868 13.837 15.166 1.00 92.94 426 LYS A N 1
ATOM 3403 C CA . LYS A 1 426 ? -12.890 13.061 15.897 1.00 92.94 426 LYS A CA 1
ATOM 3404 C C . LYS A 1 426 ? -12.282 11.863 16.639 1.00 92.94 426 LYS A C 1
ATOM 3406 O O . LYS A 1 426 ? -12.652 11.605 17.780 1.00 92.94 426 LYS A O 1
ATOM 3411 N N . LEU A 1 427 ? -11.332 11.162 16.015 1.00 93.81 427 LEU A N 1
ATOM 3412 C CA . LEU A 1 427 ? -10.645 9.995 16.584 1.00 93.81 427 LEU A CA 1
ATOM 3413 C C . LEU A 1 427 ? -9.744 10.400 17.764 1.00 93.81 427 LEU A C 1
ATOM 3415 O O . LEU A 1 427 ? -9.763 9.758 18.811 1.00 93.81 427 LEU A O 1
ATOM 3419 N N . GLU A 1 428 ? -9.010 11.507 17.632 1.00 94.19 428 GLU A N 1
ATOM 3420 C CA . GLU A 1 428 ? -8.224 12.114 18.717 1.00 94.19 428 GLU A CA 1
ATOM 3421 C C . GLU A 1 428 ? -9.126 12.584 19.871 1.00 94.19 428 GLU A C 1
ATOM 3423 O O . GLU A 1 428 ? -8.780 12.410 21.041 1.00 94.19 428 GLU A O 1
ATOM 3428 N N . GLY A 1 429 ? -10.305 13.132 19.558 1.00 94.44 429 GLY A N 1
ATOM 3429 C CA . GLY A 1 429 ? -11.336 13.489 20.535 1.00 94.44 429 GLY A CA 1
ATOM 3430 C C . GLY A 1 429 ? -11.834 12.291 21.350 1.00 94.44 429 GLY A C 1
ATOM 3431 O O . GLY A 1 429 ? -11.936 12.387 22.570 1.00 94.44 429 GLY A O 1
ATOM 3432 N N . MET A 1 430 ? -12.050 11.136 20.710 1.00 94.56 430 MET A N 1
ATOM 3433 C CA . MET A 1 430 ? -12.449 9.899 21.401 1.00 94.56 430 MET A CA 1
ATOM 3434 C C . MET A 1 430 ? -11.399 9.431 22.422 1.00 94.56 430 MET A C 1
ATOM 3436 O O . MET A 1 430 ? -11.761 8.979 23.507 1.00 94.56 430 MET A O 1
ATOM 3440 N N . PHE A 1 431 ? -10.102 9.570 22.126 1.00 92.81 431 PHE A N 1
ATOM 3441 C CA . PHE A 1 431 ? -9.044 9.261 23.098 1.00 92.81 431 PHE A CA 1
ATOM 3442 C C . PHE A 1 431 ? -9.053 10.218 24.294 1.00 92.81 431 PHE A C 1
ATOM 3444 O O . PHE A 1 431 ? -8.992 9.759 25.435 1.00 92.81 431 PHE A O 1
ATOM 3451 N N . LYS A 1 432 ? -9.204 11.524 24.044 1.00 93.62 432 LYS A N 1
ATOM 3452 C CA . LYS A 1 432 ? -9.295 12.544 25.103 1.00 93.62 432 LYS A CA 1
ATOM 3453 C C . LYS A 1 432 ? -10.499 12.315 26.018 1.00 93.62 432 LYS A C 1
ATOM 3455 O O . LYS A 1 432 ? -10.351 12.404 27.231 1.00 93.62 432 LYS A O 1
ATOM 3460 N N . ASP A 1 433 ? -11.659 11.955 25.464 1.00 94.62 433 ASP A N 1
ATOM 3461 C CA . ASP A 1 433 ? -12.851 11.608 26.250 1.00 94.62 433 ASP A CA 1
ATOM 3462 C C . ASP A 1 433 ? -12.610 10.383 27.156 1.00 94.62 433 ASP A C 1
ATOM 3464 O O . ASP A 1 433 ? -13.054 10.366 28.306 1.00 94.62 433 ASP A O 1
ATOM 3468 N N . ILE A 1 434 ? -11.887 9.359 26.678 1.00 91.44 434 ILE A N 1
ATOM 3469 C CA . ILE A 1 434 ? -11.553 8.162 27.472 1.00 91.44 434 ILE A CA 1
ATOM 3470 C C . ILE A 1 434 ? -10.551 8.477 28.589 1.00 91.44 434 ILE A C 1
ATOM 3472 O O . ILE A 1 434 ? -10.714 7.963 29.697 1.00 91.44 434 ILE A O 1
ATOM 3476 N N . GLU A 1 435 ? -9.538 9.303 28.324 1.00 90.81 435 GLU A N 1
ATOM 3477 C CA . GLU A 1 435 ? -8.555 9.737 29.327 1.00 90.81 435 GLU A CA 1
ATOM 3478 C C . GLU A 1 435 ? -9.222 10.618 30.397 1.00 90.81 435 GLU A C 1
ATOM 3480 O O . GLU A 1 435 ? -9.213 10.253 31.574 1.00 90.81 435 GLU A O 1
ATOM 3485 N N . LEU A 1 436 ? -9.948 11.664 29.991 1.00 92.56 436 LEU A N 1
ATOM 3486 C CA . LEU A 1 436 ? -10.704 12.541 30.892 1.00 92.56 436 LEU A CA 1
ATOM 3487 C C . LEU A 1 436 ? -11.763 11.775 31.709 1.00 92.56 436 LEU A C 1
ATOM 3489 O O . LEU A 1 436 ? -11.975 12.054 32.888 1.00 92.56 436 LEU A O 1
ATOM 3493 N N . SER A 1 437 ? -12.414 10.764 31.122 1.00 93.12 437 SER A N 1
ATOM 3494 C CA . SER A 1 437 ? -13.360 9.910 31.855 1.00 93.12 437 SER A CA 1
ATOM 3495 C C . SER A 1 437 ? -12.702 9.154 33.013 1.00 93.12 437 SER A C 1
ATOM 3497 O O . SER A 1 437 ? -13.357 8.933 34.032 1.00 93.12 437 SER A O 1
ATOM 3499 N N . LYS A 1 438 ? -11.429 8.746 32.900 1.00 90.19 438 LYS A N 1
ATOM 3500 C CA . LYS A 1 438 ? -10.713 8.079 34.005 1.00 90.19 438 LYS A CA 1
ATOM 3501 C C . LYS A 1 438 ? -10.507 9.045 35.170 1.00 90.19 438 LYS A C 1
ATOM 3503 O O . LYS A 1 438 ? -10.919 8.728 36.284 1.00 90.19 438 LYS A O 1
ATOM 3508 N N . GLU A 1 439 ? -10.005 10.246 34.890 1.00 92.25 439 GLU A N 1
ATOM 3509 C CA . GLU A 1 439 ? -9.808 11.314 35.883 1.00 92.25 439 GLU A CA 1
ATOM 3510 C C . GLU A 1 439 ? -11.122 11.677 36.600 1.00 92.25 439 GLU A C 1
ATOM 3512 O O . GLU A 1 439 ? -11.181 11.775 37.831 1.00 92.25 439 GLU A O 1
ATOM 3517 N N . ILE A 1 440 ? -12.223 11.808 35.848 1.00 92.06 440 ILE A N 1
ATOM 3518 C CA . ILE A 1 440 ? -13.548 12.098 36.415 1.00 92.06 440 ILE A CA 1
ATOM 3519 C C . ILE A 1 440 ? -14.053 10.930 37.279 1.00 92.06 440 ILE A C 1
ATOM 3521 O O . ILE A 1 440 ? -14.631 11.178 38.339 1.00 92.06 440 ILE A O 1
ATOM 3525 N N . ASN A 1 441 ? -13.822 9.671 36.888 1.00 90.62 441 ASN A N 1
ATOM 3526 C CA . ASN A 1 441 ? -14.194 8.506 37.702 1.00 90.62 441 ASN A CA 1
ATOM 3527 C C . ASN A 1 441 ? -13.390 8.412 39.004 1.00 90.62 441 ASN A C 1
ATOM 3529 O O . ASN A 1 441 ? -13.960 8.087 40.044 1.00 90.62 441 ASN A O 1
ATOM 3533 N N . GLU A 1 442 ? -12.094 8.719 38.985 1.00 90.19 442 GLU A N 1
ATOM 3534 C CA . GLU A 1 442 ? -11.278 8.794 40.203 1.00 90.19 442 GLU A CA 1
ATOM 3535 C C . GLU A 1 442 ? -11.792 9.899 41.134 1.00 90.19 442 GLU A C 1
ATOM 3537 O O . GLU A 1 442 ? -12.022 9.665 42.325 1.00 90.19 442 GLU A O 1
ATOM 3542 N N . SER A 1 443 ? -12.102 11.071 40.573 1.00 90.06 443 SER A N 1
ATOM 3543 C CA . SER A 1 443 ? -12.718 12.180 41.305 1.00 90.06 443 SER A CA 1
ATOM 3544 C C . SER A 1 443 ? -14.112 11.836 41.858 1.00 90.06 443 SER A C 1
ATOM 3546 O O . SER A 1 443 ? -14.475 12.284 42.949 1.00 90.06 443 SER A O 1
ATOM 3548 N N . PHE A 1 444 ? -14.894 11.015 41.147 1.00 89.88 444 PHE A N 1
ATOM 3549 C CA . PHE A 1 444 ? -16.181 10.501 41.620 1.00 89.88 444 PHE A CA 1
ATOM 3550 C C . PHE A 1 444 ? -15.998 9.531 42.787 1.00 89.88 444 PHE A C 1
ATOM 3552 O O . PHE A 1 444 ? -16.619 9.731 43.830 1.00 89.88 444 PHE A O 1
ATOM 3559 N N . LYS A 1 445 ? -15.101 8.542 42.667 1.00 86.81 445 LYS A N 1
ATOM 3560 C CA . LYS A 1 445 ? -14.804 7.556 43.724 1.00 86.81 445 LYS A CA 1
ATOM 3561 C C . LYS A 1 445 ? -14.343 8.210 45.035 1.00 86.81 445 LYS A C 1
ATOM 3563 O O . LYS A 1 445 ? -14.644 7.699 46.109 1.00 86.81 445 LYS A O 1
ATOM 3568 N N . GLN A 1 446 ? -13.661 9.354 44.961 1.00 87.25 446 GLN A N 1
ATOM 3569 C CA . GLN A 1 446 ? -13.232 10.134 46.131 1.00 87.25 446 GLN A CA 1
ATOM 3570 C C . GLN A 1 446 ? -14.329 11.057 46.706 1.00 87.25 446 GLN A C 1
ATOM 3572 O O . GLN A 1 446 ? -14.214 11.523 47.846 1.00 87.25 446 GLN A O 1
ATOM 3577 N N . SER A 1 447 ? -15.398 11.338 45.953 1.00 86.19 447 SER A N 1
ATOM 3578 C CA . SER A 1 447 ? -16.451 12.285 46.348 1.00 86.19 447 SER A CA 1
ATOM 3579 C C . SER A 1 447 ? -17.214 11.855 47.611 1.00 86.19 447 SER A C 1
ATOM 3581 O O . SER A 1 447 ? -17.205 10.691 48.019 1.00 86.19 447 SER A O 1
ATOM 3583 N N . SER A 1 448 ? -17.891 12.806 48.259 1.00 82.44 448 SER A N 1
ATOM 3584 C CA . SER A 1 448 ? -18.830 12.503 49.347 1.00 82.44 448 SER A CA 1
ATOM 3585 C C . SER A 1 448 ? -20.085 11.802 48.823 1.00 82.44 448 SER A C 1
ATOM 3587 O O . SER A 1 448 ? -20.516 10.825 49.423 1.00 82.44 448 SER A O 1
ATOM 3589 N N . GLN A 1 449 ? -20.617 12.234 47.673 1.00 79.94 449 GLN A N 1
ATOM 3590 C CA . GLN A 1 449 ? -21.804 11.657 47.024 1.00 79.94 449 GLN A CA 1
ATOM 3591 C C . GLN A 1 449 ? -21.640 10.154 46.751 1.00 79.94 449 GLN A C 1
ATOM 3593 O O . GLN A 1 449 ? -22.527 9.374 47.092 1.00 79.94 449 GLN A O 1
ATOM 3598 N N . ALA A 1 450 ? -20.485 9.725 46.229 1.00 77.94 450 ALA A N 1
ATOM 3599 C CA . ALA A 1 450 ? -20.202 8.305 46.007 1.00 77.94 450 ALA A CA 1
ATOM 3600 C C . ALA A 1 450 ? -20.004 7.502 47.305 1.00 77.94 450 ALA A C 1
ATOM 3602 O O . ALA A 1 450 ? -20.180 6.289 47.301 1.00 77.94 450 ALA A O 1
ATOM 3603 N N . ARG A 1 451 ? -19.653 8.151 48.422 1.00 77.38 451 ARG A N 1
ATOM 3604 C CA . ARG A 1 451 ? -19.489 7.493 49.730 1.00 77.38 451 ARG A CA 1
ATOM 3605 C C . ARG A 1 451 ? -20.773 7.434 50.558 1.00 77.38 451 ARG A C 1
ATOM 3607 O O . ARG A 1 451 ? -20.847 6.609 51.460 1.00 77.38 451 ARG A O 1
ATOM 3614 N N . THR A 1 452 ? -21.758 8.293 50.283 1.00 77.44 452 THR A N 1
ATOM 3615 C CA . THR A 1 452 ? -23.008 8.372 51.061 1.00 77.44 452 THR A CA 1
ATOM 3616 C C . THR A 1 452 ? -24.247 7.867 50.327 1.00 77.44 452 THR A C 1
ATOM 3618 O O . THR A 1 452 ? -25.161 7.390 50.992 1.00 77.44 452 THR A O 1
ATOM 3621 N N . LYS A 1 453 ? -24.309 7.967 48.989 1.00 78.81 453 LYS A N 1
ATOM 3622 C CA . LYS A 1 453 ? -25.505 7.596 48.205 1.00 78.81 453 LYS A CA 1
ATOM 3623 C C . LYS A 1 453 ? -25.405 6.260 47.458 1.00 78.81 453 LYS A C 1
ATOM 3625 O O . LYS A 1 453 ? -26.430 5.759 47.011 1.00 78.81 453 LYS A O 1
ATOM 3630 N N . LEU A 1 454 ? -24.208 5.693 47.289 1.00 78.81 454 LEU A N 1
ATOM 3631 C CA . LEU A 1 454 ? -24.022 4.396 46.624 1.00 78.81 454 LEU A CA 1
ATOM 3632 C C . LEU A 1 454 ? -24.055 3.242 47.646 1.00 78.81 454 LEU A C 1
ATOM 3634 O O . LEU A 1 454 ? -23.330 3.305 48.642 1.00 78.81 454 LEU A O 1
ATOM 3638 N N . PRO A 1 455 ? -24.834 2.169 47.404 1.00 75.75 455 PRO A N 1
ATOM 3639 C CA . PRO A 1 455 ? -24.819 0.966 48.232 1.00 75.75 455 PRO A CA 1
ATOM 3640 C C . PRO A 1 455 ? -23.434 0.311 48.319 1.00 75.75 455 PRO A C 1
ATOM 3642 O O . PRO A 1 455 ? -22.686 0.222 47.338 1.00 75.75 455 PRO A O 1
ATOM 3645 N N . SER A 1 456 ? -23.103 -0.208 49.501 1.00 68.12 456 SER A N 1
ATOM 3646 C CA . SER A 1 456 ? -21.817 -0.843 49.788 1.00 68.12 456 SER A CA 1
ATOM 3647 C C . SER A 1 456 ? -21.593 -2.100 48.936 1.00 68.12 456 SER A C 1
ATOM 3649 O O . SER A 1 456 ? -22.186 -3.153 49.154 1.00 68.12 456 SER A O 1
ATOM 3651 N N . GLY A 1 457 ? -20.677 -1.997 47.968 1.00 69.69 457 GLY A N 1
ATOM 3652 C CA . GLY A 1 457 ? -20.267 -3.104 47.094 1.00 69.69 457 GLY A CA 1
ATOM 3653 C C . GLY A 1 457 ? -20.617 -2.941 45.611 1.00 69.69 457 GLY A C 1
ATOM 3654 O O . GLY A 1 457 ? -20.221 -3.804 44.821 1.00 69.69 457 GLY A O 1
ATOM 3655 N N . ILE A 1 458 ? -21.297 -1.854 45.226 1.00 75.69 458 ILE A N 1
ATOM 3656 C CA . ILE A 1 458 ? -21.485 -1.459 43.823 1.00 75.69 458 ILE A CA 1
ATOM 3657 C C . ILE A 1 458 ? -20.290 -0.602 43.385 1.00 75.69 458 ILE A C 1
ATOM 3659 O O . ILE A 1 458 ? -20.108 0.514 43.864 1.00 75.69 458 ILE A O 1
ATOM 3663 N N . GLU A 1 459 ? -19.475 -1.112 42.458 1.00 78.06 459 GLU A N 1
ATOM 3664 C CA . GLU A 1 459 ? -18.460 -0.305 41.774 1.00 78.06 459 GLU A CA 1
ATOM 3665 C C . GLU A 1 459 ? -19.032 0.247 40.464 1.00 78.06 459 GLU A C 1
ATOM 3667 O O . GLU A 1 459 ? -19.513 -0.506 39.618 1.00 78.06 459 GLU A O 1
ATOM 3672 N N . MET A 1 460 ? -18.952 1.567 40.295 1.00 82.56 460 MET A N 1
ATOM 3673 C CA . MET A 1 460 ? -19.419 2.283 39.111 1.00 82.56 460 MET A CA 1
ATOM 3674 C C . MET A 1 460 ? -18.237 2.944 38.393 1.00 82.56 460 MET A C 1
ATOM 3676 O O . MET A 1 460 ? -17.381 3.567 39.022 1.00 82.56 460 MET A O 1
ATOM 3680 N N . SER A 1 461 ? -18.201 2.801 37.068 1.00 85.50 461 SER A N 1
ATOM 3681 C CA . SER A 1 461 ? -17.221 3.418 36.172 1.00 85.50 461 SER A CA 1
ATOM 3682 C C . SER A 1 461 ? -17.959 3.900 34.929 1.00 85.50 461 SER A C 1
ATOM 3684 O O . SER A 1 461 ? -18.614 3.102 34.260 1.00 85.50 461 SER A O 1
ATOM 3686 N N . VAL A 1 462 ? -17.889 5.197 34.635 1.00 89.56 462 VAL A N 1
ATOM 3687 C CA . VAL A 1 462 ? -18.667 5.842 33.567 1.00 89.56 462 VAL A CA 1
ATOM 3688 C C . VAL A 1 462 ? -17.732 6.463 32.541 1.00 89.56 462 VAL A C 1
ATOM 3690 O O . VAL A 1 462 ? -16.803 7.179 32.900 1.00 89.56 462 VAL A O 1
ATOM 3693 N N . HIS A 1 463 ? -17.995 6.234 31.259 1.00 90.88 463 HIS A N 1
ATOM 3694 C CA . HIS A 1 463 ? -17.339 6.982 30.192 1.00 90.88 463 HIS A CA 1
ATOM 3695 C C . HIS A 1 463 ? -18.270 8.100 29.726 1.00 90.88 463 HIS A C 1
ATOM 3697 O O . HIS A 1 463 ? -19.385 7.832 29.279 1.00 90.88 463 HIS A O 1
ATOM 3703 N N . VAL A 1 464 ? -17.824 9.347 29.871 1.00 92.38 464 VAL A N 1
ATOM 3704 C CA . VAL A 1 464 ? -18.555 10.535 29.422 1.00 92.38 464 VAL A CA 1
ATOM 3705 C C . VAL A 1 464 ? -18.020 10.908 28.048 1.00 92.38 464 VAL A C 1
ATOM 3707 O O . VAL A 1 464 ? -16.835 11.186 27.895 1.00 92.38 464 VAL A O 1
ATOM 3710 N N . LEU A 1 465 ? -18.894 10.856 27.045 1.00 93.75 465 LEU A N 1
ATOM 3711 C CA . LEU A 1 465 ? -18.524 10.902 25.632 1.00 93.75 465 LEU A CA 1
ATOM 3712 C C . LEU A 1 465 ? -19.031 12.199 24.994 1.00 93.75 465 LEU A C 1
ATOM 3714 O O . LEU A 1 465 ? -20.197 12.559 25.169 1.00 93.75 465 LEU A O 1
ATOM 3718 N N . THR A 1 466 ? -18.184 12.892 24.236 1.00 93.31 466 THR A N 1
ATOM 3719 C CA . THR A 1 466 ? -18.542 14.157 23.589 1.00 93.31 466 THR A CA 1
ATOM 3720 C C . THR A 1 466 ? -19.376 13.906 22.328 1.00 93.31 466 THR A C 1
ATOM 3722 O O . THR A 1 466 ? -18.902 13.333 21.339 1.00 93.31 466 THR A O 1
ATOM 3725 N N . THR A 1 467 ? -20.632 14.362 22.338 1.00 87.56 467 THR A N 1
ATOM 3726 C CA . THR A 1 467 ? -21.549 14.286 21.189 1.00 87.56 467 THR A CA 1
ATOM 3727 C C . THR A 1 467 ? -20.932 14.949 19.955 1.00 87.56 467 THR A C 1
ATOM 3729 O O . THR A 1 467 ? -20.626 16.137 19.973 1.00 87.56 467 THR A O 1
ATOM 3732 N N . GLY A 1 468 ? -20.763 14.180 18.875 1.00 87.44 468 GLY A N 1
ATOM 3733 C CA . GLY A 1 468 ? -20.171 14.632 17.608 1.00 87.44 468 GLY A CA 1
ATOM 3734 C C . GLY A 1 468 ? -18.833 13.965 17.268 1.00 87.44 468 GLY A C 1
ATOM 3735 O O . GLY A 1 468 ? -18.573 13.704 16.093 1.00 87.44 468 GLY A O 1
ATOM 3736 N N . TYR A 1 469 ? -18.019 13.603 18.267 1.00 92.19 469 TYR A N 1
ATOM 3737 C CA . TYR A 1 469 ? -16.817 12.789 18.034 1.00 92.19 469 TYR A CA 1
ATOM 3738 C C . TYR A 1 469 ? -17.182 11.314 17.859 1.00 92.19 469 TYR A C 1
ATOM 3740 O O . TYR A 1 469 ? -16.790 10.679 16.879 1.00 92.19 469 TYR A O 1
ATOM 3748 N N . TRP A 1 470 ? -18.014 10.791 18.757 1.00 93.00 470 TRP A N 1
ATOM 3749 C CA . TRP A 1 470 ? -18.443 9.395 18.755 1.00 93.00 470 TRP A CA 1
ATOM 3750 C C . TRP A 1 470 ? -19.498 9.101 17.672 1.00 93.00 470 TRP A C 1
ATOM 3752 O O . TRP A 1 470 ? -20.175 10.021 17.201 1.00 93.00 470 TRP A O 1
ATOM 3762 N N . PRO A 1 471 ? -19.655 7.830 17.251 1.00 92.50 471 PRO A N 1
ATOM 3763 C CA . PRO A 1 471 ? -20.771 7.416 16.404 1.00 92.50 471 PRO A CA 1
ATOM 3764 C C . PRO A 1 471 ? -22.127 7.745 17.042 1.00 92.50 471 PRO A C 1
ATOM 3766 O O . PRO A 1 471 ? -22.268 7.734 18.263 1.00 92.50 471 PRO A O 1
ATOM 3769 N N . THR A 1 472 ? -23.147 7.987 16.221 1.00 88.06 472 THR A N 1
ATOM 3770 C CA . THR A 1 472 ? -24.526 8.117 16.708 1.00 88.06 472 THR A CA 1
ATOM 3771 C C . THR A 1 472 ? -25.074 6.738 17.063 1.00 88.06 472 THR A C 1
ATOM 3773 O O . THR A 1 472 ? -25.018 5.817 16.248 1.00 88.06 472 THR A O 1
ATOM 3776 N N . TYR A 1 473 ? -25.645 6.604 18.258 1.00 84.81 473 TYR A N 1
ATOM 3777 C CA . TYR A 1 473 ? -26.297 5.382 18.721 1.00 84.81 473 TYR A CA 1
ATOM 3778 C C . TYR A 1 473 ? -27.789 5.654 18.966 1.00 84.81 473 TYR A C 1
ATOM 3780 O O . TYR A 1 473 ? -28.125 6.729 19.463 1.00 84.81 473 TYR A O 1
ATOM 3788 N N . PRO A 1 474 ? -28.698 4.720 18.630 1.00 82.62 474 PRO A N 1
ATOM 3789 C CA . PRO A 1 474 ? -30.117 4.894 18.918 1.00 82.62 474 PRO A CA 1
ATOM 3790 C C . PRO A 1 474 ? -30.354 4.825 20.438 1.00 82.62 474 PRO A C 1
ATOM 3792 O O . PRO A 1 474 ? -29.828 3.910 21.085 1.00 82.62 474 PRO A O 1
ATOM 3795 N N . PRO A 1 475 ? -31.130 5.749 21.033 1.00 77.50 475 PRO A N 1
ATOM 3796 C CA . PRO A 1 475 ? -31.422 5.713 22.460 1.00 77.50 475 PRO A CA 1
ATOM 3797 C C . PRO A 1 475 ? -32.266 4.477 22.793 1.00 77.50 475 PRO A C 1
ATOM 3799 O O . PRO A 1 475 ? -33.246 4.177 22.116 1.00 77.50 475 PRO A O 1
ATOM 3802 N N . THR A 1 476 ? -31.894 3.753 23.849 1.00 74.38 476 THR A N 1
ATOM 3803 C CA . THR A 1 476 ? -32.635 2.574 24.323 1.00 74.38 476 THR A CA 1
ATOM 3804 C C . THR A 1 476 ? -33.222 2.868 25.694 1.00 74.38 476 THR A C 1
ATOM 3806 O O . THR A 1 476 ? -32.478 3.008 26.669 1.00 74.38 476 THR A O 1
ATOM 3809 N N . VAL A 1 477 ? -34.550 2.946 25.779 1.00 71.62 477 VAL A N 1
ATOM 3810 C CA . VAL A 1 477 ? -35.250 3.092 27.059 1.00 71.62 477 VAL A CA 1
ATOM 3811 C C . VAL A 1 477 ? -35.125 1.778 27.828 1.00 71.62 477 VAL A C 1
ATOM 3813 O O . VAL A 1 477 ? -35.486 0.716 27.332 1.00 71.62 477 VAL A O 1
ATOM 3816 N N . LEU A 1 478 ? -34.570 1.858 29.031 1.00 74.06 478 LEU A N 1
ATOM 3817 C CA . LEU A 1 478 ? -34.389 0.752 29.964 1.00 74.06 478 LEU A CA 1
ATOM 3818 C C . LEU A 1 478 ? -34.677 1.307 31.355 1.00 74.06 478 LEU A C 1
ATOM 3820 O O . LEU A 1 478 ? -34.158 2.370 31.705 1.00 74.06 478 LEU A O 1
ATOM 3824 N N . ARG A 1 479 ? -35.478 0.601 32.159 1.00 71.38 479 ARG A N 1
ATOM 3825 C CA . ARG A 1 479 ? -35.581 0.915 33.588 1.00 71.38 479 ARG A CA 1
ATOM 3826 C C . ARG A 1 479 ? -34.285 0.491 34.269 1.00 71.38 479 ARG A C 1
ATOM 3828 O O . ARG A 1 479 ? -33.999 -0.698 34.380 1.00 71.38 479 ARG A O 1
ATOM 3835 N N . LEU A 1 480 ? -33.486 1.475 34.666 1.00 69.69 480 LEU A N 1
ATOM 3836 C CA . LEU A 1 480 ? -32.216 1.267 35.354 1.00 69.69 480 LEU A CA 1
ATOM 3837 C C . LEU A 1 480 ? -32.378 1.456 36.871 1.00 69.69 480 LEU A C 1
ATOM 3839 O O . LEU A 1 480 ? -33.271 2.196 37.290 1.00 69.69 480 LEU A O 1
ATOM 3843 N N . PRO A 1 481 ? -31.500 0.842 37.685 1.00 68.19 481 PRO A N 1
ATOM 3844 C CA . PRO A 1 481 ? -31.447 1.088 39.123 1.00 68.19 481 PRO A CA 1
ATOM 3845 C C . PRO A 1 481 ? -31.196 2.574 39.445 1.00 68.19 481 PRO A C 1
ATOM 3847 O O . PRO A 1 481 ? -30.467 3.267 38.725 1.00 68.19 481 PRO A O 1
ATOM 3850 N N . CYS A 1 482 ? -31.813 3.077 40.518 1.00 71.44 482 CYS A N 1
ATOM 3851 C CA . CYS A 1 482 ? -31.799 4.500 40.877 1.00 71.44 482 CYS A CA 1
ATOM 3852 C C . CYS A 1 482 ? -30.407 5.014 41.290 1.00 71.44 482 CYS A C 1
ATOM 3854 O O . CYS A 1 482 ? -30.140 6.214 41.214 1.00 71.44 482 CYS A O 1
ATOM 3856 N N . GLU A 1 483 ? -29.497 4.109 41.642 1.00 72.81 483 GLU A N 1
ATOM 3857 C CA . GLU A 1 483 ? -28.099 4.349 41.991 1.00 72.81 483 GLU A CA 1
ATOM 3858 C C . GLU A 1 483 ? -27.316 5.062 40.877 1.00 72.81 483 GLU A C 1
ATOM 3860 O O . GLU A 1 483 ? -26.386 5.815 41.167 1.00 72.81 483 GLU A O 1
ATOM 3865 N N . LEU A 1 484 ? -27.700 4.895 39.603 1.00 71.50 484 LEU A N 1
ATOM 3866 C CA . LEU A 1 484 ? -27.027 5.578 38.488 1.00 71.50 484 LEU A CA 1
ATOM 3867 C C . LEU A 1 484 ? -27.242 7.101 38.501 1.00 71.50 484 LEU A C 1
ATOM 3869 O O . LEU A 1 484 ? -26.388 7.847 38.009 1.00 71.50 484 LEU A O 1
ATOM 3873 N N . ASN A 1 485 ? -28.330 7.582 39.114 1.00 79.19 485 ASN A N 1
ATOM 3874 C CA . ASN A 1 485 ? -28.609 9.017 39.232 1.00 79.19 485 ASN A CA 1
ATOM 3875 C C . ASN A 1 485 ? -27.563 9.736 40.103 1.00 79.19 485 ASN A C 1
ATOM 3877 O O . ASN A 1 485 ? -27.301 10.918 39.885 1.00 79.19 485 ASN A O 1
ATOM 3881 N N . VAL A 1 486 ? -26.900 9.026 41.027 1.00 85.62 486 VAL A N 1
ATOM 3882 C CA . VAL A 1 486 ? -25.847 9.581 41.901 1.00 85.62 486 VAL A CA 1
ATOM 3883 C C . VAL A 1 486 ? -24.685 10.160 41.087 1.00 85.62 486 VAL A C 1
ATOM 3885 O O . VAL A 1 486 ? -24.160 11.223 41.421 1.00 85.62 486 V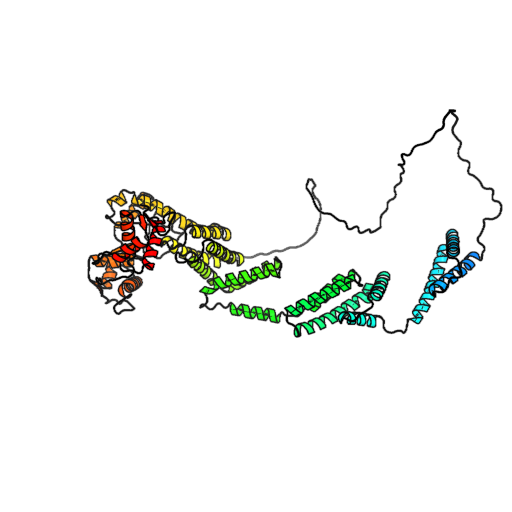AL A O 1
ATOM 3888 N N . TYR A 1 487 ? -24.300 9.500 39.990 1.00 87.12 487 TYR A N 1
ATOM 3889 C CA . TYR A 1 487 ? -23.247 10.006 39.107 1.00 87.12 487 TYR A CA 1
ATOM 3890 C C . TYR A 1 487 ? -23.709 11.224 38.299 1.00 87.12 487 TYR A C 1
ATOM 3892 O O . TYR A 1 487 ? -22.944 12.168 38.107 1.00 87.12 487 TYR A O 1
ATOM 3900 N N . GLN A 1 488 ? -24.964 11.227 37.844 1.00 86.81 488 GLN A N 1
ATOM 3901 C CA . GLN A 1 488 ? -25.534 12.343 37.089 1.00 86.81 488 GLN A CA 1
ATOM 3902 C C . GLN A 1 488 ? -25.620 13.615 37.946 1.00 86.81 488 GLN A C 1
ATOM 3904 O O . GLN A 1 488 ? -25.229 14.684 37.480 1.00 86.81 488 GLN A O 1
ATOM 3909 N N . GLU A 1 489 ? -26.037 13.500 39.210 1.00 86.56 489 GLU A N 1
ATOM 3910 C CA . GLU A 1 489 ? -25.986 14.604 40.177 1.00 86.56 489 GLU A CA 1
ATOM 3911 C C . GLU A 1 489 ? -24.551 15.110 40.405 1.00 86.56 489 GLU A C 1
ATOM 3913 O O . GLU A 1 489 ? -24.306 16.315 40.325 1.00 86.56 489 GLU A O 1
ATOM 3918 N N . PHE A 1 490 ? -23.585 14.209 40.643 1.00 90.44 490 PHE A N 1
ATOM 3919 C CA . PHE A 1 490 ? -22.170 14.573 40.801 1.00 90.44 490 PHE A CA 1
ATOM 3920 C C . PHE A 1 490 ? -21.647 15.341 39.581 1.00 90.44 490 PHE A C 1
ATOM 3922 O O . PHE A 1 490 ? -21.073 16.423 39.730 1.00 90.44 490 PHE A O 1
ATOM 3929 N N . TYR A 1 491 ? -21.877 14.819 38.374 1.00 90.25 491 TYR A N 1
ATOM 3930 C CA . TYR A 1 491 ? -21.362 15.415 37.145 1.00 90.25 491 TYR A CA 1
ATOM 3931 C C . TYR A 1 491 ? -21.955 16.806 36.910 1.00 90.25 491 TYR A C 1
ATOM 3933 O O . TYR A 1 491 ? -21.210 17.757 36.675 1.00 90.25 491 TYR A O 1
ATOM 3941 N N . LEU A 1 492 ? -23.277 16.953 37.036 1.00 89.75 492 LEU A N 1
ATOM 3942 C CA . LEU A 1 492 ? -23.955 18.240 36.852 1.00 89.75 492 LEU A CA 1
ATOM 3943 C C . LEU A 1 492 ? -23.599 19.256 37.948 1.00 89.75 492 LEU A C 1
ATOM 3945 O O . LEU A 1 492 ? -23.587 20.453 37.671 1.00 89.75 492 LEU A O 1
ATOM 3949 N N . SER A 1 493 ? -23.233 18.806 39.155 1.00 89.25 493 SER A N 1
ATOM 3950 C CA . SER A 1 493 ? -22.742 19.704 40.212 1.00 89.25 493 SER A CA 1
ATOM 3951 C C . SER A 1 493 ? -21.350 20.290 39.929 1.00 89.25 493 SER A C 1
ATOM 3953 O O . SER A 1 493 ? -21.033 21.362 40.439 1.00 89.25 493 SER A O 1
ATOM 3955 N N . LYS A 1 494 ? -20.530 19.622 39.101 1.00 88.12 494 LYS A N 1
ATOM 3956 C CA . LYS A 1 494 ? -19.204 20.111 38.674 1.00 88.12 494 LYS A CA 1
ATOM 3957 C C . LYS A 1 494 ? -19.206 20.803 37.313 1.00 88.12 494 LYS A C 1
ATOM 3959 O O . LYS A 1 494 ? -18.421 21.722 37.102 1.00 88.12 494 LYS A O 1
ATOM 3964 N N . TYR A 1 495 ? -20.054 20.357 36.389 1.00 89.56 495 TYR A N 1
ATOM 3965 C CA . TYR A 1 495 ? -20.081 20.814 35.001 1.00 89.56 495 TYR A CA 1
ATOM 3966 C C . TYR A 1 495 ? -21.462 21.378 34.652 1.00 89.56 495 TYR A C 1
ATOM 3968 O O . TYR A 1 495 ? -22.289 20.718 34.017 1.00 89.56 495 TYR A O 1
ATOM 3976 N N . SER A 1 496 ? -21.705 22.620 35.073 1.00 88.12 496 SER A N 1
ATOM 3977 C CA . SER A 1 496 ? -22.936 23.350 34.763 1.00 88.12 496 SER A CA 1
ATOM 3978 C C . SER A 1 496 ? -23.089 23.614 33.256 1.00 88.12 496 SER A C 1
ATOM 3980 O O . SER A 1 496 ? -22.120 23.640 32.496 1.00 88.12 496 SER A O 1
ATOM 3982 N N . GLY A 1 497 ? -24.337 23.768 32.800 1.00 87.31 497 GLY A N 1
ATOM 3983 C CA . GLY A 1 497 ? -24.658 24.039 31.392 1.00 87.31 497 GLY A CA 1
ATOM 3984 C C . GLY A 1 497 ? -24.529 22.844 30.434 1.00 87.31 497 GLY A C 1
ATOM 3985 O O . GLY A 1 497 ? -24.699 23.020 29.231 1.00 87.31 497 GLY A O 1
ATOM 3986 N N . ARG A 1 498 ? -24.250 21.630 30.931 1.00 89.69 498 ARG A N 1
ATOM 3987 C CA . ARG A 1 498 ? -24.215 20.393 30.128 1.00 89.69 498 ARG A CA 1
ATOM 3988 C C . ARG A 1 498 ? -25.479 19.556 30.328 1.00 89.69 498 ARG A C 1
ATOM 3990 O O . ARG A 1 498 ? -26.046 19.535 31.415 1.00 89.69 498 ARG A O 1
ATOM 3997 N N . HIS A 1 499 ? -25.880 18.820 29.293 1.00 86.69 499 HIS A N 1
ATOM 3998 C CA . HIS A 1 499 ? -26.961 17.834 29.353 1.00 86.69 499 HIS A CA 1
ATOM 3999 C C . HIS A 1 499 ? -26.393 16.430 29.110 1.00 86.69 499 HIS A C 1
ATOM 4001 O O . HIS A 1 499 ? -25.698 16.212 28.118 1.00 86.69 499 HIS A O 1
ATOM 4007 N N . LEU A 1 500 ? -26.692 15.477 29.995 1.00 87.56 500 LEU A N 1
ATOM 4008 C CA . LEU A 1 500 ? -26.262 14.080 29.867 1.00 87.56 500 LEU A CA 1
ATOM 4009 C C . LEU A 1 500 ? -27.369 13.212 29.257 1.00 87.56 500 LEU A C 1
ATOM 4011 O O . LEU A 1 500 ? -28.549 13.407 29.536 1.00 87.56 500 LEU A O 1
ATOM 4015 N N . MET A 1 501 ? -26.982 12.229 28.445 1.00 86.38 501 MET A N 1
ATOM 4016 C CA . MET A 1 501 ? -27.879 11.218 27.882 1.00 86.38 501 MET A CA 1
ATOM 4017 C C . MET A 1 501 ? -27.247 9.835 28.068 1.00 86.38 501 MET A C 1
ATOM 4019 O O . MET A 1 501 ? -26.126 9.599 27.623 1.00 86.38 501 MET A O 1
ATOM 4023 N N . TRP A 1 502 ? -27.952 8.924 28.741 1.00 85.88 502 TRP A N 1
ATOM 4024 C CA . TRP A 1 502 ? -27.453 7.576 29.018 1.00 85.88 502 TRP A CA 1
ATOM 4025 C C . TRP A 1 502 ? -27.610 6.656 27.805 1.00 85.88 502 TRP A C 1
ATOM 4027 O O . TRP A 1 502 ? -28.725 6.324 27.402 1.00 85.88 502 TRP A O 1
ATOM 4037 N N . GLN A 1 503 ? -26.485 6.200 27.245 1.00 86.81 503 GLN A N 1
ATOM 4038 C CA . GLN A 1 503 ? -26.480 5.301 26.092 1.00 86.81 503 GLN A CA 1
ATOM 4039 C C . GLN A 1 503 ? -26.427 3.825 26.513 1.00 86.81 503 GLN A C 1
ATOM 4041 O O . GLN A 1 503 ? -25.392 3.156 26.463 1.00 86.81 503 GLN A O 1
ATOM 4046 N N . ASN A 1 504 ? -27.583 3.305 26.918 1.00 80.88 504 ASN A N 1
ATOM 4047 C CA . ASN A 1 504 ? -27.702 2.001 27.575 1.00 80.88 504 ASN A CA 1
ATOM 4048 C C . ASN A 1 504 ? -27.227 0.808 26.729 1.00 80.88 504 ASN A C 1
ATOM 4050 O O . ASN A 1 504 ? -26.752 -0.178 27.285 1.00 80.88 504 ASN A O 1
ATOM 4054 N N . SER A 1 505 ? -27.285 0.883 25.397 1.00 78.62 505 SER A N 1
ATOM 4055 C CA . SER A 1 505 ? -26.814 -0.203 24.521 1.00 78.62 505 SER A CA 1
ATOM 4056 C C . SER A 1 505 ? -25.288 -0.396 24.501 1.00 78.62 505 SER A C 1
ATOM 4058 O O . SER A 1 505 ? -24.819 -1.415 23.995 1.00 78.62 505 SER A O 1
ATOM 4060 N N . LEU A 1 506 ? -24.515 0.537 25.074 1.00 81.88 506 LEU A N 1
ATOM 4061 C CA . LEU A 1 506 ? -23.052 0.448 25.219 1.00 81.88 506 LEU A CA 1
ATOM 4062 C C . LEU A 1 506 ? -22.601 0.010 26.620 1.00 81.88 506 LEU A C 1
ATOM 4064 O O . LEU A 1 506 ? -21.418 -0.259 26.832 1.00 81.88 506 LEU A O 1
ATOM 4068 N N . GLY A 1 507 ? -23.525 -0.050 27.583 1.00 80.12 507 GLY A N 1
ATOM 4069 C CA . GLY A 1 507 ? -23.211 -0.424 28.956 1.00 80.12 507 GLY A CA 1
ATOM 4070 C C . GLY A 1 507 ? -22.786 -1.889 29.083 1.00 80.12 507 GLY A C 1
ATOM 4071 O O . GLY A 1 507 ? -23.265 -2.771 28.374 1.00 80.12 507 GLY A O 1
ATOM 4072 N N . HIS A 1 508 ? -21.920 -2.172 30.048 1.00 78.75 508 HIS A N 1
ATOM 4073 C CA . HIS A 1 508 ? -21.617 -3.531 30.482 1.00 78.75 508 HIS A CA 1
ATOM 4074 C C . HIS A 1 508 ? -21.526 -3.560 32.006 1.00 78.75 508 HIS A C 1
ATOM 4076 O O . HIS A 1 508 ? -21.216 -2.552 32.638 1.00 78.75 508 HIS A O 1
ATOM 4082 N N . CYS A 1 509 ? -21.820 -4.705 32.611 1.00 78.56 509 CYS A N 1
ATOM 4083 C CA . CYS A 1 509 ? -21.820 -4.844 34.063 1.00 78.56 509 CYS A CA 1
ATOM 4084 C C . CYS A 1 509 ? -21.467 -6.271 34.487 1.00 78.56 509 CYS A C 1
ATOM 4086 O O . CYS A 1 509 ? -21.671 -7.242 33.752 1.00 78.56 509 CYS A O 1
ATOM 4088 N N . VAL A 1 510 ? -20.902 -6.398 35.686 1.00 78.25 510 VAL A N 1
ATOM 4089 C CA . VAL A 1 510 ? -20.502 -7.684 36.264 1.00 78.25 510 VAL A CA 1
ATOM 4090 C C . VAL A 1 510 ? -21.430 -8.003 37.425 1.00 78.25 510 VAL A C 1
ATOM 4092 O O . VAL A 1 510 ? -21.368 -7.371 38.474 1.00 78.25 510 VAL A O 1
ATOM 4095 N N . LEU A 1 511 ? -22.280 -9.005 37.231 1.00 74.94 511 LEU A N 1
ATOM 4096 C CA . LEU A 1 511 ? -23.167 -9.523 38.263 1.00 74.94 511 LEU A CA 1
ATOM 4097 C C . LEU A 1 511 ? -22.451 -10.565 39.119 1.00 74.94 511 LEU A C 1
ATOM 4099 O O . LEU A 1 511 ? -21.641 -11.350 38.622 1.00 74.94 511 LEU A O 1
ATOM 4103 N N . LYS A 1 512 ? -22.789 -10.605 40.407 1.00 74.56 512 LYS A N 1
ATOM 4104 C CA . LYS A 1 512 ? -22.468 -11.706 41.321 1.00 74.56 512 LYS A CA 1
ATOM 4105 C C . LYS A 1 512 ? -23.769 -12.469 41.559 1.00 74.56 512 LYS A C 1
ATOM 4107 O O . LYS A 1 512 ? -24.738 -11.864 41.996 1.00 74.56 512 LYS A O 1
ATOM 4112 N N . ALA A 1 513 ? -23.793 -13.761 41.256 1.00 71.62 513 ALA A N 1
ATOM 4113 C CA . ALA A 1 513 ? -24.953 -14.624 41.441 1.00 71.62 513 ALA A CA 1
ATOM 4114 C C . ALA A 1 513 ? -24.702 -15.620 42.582 1.00 71.62 513 ALA A C 1
ATOM 4116 O O . ALA A 1 513 ? -23.676 -16.316 42.616 1.00 71.62 513 ALA A O 1
ATOM 4117 N N . GLY A 1 514 ? -25.650 -15.672 43.516 1.00 66.56 514 GLY A N 1
ATOM 4118 C CA . GLY A 1 514 ? -25.625 -16.520 44.704 1.00 66.56 514 GLY A CA 1
ATOM 4119 C C . GLY A 1 514 ? -26.206 -17.910 44.461 1.00 66.56 514 GLY A C 1
ATOM 4120 O O . GLY A 1 514 ? -27.236 -18.242 45.023 1.00 66.56 514 GLY A O 1
ATOM 4121 N N . PHE A 1 515 ? -25.534 -18.736 43.658 1.00 67.69 515 PHE A N 1
ATOM 4122 C CA . PHE A 1 515 ? -25.800 -20.182 43.643 1.00 67.69 515 PHE A CA 1
ATOM 4123 C C . PHE A 1 515 ? -25.180 -20.855 44.887 1.00 67.69 515 PHE A C 1
ATOM 4125 O O . PHE A 1 515 ? -24.384 -20.230 45.596 1.00 67.69 515 PHE A O 1
ATOM 4132 N N . LEU A 1 516 ? -25.395 -22.172 45.067 1.00 52.81 516 LEU A N 1
ATOM 4133 C CA . LEU A 1 516 ? -24.702 -23.038 46.057 1.00 52.81 516 LEU A CA 1
ATOM 4134 C C . LEU A 1 516 ? -23.170 -22.832 46.122 1.00 52.81 516 LEU A C 1
ATOM 4136 O O . LEU A 1 516 ? -22.512 -23.152 47.110 1.00 52.81 516 LEU A O 1
ATOM 4140 N N . LYS A 1 517 ? -22.580 -22.291 45.052 1.00 56.22 517 LYS A N 1
ATOM 4141 C CA . LYS A 1 517 ? -21.254 -21.674 45.035 1.00 56.22 517 LYS A CA 1
ATOM 4142 C C . LYS A 1 517 ? -21.386 -20.293 44.386 1.00 56.22 517 LYS A C 1
ATOM 4144 O O . LYS A 1 517 ? -21.798 -20.223 43.240 1.00 56.22 517 LYS A O 1
ATOM 4149 N N . VAL A 1 518 ? -20.926 -19.216 45.034 1.00 55.75 518 VAL A N 1
ATOM 4150 C CA . VAL A 1 518 ? -20.953 -17.857 44.436 1.00 55.75 518 VAL A CA 1
ATOM 4151 C C . VAL A 1 518 ? -20.233 -17.835 43.081 1.00 55.75 518 VAL A C 1
ATOM 4153 O O . VAL A 1 518 ? -19.072 -18.247 43.004 1.00 55.75 518 VAL A O 1
ATOM 4156 N N . PHE A 1 519 ? -20.879 -17.338 42.030 1.00 58.03 519 PHE A N 1
ATOM 4157 C CA . PHE A 1 519 ? -20.288 -17.142 40.701 1.00 58.03 519 PHE A CA 1
ATOM 4158 C C . PHE A 1 519 ? -20.408 -15.670 40.294 1.00 58.03 519 PHE A C 1
ATOM 4160 O O . PHE A 1 519 ? -21.344 -14.995 40.708 1.00 58.03 519 PHE A O 1
ATOM 4167 N N . SER A 1 520 ? -19.497 -15.171 39.454 1.00 56.38 520 SER A N 1
ATOM 4168 C CA . SER A 1 520 ? -19.640 -13.837 38.856 1.00 56.38 520 SER A CA 1
ATOM 4169 C C . SER A 1 520 ? -19.744 -13.941 37.339 1.00 56.38 520 SER A C 1
ATOM 4171 O O . SER A 1 520 ? -18.941 -14.628 36.701 1.00 56.38 520 SER A O 1
ATOM 4173 N N . PHE A 1 521 ? -20.716 -13.237 36.770 1.00 58.50 521 PHE A N 1
ATOM 4174 C CA . PHE A 1 521 ? -21.063 -13.243 35.355 1.00 58.50 521 PHE A CA 1
ATOM 4175 C C . PHE A 1 521 ? -20.857 -11.847 34.768 1.00 58.50 521 PHE A C 1
ATOM 4177 O O . PHE A 1 521 ? -21.388 -10.864 35.275 1.00 58.50 521 PHE A O 1
ATOM 4184 N N . CYS A 1 522 ? -20.100 -11.750 33.676 1.00 55.25 522 CYS A N 1
ATOM 4185 C CA . CYS A 1 522 ? -19.963 -10.504 32.926 1.00 55.25 522 CYS A CA 1
ATOM 4186 C C . CYS A 1 522 ? -21.087 -10.411 31.884 1.00 55.25 522 CYS A C 1
ATOM 4188 O O . CYS A 1 522 ? -21.075 -11.135 30.883 1.00 55.25 522 CYS A O 1
ATOM 4190 N N . CYS A 1 523 ? -22.055 -9.528 32.122 1.00 62.03 523 CYS A N 1
ATOM 4191 C CA . CYS A 1 523 ? -23.144 -9.234 31.201 1.00 62.03 523 CYS A CA 1
ATOM 4192 C C . CYS A 1 523 ? -22.741 -8.071 30.285 1.00 62.03 523 CYS A C 1
ATOM 4194 O O . CYS A 1 523 ? -22.614 -6.924 30.705 1.00 62.03 523 CYS A O 1
ATOM 4196 N N . ARG A 1 524 ? -22.546 -8.381 28.997 1.00 58.97 524 ARG A N 1
ATOM 4197 C CA . ARG A 1 524 ? -22.128 -7.421 27.953 1.00 58.97 524 ARG A CA 1
ATOM 4198 C C . ARG A 1 524 ? -23.234 -6.468 27.470 1.00 58.97 524 ARG A C 1
ATOM 4200 O O . ARG A 1 524 ? -22.992 -5.713 26.541 1.00 58.97 524 ARG A O 1
ATOM 4207 N N . LEU A 1 525 ? -24.441 -6.587 28.016 1.00 67.94 525 LEU A N 1
ATOM 4208 C CA . LEU A 1 525 ? -25.633 -5.821 27.650 1.00 67.94 525 LEU A CA 1
ATOM 4209 C C . LEU A 1 525 ? -26.435 -5.574 28.934 1.00 67.94 525 LEU A C 1
ATOM 4211 O O . LEU A 1 525 ? -26.706 -6.558 29.633 1.00 67.94 525 LEU A O 1
ATOM 4215 N N . PRO A 1 526 ? -26.862 -4.337 29.253 1.00 69.50 526 PRO A N 1
ATOM 4216 C CA . PRO A 1 526 ? -27.616 -4.079 30.477 1.00 69.50 526 PRO A CA 1
ATOM 4217 C C . PRO A 1 526 ? -29.015 -4.697 30.443 1.00 69.50 526 PRO A C 1
ATOM 4219 O O . PRO A 1 526 ? -29.531 -5.045 31.498 1.00 69.50 526 PRO A O 1
ATOM 4222 N N . SER A 1 527 ? -29.587 -4.940 29.254 1.00 73.50 527 SER A N 1
ATOM 4223 C CA . SER A 1 527 ? -30.844 -5.686 29.089 1.00 73.50 527 SER A CA 1
ATOM 4224 C C . SER A 1 527 ? -30.805 -7.050 29.786 1.00 73.50 527 SER A C 1
ATOM 4226 O O . SER A 1 527 ? -31.726 -7.386 30.524 1.00 73.50 527 SER A O 1
ATOM 4228 N N . LYS A 1 528 ? -29.704 -7.803 29.640 1.00 78.31 528 LYS A N 1
ATOM 4229 C CA . LYS A 1 528 ? -29.501 -9.083 30.342 1.00 78.31 528 LYS A CA 1
ATOM 4230 C C . LYS A 1 528 ? -29.505 -8.912 31.853 1.00 78.31 528 LYS A C 1
ATOM 4232 O O . LYS A 1 528 ? -30.043 -9.754 32.557 1.00 78.31 528 LYS A O 1
ATOM 4237 N N . THR A 1 529 ? -28.894 -7.838 32.336 1.00 80.00 529 THR A N 1
ATOM 4238 C CA . THR A 1 529 ? -28.771 -7.568 33.766 1.00 80.00 529 THR A CA 1
ATOM 4239 C C . THR A 1 529 ? -30.097 -7.168 34.385 1.00 80.00 529 THR A C 1
ATOM 4241 O O . THR A 1 529 ? -30.450 -7.737 35.410 1.00 80.00 529 THR A O 1
ATOM 4244 N N . VAL A 1 530 ? -30.862 -6.274 33.753 1.00 82.56 530 VAL A N 1
ATOM 4245 C CA . VAL A 1 530 ? -32.199 -5.904 34.244 1.00 82.56 530 VAL A CA 1
ATOM 4246 C C . VAL A 1 530 ? -33.108 -7.139 34.273 1.00 82.56 530 VAL A C 1
ATOM 4248 O O . VAL A 1 530 ? -33.741 -7.385 35.291 1.00 82.56 530 VAL A O 1
ATOM 4251 N N . VAL A 1 531 ? -33.097 -7.975 33.225 1.00 85.88 531 VAL A N 1
ATOM 4252 C CA . VAL A 1 531 ? -33.856 -9.243 33.201 1.00 85.88 531 VAL A CA 1
ATOM 4253 C C . VAL A 1 531 ? -33.417 -10.197 34.319 1.00 85.88 531 VAL A C 1
ATOM 4255 O O . VAL A 1 531 ? -34.270 -10.734 35.015 1.00 85.88 531 VAL A O 1
ATOM 4258 N N . LEU A 1 532 ? -32.110 -10.395 34.529 1.00 83.94 532 LEU A N 1
ATOM 4259 C CA . LEU A 1 532 ? -31.600 -11.264 35.599 1.00 83.94 532 LEU A CA 1
ATOM 4260 C C . LEU A 1 532 ? -31.893 -10.720 37.006 1.00 83.94 532 LEU A C 1
ATOM 4262 O O . LEU A 1 532 ? -32.078 -11.513 37.921 1.00 83.94 532 LEU A O 1
ATOM 4266 N N . MET A 1 533 ? -31.953 -9.398 37.188 1.00 82.25 533 MET A N 1
ATOM 4267 C CA . MET A 1 533 ? -32.277 -8.787 38.481 1.00 82.25 533 MET A CA 1
ATOM 4268 C C . MET A 1 533 ? -33.735 -9.001 38.900 1.00 82.25 533 MET A C 1
ATOM 4270 O O . MET A 1 533 ? -33.984 -9.065 40.099 1.00 82.25 533 MET A O 1
ATOM 4274 N N . LEU A 1 534 ? -34.672 -9.181 37.958 1.00 85.44 534 LEU A N 1
ATOM 4275 C CA . LEU A 1 534 ? -36.065 -9.526 38.287 1.00 85.44 534 LEU A CA 1
ATOM 4276 C C . LEU A 1 534 ? -36.181 -10.881 39.009 1.00 85.44 534 LEU A C 1
ATOM 4278 O O . LEU A 1 534 ? -37.089 -11.072 39.812 1.00 85.44 534 LEU A O 1
ATOM 4282 N N . PHE A 1 535 ? -35.242 -11.803 38.770 1.00 85.94 535 PHE A N 1
ATOM 4283 C CA . PHE A 1 535 ? -35.219 -13.116 39.424 1.00 85.94 535 PHE A CA 1
ATOM 4284 C C . PHE A 1 535 ? -34.699 -13.088 40.873 1.00 85.94 535 PHE A C 1
ATOM 4286 O O . PHE A 1 535 ? -34.632 -14.134 41.510 1.00 85.94 535 PHE A O 1
ATOM 4293 N N . ASN A 1 536 ? -34.349 -11.915 41.418 1.00 84.06 536 ASN A N 1
ATOM 4294 C CA . ASN A 1 536 ? -34.122 -11.771 42.860 1.00 84.06 536 ASN A CA 1
ATOM 4295 C C . ASN A 1 536 ? -35.444 -11.773 43.651 1.00 84.06 536 ASN A C 1
ATOM 4297 O O . ASN A 1 536 ? -35.455 -12.210 44.797 1.00 84.06 536 ASN A O 1
ATOM 4301 N N . ASP A 1 537 ? -36.535 -11.300 43.034 1.00 82.62 537 ASP A N 1
ATOM 4302 C CA . ASP A 1 537 ? -37.846 -11.117 43.675 1.00 82.62 537 ASP A CA 1
ATOM 4303 C C . ASP A 1 537 ? -38.902 -12.137 43.191 1.00 82.62 537 ASP A C 1
ATOM 4305 O O . ASP A 1 537 ? -39.985 -12.231 43.768 1.00 82.62 537 ASP A O 1
ATOM 4309 N N . ALA A 1 538 ? -38.610 -12.904 42.130 1.00 83.19 538 ALA A N 1
ATOM 4310 C CA . ALA A 1 538 ? -39.525 -13.881 41.536 1.00 83.19 538 ALA A CA 1
ATOM 4311 C C . ALA A 1 538 ? -38.796 -15.111 40.962 1.00 83.19 538 ALA A C 1
ATOM 4313 O O . ALA A 1 538 ? -37.891 -14.986 40.142 1.00 83.19 538 ALA A O 1
ATOM 4314 N N . GLU A 1 539 ? -39.241 -16.320 41.314 1.00 80.00 539 GLU A N 1
ATOM 4315 C CA . GLU A 1 539 ? -38.648 -17.574 40.810 1.00 80.00 539 GLU A CA 1
ATOM 4316 C C . GLU A 1 539 ? -39.008 -17.870 39.341 1.00 80.00 539 GLU A C 1
ATOM 4318 O O . GLU A 1 539 ? -38.229 -18.493 38.611 1.00 80.00 539 GLU A O 1
ATOM 4323 N N . LYS A 1 540 ? -40.192 -17.418 38.902 1.00 85.56 540 LYS A N 1
ATOM 4324 C CA . LYS A 1 540 ? -40.768 -17.662 37.573 1.00 85.56 540 LYS A CA 1
ATOM 4325 C C . LYS A 1 540 ? -41.439 -16.401 37.024 1.00 85.56 540 LYS A C 1
ATOM 4327 O O . LYS A 1 540 ? -42.224 -15.774 37.727 1.00 85.56 540 LYS A O 1
ATOM 4332 N N . LEU A 1 541 ? -41.175 -16.073 35.758 1.00 88.88 541 LEU A N 1
ATOM 4333 C CA . LEU A 1 541 ? -41.705 -14.889 35.064 1.00 88.88 541 LEU A CA 1
ATOM 4334 C C . LEU A 1 541 ? -42.110 -15.231 33.620 1.00 88.88 541 LEU A C 1
ATOM 4336 O O . LEU A 1 541 ? -41.394 -15.979 32.948 1.00 88.88 541 LEU A O 1
ATOM 4340 N N . SER A 1 542 ? -43.224 -14.691 33.114 1.00 88.88 542 SER A N 1
ATOM 4341 C CA . SER A 1 542 ? -43.583 -14.812 31.689 1.00 88.88 542 SER A CA 1
ATOM 4342 C C . SER A 1 542 ? -42.859 -13.776 30.820 1.00 88.88 542 SER A C 1
ATOM 4344 O O . SER A 1 542 ? -42.369 -12.756 31.316 1.00 88.88 542 SER A O 1
ATOM 4346 N N . PHE A 1 543 ? -42.825 -13.994 29.502 1.00 87.62 543 PHE A N 1
ATOM 4347 C CA . PHE A 1 543 ? -42.332 -12.992 28.547 1.00 87.62 543 PHE A CA 1
ATOM 4348 C C . PHE A 1 543 ? -43.020 -11.624 28.722 1.00 87.62 543 PHE A C 1
ATOM 4350 O O . PHE A 1 543 ? -42.351 -10.587 28.690 1.00 87.62 543 PHE A O 1
ATOM 4357 N N . LEU A 1 544 ? -44.339 -11.610 28.956 1.00 87.00 544 LEU A N 1
ATOM 4358 C CA . LEU A 1 544 ? -45.120 -10.384 29.143 1.00 87.00 544 LEU A CA 1
ATOM 4359 C C . LEU A 1 544 ? -44.772 -9.661 30.454 1.00 87.00 544 LEU A C 1
ATOM 4361 O O . LEU A 1 544 ? -44.602 -8.439 30.432 1.00 87.00 544 LEU A O 1
ATOM 4365 N N . ASP A 1 545 ? -44.573 -10.389 31.557 1.00 87.12 545 ASP A N 1
ATOM 4366 C CA . ASP A 1 545 ? -44.175 -9.805 32.851 1.00 87.12 545 ASP A CA 1
ATOM 4367 C C . ASP A 1 545 ? -42.795 -9.143 32.758 1.00 87.12 545 ASP A C 1
ATOM 4369 O O . ASP A 1 545 ? -42.591 -8.016 33.223 1.00 87.12 545 ASP A O 1
ATOM 4373 N N . ILE A 1 546 ? -41.847 -9.817 32.096 1.00 87.38 546 ILE A N 1
ATOM 4374 C CA . ILE A 1 546 ? -40.495 -9.299 31.862 1.00 87.38 546 ILE A CA 1
ATOM 4375 C C . ILE A 1 546 ? -40.562 -8.061 30.959 1.00 87.38 546 ILE A C 1
ATOM 4377 O O . ILE A 1 546 ? -39.914 -7.050 31.246 1.00 87.38 546 ILE A O 1
ATOM 4381 N N . LYS A 1 547 ? -41.367 -8.089 29.891 1.00 86.62 547 LYS A N 1
ATOM 4382 C CA . LYS A 1 547 ? -41.549 -6.952 28.975 1.00 86.62 547 LYS A CA 1
ATOM 4383 C C . LYS A 1 547 ? -42.135 -5.733 29.692 1.00 86.62 547 LYS A C 1
ATOM 4385 O O . LYS A 1 547 ? -41.580 -4.640 29.573 1.00 86.62 547 LYS A O 1
ATOM 4390 N N . GLY A 1 548 ? -43.194 -5.919 30.483 1.00 84.69 548 GLY A N 1
ATOM 4391 C CA . GLY A 1 548 ? -43.810 -4.854 31.280 1.00 84.69 548 GLY A CA 1
ATOM 4392 C C . GLY A 1 548 ? -42.863 -4.273 32.335 1.00 84.69 548 GLY A C 1
ATOM 4393 O O . GLY A 1 548 ? -42.753 -3.053 32.466 1.00 84.69 548 GLY A O 1
ATOM 4394 N N . SER A 1 549 ? -42.117 -5.133 33.030 1.00 83.50 549 SER A N 1
ATOM 4395 C CA . SER A 1 549 ? -41.205 -4.726 34.108 1.00 83.50 549 SER A CA 1
ATOM 4396 C C . SER A 1 549 ? -39.946 -4.018 33.602 1.00 83.50 549 SER A C 1
ATOM 4398 O O . SER A 1 549 ? -39.496 -3.051 34.216 1.00 83.50 549 SER A O 1
ATOM 4400 N N . THR A 1 550 ? -39.377 -4.464 32.478 1.00 83.38 550 THR A N 1
ATOM 4401 C CA . THR A 1 550 ? -38.111 -3.927 31.938 1.00 83.38 550 THR A CA 1
ATOM 4402 C C . THR A 1 550 ? -38.286 -2.798 30.920 1.00 83.38 550 THR A C 1
ATOM 4404 O O . THR A 1 550 ? -37.366 -1.995 30.745 1.00 83.38 550 THR A O 1
ATOM 4407 N N . SER A 1 551 ? -39.450 -2.725 30.261 1.00 82.69 551 SER A N 1
ATOM 4408 C CA . SER A 1 551 ? -39.741 -1.823 29.132 1.00 82.69 551 SER A CA 1
ATOM 4409 C C . SER A 1 551 ? -38.825 -2.009 27.904 1.00 82.69 551 SER A C 1
ATOM 4411 O O . SER A 1 551 ? -38.666 -1.087 27.108 1.00 82.69 551 SER A O 1
ATOM 4413 N N . ILE A 1 552 ? -38.227 -3.196 27.733 1.00 83.75 552 ILE A N 1
ATOM 4414 C CA . ILE A 1 552 ? -37.360 -3.525 26.586 1.00 83.75 552 ILE A CA 1
ATOM 4415 C C . ILE A 1 552 ? -38.204 -3.771 25.323 1.00 83.75 552 ILE A C 1
ATOM 4417 O O . ILE A 1 552 ? -39.256 -4.409 25.376 1.00 83.75 552 ILE A O 1
ATOM 4421 N N . GLU A 1 553 ? -37.716 -3.302 24.169 1.00 84.62 553 GLU A N 1
ATOM 4422 C CA . GLU A 1 553 ? -38.331 -3.572 22.865 1.00 84.62 553 GLU A CA 1
ATOM 4423 C C . GLU A 1 553 ? -38.379 -5.080 22.564 1.00 84.62 553 GLU A C 1
ATOM 4425 O O . GLU A 1 553 ? -37.403 -5.804 22.753 1.00 84.62 553 GLU A O 1
ATOM 4430 N N . ASP A 1 554 ? -39.509 -5.541 22.031 1.00 84.62 554 ASP A N 1
ATOM 4431 C CA . ASP A 1 554 ? -39.839 -6.951 21.799 1.00 84.62 554 ASP A CA 1
ATOM 4432 C C . ASP A 1 554 ? -38.714 -7.754 21.107 1.00 84.62 554 ASP A C 1
ATOM 4434 O O . ASP A 1 554 ? -38.281 -8.799 21.596 1.00 84.62 554 ASP A O 1
ATOM 4438 N N . LYS A 1 555 ? -38.156 -7.202 20.021 1.00 83.75 555 LYS A N 1
ATOM 4439 C CA . LYS A 1 555 ? -37.076 -7.812 19.229 1.00 83.75 555 LYS A CA 1
ATOM 4440 C C . LYS A 1 555 ? -35.766 -7.963 20.011 1.00 83.75 555 LYS A C 1
ATOM 4442 O O . LYS A 1 555 ? -35.093 -8.991 19.909 1.00 83.75 555 LYS A O 1
ATOM 4447 N N . GLU A 1 556 ? -35.399 -6.953 20.799 1.00 81.81 556 GLU A N 1
ATOM 4448 C CA . GLU A 1 556 ? -34.194 -6.983 21.635 1.00 81.81 556 GLU A CA 1
ATOM 4449 C C . GLU A 1 556 ? -34.402 -7.898 22.852 1.00 81.81 556 GLU A C 1
ATOM 4451 O O . GLU A 1 556 ? -33.477 -8.612 23.249 1.00 81.81 556 GLU A O 1
ATOM 4456 N N . LEU A 1 557 ? -35.623 -7.950 23.400 1.00 84.88 557 LEU A N 1
ATOM 4457 C CA . LEU A 1 557 ? -35.995 -8.827 24.509 1.00 84.88 557 LEU A CA 1
ATOM 4458 C C . LEU A 1 557 ? -35.936 -10.307 24.108 1.00 84.88 557 LEU A C 1
ATOM 4460 O O . LEU A 1 557 ? -35.274 -11.078 24.804 1.00 84.88 557 LEU A O 1
ATOM 4464 N N . ARG A 1 558 ? -36.524 -10.704 22.968 1.00 86.69 558 ARG A N 1
ATOM 4465 C CA . ARG A 1 558 ? -36.42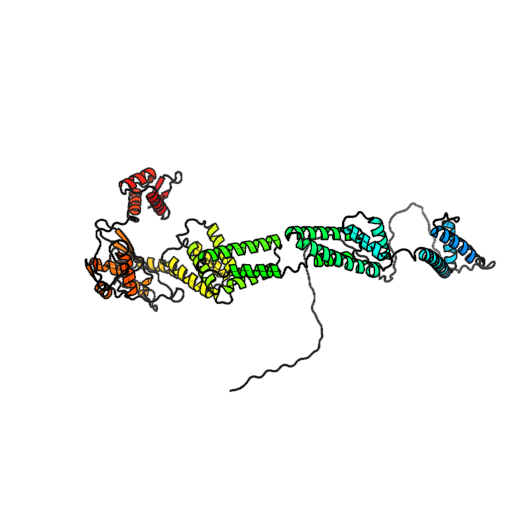5 -12.090 22.462 1.00 86.69 558 ARG A CA 1
ATOM 4466 C C . ARG A 1 558 ? -34.974 -12.511 22.263 1.00 86.69 558 ARG A C 1
ATOM 4468 O O . ARG A 1 558 ? -34.573 -13.543 22.788 1.00 86.69 558 ARG A O 1
ATOM 4475 N N . ARG A 1 559 ? -34.144 -11.682 21.614 1.00 82.31 559 ARG A N 1
ATOM 4476 C CA . ARG A 1 559 ? -32.699 -11.952 21.455 1.00 82.31 559 ARG A CA 1
ATOM 4477 C C . ARG A 1 559 ? -31.972 -12.055 22.803 1.00 82.31 559 ARG A C 1
ATOM 4479 O O . ARG A 1 559 ? -31.091 -12.899 22.984 1.00 82.31 559 ARG A O 1
ATOM 4486 N N . THR A 1 560 ? -32.338 -11.204 23.761 1.00 81.88 560 THR A N 1
ATOM 4487 C CA . THR A 1 560 ? -31.786 -11.212 25.122 1.00 81.88 560 THR A CA 1
ATOM 4488 C C . THR A 1 560 ? -32.112 -12.534 25.821 1.00 81.88 560 THR A C 1
ATOM 4490 O O . THR A 1 560 ? -31.180 -13.223 26.241 1.00 81.88 560 THR A O 1
ATOM 4493 N N . LEU A 1 561 ? -33.386 -12.935 25.857 1.00 84.00 561 LEU A N 1
ATOM 4494 C CA . LEU A 1 561 ? -33.876 -14.173 26.478 1.00 84.00 561 LEU A CA 1
ATOM 4495 C C . LEU A 1 561 ? -33.354 -15.433 25.774 1.00 84.00 561 LEU A C 1
ATOM 4497 O O . LEU A 1 561 ? -32.811 -16.313 26.439 1.00 84.00 561 LEU A O 1
ATOM 4501 N N . GLN A 1 562 ? -33.382 -15.481 24.441 1.00 82.38 562 GLN A N 1
ATOM 4502 C CA . GLN A 1 562 ? -32.794 -16.552 23.625 1.00 82.38 562 GLN A CA 1
ATOM 4503 C C . GLN A 1 562 ? -31.321 -16.790 23.997 1.00 82.38 562 GLN A C 1
ATOM 4505 O O . GLN A 1 562 ? -30.872 -17.922 24.166 1.00 82.38 562 GLN A O 1
ATOM 4510 N N . SER A 1 563 ? -30.558 -15.714 24.203 1.00 78.12 563 SER A N 1
ATOM 4511 C CA . SER A 1 563 ? -29.143 -15.798 24.584 1.00 78.12 563 SER A CA 1
ATOM 4512 C C . SER A 1 563 ? -28.877 -16.083 26.074 1.00 78.12 563 SER A C 1
ATOM 4514 O O . SER A 1 563 ? -27.708 -16.185 26.461 1.00 78.12 563 SER A O 1
ATOM 4516 N N . LEU A 1 564 ? -29.921 -16.158 26.907 1.00 77.25 564 LEU A N 1
ATOM 4517 C CA . LEU A 1 564 ? -29.865 -16.552 28.321 1.00 77.25 564 LEU A CA 1
ATOM 4518 C C . LEU A 1 564 ? -30.382 -17.989 28.525 1.00 77.25 564 LEU A C 1
ATOM 4520 O O . LEU A 1 564 ? -29.746 -18.751 29.247 1.00 77.25 564 LEU A O 1
ATOM 4524 N N . ALA A 1 565 ? -31.478 -18.367 27.857 1.00 73.19 565 ALA A N 1
ATOM 4525 C CA . ALA A 1 565 ? -32.160 -19.654 28.012 1.00 73.19 565 ALA A CA 1
ATOM 4526 C C . ALA A 1 565 ? -31.805 -20.676 26.912 1.00 73.19 565 ALA A C 1
ATOM 4528 O O . ALA A 1 565 ? -31.341 -21.778 27.206 1.00 73.19 565 ALA A O 1
ATOM 4529 N N . CYS A 1 566 ? -31.937 -20.312 25.632 1.00 59.88 566 CYS A N 1
ATOM 4530 C CA . CYS A 1 566 ? -31.837 -21.250 24.500 1.00 59.88 566 CYS A CA 1
ATOM 4531 C C . CYS A 1 566 ? -30.407 -21.745 24.201 1.00 59.88 566 CYS A C 1
ATOM 4533 O O . CYS A 1 566 ? -30.195 -22.515 23.266 1.00 59.88 566 CYS A O 1
ATOM 4535 N N . GLY A 1 567 ? -29.407 -21.325 24.985 1.00 54.28 567 GLY A N 1
ATOM 4536 C CA . GLY A 1 567 ? -28.011 -21.714 24.791 1.00 54.28 567 GLY A CA 1
ATOM 4537 C C . GLY A 1 567 ? -27.750 -23.207 25.011 1.00 54.28 567 GLY A C 1
ATOM 4538 O O . GLY A 1 567 ? -27.026 -23.805 24.214 1.00 54.28 567 GLY A O 1
ATOM 4539 N N . LYS A 1 568 ? -28.299 -23.802 26.089 1.00 50.75 568 LYS A N 1
ATOM 4540 C CA . LYS A 1 568 ? -28.165 -25.233 26.446 1.00 50.75 568 LYS A CA 1
ATOM 4541 C C . LYS A 1 568 ? -29.322 -25.714 27.352 1.00 50.75 568 LYS A C 1
ATOM 4543 O O . LYS A 1 568 ? -29.191 -25.654 28.567 1.00 50.75 568 LYS A O 1
ATOM 4548 N N . PHE A 1 569 ? -30.353 -26.298 26.725 1.00 36.88 569 PHE A N 1
ATOM 4549 C CA . PHE A 1 569 ? -31.538 -26.982 27.297 1.00 36.88 569 PHE A CA 1
ATOM 4550 C C . PHE A 1 569 ? -32.613 -26.115 28.007 1.00 36.88 569 PHE A C 1
ATOM 4552 O O . PHE A 1 569 ? -32.246 -25.353 28.897 1.00 36.88 569 PHE A O 1
ATOM 4559 N N . PRO A 1 570 ? -33.934 -26.315 27.745 1.00 47.25 570 PRO A N 1
ATOM 4560 C CA . PRO A 1 570 ? -34.590 -27.118 26.695 1.00 47.25 570 PRO A CA 1
ATOM 4561 C C . PRO A 1 570 ? -35.416 -26.314 25.652 1.00 47.25 570 PRO A C 1
ATOM 4563 O O . PRO A 1 570 ? -35.953 -25.254 25.928 1.00 47.25 570 PRO A O 1
ATOM 4566 N N . LYS A 1 571 ? -35.544 -26.909 24.453 1.00 48.44 571 LYS A N 1
ATOM 4567 C CA . LYS A 1 571 ? -36.589 -26.742 23.408 1.00 48.44 571 LYS A CA 1
ATOM 4568 C C . LYS A 1 571 ? -37.182 -25.343 23.114 1.00 48.44 571 LYS A C 1
ATOM 4570 O O . LYS A 1 571 ? -38.378 -25.133 23.257 1.00 48.44 571 LYS A O 1
ATOM 4575 N N . GLY A 1 572 ? -36.380 -24.496 22.474 1.00 52.53 572 GLY A N 1
ATOM 4576 C CA . GLY A 1 572 ? -36.846 -23.412 21.599 1.00 52.53 572 GLY A CA 1
ATOM 4577 C C . GLY A 1 572 ? -35.657 -22.826 20.840 1.00 52.53 572 GLY A C 1
ATOM 4578 O O . GLY A 1 572 ? -34.632 -22.550 21.465 1.00 52.53 572 GLY A O 1
ATOM 4579 N N . ARG A 1 573 ? -35.726 -22.691 19.505 1.00 61.28 573 ARG A N 1
ATOM 4580 C CA . ARG A 1 573 ? -34.748 -21.849 18.781 1.00 61.28 573 ARG A CA 1
ATOM 4581 C C . ARG A 1 573 ? -35.100 -20.377 18.982 1.00 61.28 573 ARG A C 1
ATOM 4583 O O . ARG A 1 573 ? -34.196 -19.564 19.145 1.00 61.28 573 ARG A O 1
ATOM 4590 N N . ASP A 1 574 ? -36.390 -20.090 19.031 1.00 73.81 574 ASP A N 1
ATOM 4591 C CA . ASP A 1 574 ? -36.984 -18.769 19.164 1.00 73.81 574 ASP A CA 1
ATOM 4592 C C . ASP A 1 574 ? -37.762 -18.685 20.489 1.00 73.81 574 ASP A C 1
ATOM 4594 O O . ASP A 1 574 ? -37.948 -19.701 21.162 1.00 73.81 574 ASP A O 1
ATOM 4598 N N . VAL A 1 575 ? -38.127 -17.465 20.890 1.00 80.25 575 VAL A N 1
ATOM 4599 C CA . VAL A 1 575 ? -38.855 -17.163 22.134 1.00 80.25 575 VAL A CA 1
ATOM 4600 C C . VAL A 1 575 ? -40.234 -16.641 21.764 1.00 80.25 575 VAL A C 1
ATOM 4602 O O . VAL A 1 575 ? -40.319 -15.671 21.006 1.00 80.25 575 VAL A O 1
ATOM 4605 N N . GLU A 1 576 ? -41.283 -17.226 22.327 1.00 83.31 576 GLU A N 1
ATOM 4606 C CA . GLU A 1 576 ? -42.686 -16.888 22.080 1.00 83.31 576 GLU A CA 1
ATOM 4607 C C . GLU A 1 576 ? -43.315 -16.049 23.205 1.00 83.31 576 GLU A C 1
ATOM 4609 O O . GLU A 1 576 ? -42.715 -15.809 24.252 1.00 83.31 576 GLU A O 1
ATOM 4614 N N . ASN A 1 577 ? -44.523 -15.524 22.967 1.00 83.62 577 ASN A N 1
ATOM 4615 C CA . ASN A 1 577 ? -45.228 -14.674 23.944 1.00 83.62 577 ASN A CA 1
ATOM 4616 C C . ASN A 1 577 ? -45.692 -15.430 25.197 1.00 83.62 577 ASN A C 1
ATOM 4618 O O . ASN A 1 577 ? -45.744 -14.837 26.273 1.00 83.62 577 ASN A O 1
ATOM 4622 N N . ASP A 1 578 ? -46.016 -16.714 25.046 1.00 83.69 578 ASP A N 1
ATOM 4623 C CA . ASP A 1 578 ? -46.552 -17.558 26.119 1.00 83.69 578 ASP A CA 1
ATOM 4624 C C . ASP A 1 578 ? -45.439 -18.277 26.910 1.00 83.69 578 ASP A C 1
ATOM 4626 O O . ASP A 1 578 ? -45.710 -19.030 27.848 1.00 83.69 578 ASP A O 1
ATOM 4630 N N . ASP A 1 579 ? -44.170 -18.034 26.554 1.00 84.88 579 ASP A N 1
ATOM 4631 C CA . ASP A 1 579 ? -43.019 -18.632 27.223 1.00 84.88 579 ASP A CA 1
ATOM 4632 C C . ASP A 1 579 ? -42.864 -18.119 28.660 1.00 84.88 579 ASP A C 1
ATOM 4634 O O . ASP A 1 579 ? -42.963 -16.922 28.961 1.00 84.88 579 ASP A O 1
ATOM 4638 N N . SER A 1 580 ? -42.531 -19.050 29.556 1.00 84.38 580 SER A N 1
ATOM 4639 C CA . SER A 1 580 ? -42.228 -18.764 30.956 1.00 84.38 580 SER A CA 1
ATOM 4640 C C . SER A 1 580 ? -40.805 -19.177 31.312 1.00 84.38 580 SER A C 1
ATOM 4642 O O . SER A 1 580 ? -40.400 -20.313 31.059 1.00 84.38 580 SER A O 1
ATOM 4644 N N . PHE A 1 581 ? -40.078 -18.270 31.953 1.00 86.50 581 PHE A N 1
ATOM 4645 C CA . PHE A 1 581 ? -38.677 -18.410 32.326 1.00 86.50 581 PHE A CA 1
ATOM 4646 C C . PHE A 1 581 ? -38.560 -18.659 33.831 1.00 86.50 581 PHE A C 1
ATOM 4648 O O . PHE A 1 581 ? -39.308 -18.080 34.617 1.00 86.50 581 PHE A O 1
ATOM 4655 N N . VAL A 1 582 ? -37.625 -19.524 34.225 1.00 84.44 582 VAL A N 1
ATOM 4656 C CA . VAL A 1 582 ? -37.382 -19.941 35.616 1.00 84.44 582 VAL A CA 1
ATOM 4657 C C . VAL A 1 582 ? -35.881 -19.870 35.893 1.00 84.44 582 VAL A C 1
ATOM 4659 O O . VAL A 1 582 ? -35.073 -20.137 34.996 1.00 84.44 582 VAL A O 1
ATOM 4662 N N . PHE A 1 583 ? -35.496 -19.517 37.118 1.00 82.25 583 PHE A N 1
ATOM 4663 C CA . PHE A 1 583 ? -34.096 -19.562 37.543 1.00 82.25 583 PHE A CA 1
ATOM 4664 C C . PHE A 1 583 ? -33.550 -21.007 37.543 1.00 82.25 583 PHE A C 1
ATOM 4666 O O . PHE A 1 583 ? -34.238 -21.945 37.930 1.00 82.25 583 PHE A O 1
ATOM 4673 N N . ASN A 1 584 ? -32.311 -21.211 37.079 1.00 78.25 584 ASN A N 1
ATOM 4674 C CA . ASN A 1 584 ? -31.711 -22.546 36.944 1.00 78.25 584 ASN A CA 1
ATOM 4675 C C . ASN A 1 584 ? -30.618 -22.792 37.993 1.00 78.25 584 ASN A C 1
ATOM 4677 O O . ASN A 1 584 ? -29.432 -22.601 37.711 1.00 78.25 584 ASN A O 1
ATOM 4681 N N . ASP A 1 585 ? -31.005 -23.291 39.167 1.00 70.31 585 ASP A N 1
ATOM 4682 C CA . ASP A 1 585 ? -30.087 -23.653 40.259 1.00 70.31 585 ASP A CA 1
ATOM 4683 C C . ASP A 1 585 ? -29.024 -24.698 39.878 1.00 70.31 585 ASP A C 1
ATOM 4685 O O . ASP A 1 585 ? -27.937 -24.734 40.458 1.00 70.31 585 ASP A O 1
ATOM 4689 N N . GLY A 1 586 ? -29.307 -25.536 38.875 1.00 63.03 586 GLY A N 1
ATOM 4690 C CA . GLY A 1 586 ? -28.414 -26.590 38.385 1.00 63.03 586 GLY A CA 1
ATOM 4691 C C . GLY A 1 586 ? -27.266 -26.099 37.494 1.00 63.03 586 GLY A C 1
ATOM 4692 O O . GLY A 1 586 ? -26.542 -26.917 36.918 1.00 63.03 586 GLY A O 1
ATOM 4693 N N . PHE A 1 587 ? -27.090 -24.785 37.325 1.00 63.94 587 PHE A N 1
ATOM 4694 C CA . PHE A 1 587 ? -26.129 -24.228 36.376 1.00 63.94 587 PHE A CA 1
ATOM 4695 C C . PHE A 1 587 ? -24.663 -24.582 36.702 1.00 63.94 587 PHE A C 1
ATOM 4697 O O . PHE A 1 587 ? -24.098 -24.187 37.724 1.00 63.94 587 PHE A O 1
ATOM 4704 N N . SER A 1 588 ? -23.995 -25.252 35.757 1.00 53.88 588 SER A N 1
ATOM 4705 C CA . SER A 1 588 ? -22.571 -25.594 35.830 1.00 53.88 588 SER A CA 1
ATOM 4706 C C . SER A 1 588 ? -21.817 -25.067 34.609 1.00 53.88 588 SER A C 1
ATOM 4708 O O . SER A 1 588 ? -22.097 -25.446 33.471 1.00 53.88 588 SER A O 1
ATOM 4710 N N . SER A 1 589 ? -20.830 -24.193 34.838 1.00 56.25 589 SER A N 1
ATOM 4711 C CA . SER A 1 589 ? -19.976 -23.633 33.783 1.00 56.25 589 SER A CA 1
ATOM 4712 C C . SER A 1 589 ? -18.519 -24.081 33.927 1.00 56.25 589 SER A C 1
ATOM 4714 O O . SER A 1 589 ? -17.929 -23.932 35.002 1.00 56.25 589 SER A O 1
ATOM 4716 N N . PRO A 1 590 ? -17.866 -24.538 32.839 1.00 50.66 590 PRO A N 1
ATOM 4717 C CA . PRO A 1 590 ? -16.443 -24.855 32.863 1.00 50.66 590 PRO A CA 1
ATOM 4718 C C . PRO A 1 590 ? -15.553 -23.610 33.025 1.00 50.66 590 PRO A C 1
ATOM 4720 O O . PRO A 1 590 ? -14.382 -23.768 33.376 1.00 50.66 590 PRO A O 1
ATOM 4723 N N . LEU A 1 591 ? -16.069 -22.390 32.817 1.00 50.69 591 LEU A N 1
ATOM 4724 C CA . LEU A 1 591 ? -15.315 -21.130 32.895 1.00 50.69 591 LEU A CA 1
ATOM 4725 C C . LEU A 1 591 ? -15.235 -20.589 34.333 1.00 50.69 591 LEU A C 1
ATOM 4727 O O . LEU A 1 591 ? -15.737 -19.519 34.665 1.00 50.69 591 LEU A O 1
ATOM 4731 N N . PHE A 1 592 ? -14.514 -21.321 35.181 1.00 49.34 592 PHE A N 1
ATOM 4732 C CA . PHE A 1 592 ? -14.265 -21.045 36.606 1.00 49.34 592 PHE A CA 1
ATOM 4733 C C . PHE A 1 592 ? -13.277 -19.868 36.846 1.00 49.34 592 PHE A C 1
ATOM 4735 O O . PHE A 1 592 ? -12.481 -19.865 37.786 1.00 49.34 592 PHE A O 1
ATOM 4742 N N . ARG A 1 593 ? -13.288 -18.867 35.954 1.00 47.62 593 ARG A N 1
ATOM 4743 C CA . ARG A 1 593 ? -12.161 -17.965 35.638 1.00 47.62 593 ARG A CA 1
ATOM 4744 C C . ARG A 1 593 ? -11.728 -17.017 36.765 1.00 47.62 593 ARG A C 1
ATOM 4746 O O . ARG A 1 593 ? -10.618 -16.506 36.706 1.00 47.62 593 ARG A O 1
ATOM 4753 N N . ILE A 1 594 ? -12.588 -16.787 37.758 1.00 51.38 594 ILE A N 1
ATOM 4754 C CA . ILE A 1 594 ? -12.377 -15.816 38.850 1.00 51.38 594 ILE A CA 1
ATOM 4755 C C . ILE A 1 594 ? -11.917 -16.502 40.147 1.00 51.38 594 ILE A C 1
ATOM 4757 O O . ILE A 1 594 ? -11.146 -15.929 40.912 1.00 51.38 594 ILE A O 1
ATOM 4761 N N . LYS A 1 595 ? -12.338 -17.751 40.392 1.00 58.56 595 LYS A N 1
ATOM 4762 C CA . LYS A 1 595 ? -11.979 -18.481 41.619 1.00 58.56 595 LYS A CA 1
ATOM 4763 C C . LYS A 1 595 ? -10.564 -19.048 41.599 1.00 58.56 595 LYS A C 1
ATOM 4765 O O . LYS A 1 595 ? -9.957 -19.103 42.660 1.00 58.56 595 LYS A O 1
ATOM 4770 N N . VAL A 1 596 ? -10.036 -19.419 40.426 1.00 70.88 596 VAL A N 1
ATOM 4771 C CA . VAL A 1 596 ? -8.622 -19.817 40.299 1.00 70.88 596 VAL A CA 1
ATOM 4772 C C . VAL A 1 596 ? -7.722 -18.625 40.621 1.00 70.88 596 VAL A C 1
ATOM 4774 O O . VAL A 1 596 ? -6.882 -18.734 41.502 1.00 70.88 596 VAL A O 1
ATOM 4777 N N . ASP A 1 597 ? -7.951 -17.466 39.997 1.00 73.31 597 ASP A N 1
ATOM 4778 C CA . ASP A 1 597 ? -7.160 -16.251 40.235 1.00 73.31 597 ASP A CA 1
ATOM 4779 C C . ASP A 1 597 ? -7.181 -15.842 41.717 1.00 73.31 597 ASP A C 1
ATOM 4781 O O . ASP A 1 597 ? -6.133 -15.649 42.326 1.00 73.31 597 ASP A O 1
ATOM 4785 N N . ALA A 1 598 ? -8.369 -15.802 42.333 1.00 74.12 598 ALA A N 1
ATOM 4786 C CA . ALA A 1 598 ? -8.530 -15.486 43.753 1.00 74.12 598 ALA A CA 1
ATOM 4787 C C . ALA A 1 598 ? -7.968 -16.561 44.707 1.00 74.12 598 ALA A C 1
ATOM 4789 O O . ALA A 1 598 ? -7.801 -16.295 45.899 1.00 74.12 598 ALA A O 1
ATOM 4790 N N . ALA A 1 599 ? -7.709 -17.782 44.231 1.00 80.44 599 ALA A N 1
ATOM 4791 C CA . ALA A 1 599 ? -7.010 -18.813 44.992 1.00 80.44 599 ALA A CA 1
ATOM 4792 C C . ALA A 1 599 ? -5.490 -18.693 44.826 1.00 80.44 599 ALA A C 1
ATOM 4794 O O . ALA A 1 599 ? -4.794 -18.709 45.835 1.00 80.44 599 ALA A O 1
ATOM 4795 N N . ILE A 1 600 ? -4.988 -18.464 43.604 1.00 85.62 600 ILE A N 1
ATOM 4796 C CA . ILE A 1 600 ? -3.569 -18.173 43.338 1.00 85.62 600 ILE A CA 1
ATOM 4797 C C . ILE A 1 600 ? -3.124 -16.968 44.172 1.00 85.62 600 ILE A C 1
ATOM 4799 O O . ILE A 1 600 ? -2.174 -17.077 44.938 1.00 85.62 600 ILE A O 1
ATOM 4803 N N . VAL A 1 601 ? -3.849 -15.847 44.090 1.00 83.62 601 VAL A N 1
ATOM 4804 C CA . VAL A 1 601 ? -3.555 -14.627 44.861 1.00 83.62 601 VAL A CA 1
ATOM 4805 C C . VAL A 1 601 ? -3.581 -14.897 46.367 1.00 83.62 601 VAL A C 1
ATOM 4807 O O . VAL A 1 601 ? -2.738 -14.380 47.085 1.00 83.62 601 VAL A O 1
ATOM 4810 N N . ARG A 1 602 ? -4.489 -15.744 46.868 1.00 85.25 602 ARG A N 1
ATOM 4811 C CA . ARG A 1 602 ? -4.556 -16.092 48.299 1.00 85.25 602 ARG A CA 1
ATOM 4812 C C . ARG A 1 602 ? -3.371 -16.952 48.743 1.00 85.25 602 ARG A C 1
ATOM 4814 O O . ARG A 1 602 ? -2.735 -16.619 49.735 1.00 85.25 602 ARG A O 1
ATOM 4821 N N . ILE A 1 603 ? -3.061 -18.013 47.995 1.00 86.88 603 ILE A N 1
ATOM 4822 C CA . ILE A 1 603 ? -1.912 -18.898 48.237 1.00 86.88 603 ILE A CA 1
ATOM 4823 C C . ILE A 1 603 ? -0.621 -18.074 48.217 1.00 86.88 603 ILE A C 1
ATOM 4825 O O . ILE A 1 603 ? 0.154 -18.112 49.169 1.00 86.88 603 ILE A O 1
ATOM 4829 N N . MET A 1 604 ? -0.428 -17.261 47.179 1.00 88.56 604 MET A N 1
ATOM 4830 C CA . MET A 1 604 ? 0.769 -16.440 47.005 1.00 88.56 604 MET A CA 1
ATOM 4831 C C . MET A 1 604 ? 0.856 -15.293 48.019 1.00 88.56 604 MET A C 1
ATOM 4833 O O . MET A 1 604 ? 1.945 -15.022 48.513 1.00 88.56 604 MET A O 1
ATOM 4837 N N . LYS A 1 605 ? -0.262 -14.691 48.443 1.00 87.44 605 LYS A N 1
ATOM 4838 C CA . LYS A 1 605 ? -0.277 -13.711 49.542 1.00 87.44 605 LYS A CA 1
ATOM 4839 C C . LYS A 1 605 ? 0.144 -14.323 50.882 1.00 87.44 605 LYS A C 1
ATOM 4841 O O . LYS A 1 605 ? 0.795 -13.639 51.669 1.00 87.44 605 LYS A O 1
ATOM 4846 N N . THR A 1 606 ? -0.195 -15.590 51.134 1.00 85.75 606 THR A N 1
ATOM 4847 C CA . THR A 1 606 ? 0.199 -16.323 52.351 1.00 85.75 606 THR A CA 1
ATOM 4848 C C . THR A 1 606 ? 1.630 -16.865 52.285 1.00 85.75 606 THR A C 1
ATOM 4850 O O . THR A 1 606 ? 2.351 -16.772 53.273 1.00 85.75 606 THR A O 1
ATOM 4853 N N . ARG A 1 607 ? 2.056 -17.436 51.151 1.00 86.00 607 ARG A N 1
ATOM 4854 C CA . ARG A 1 607 ? 3.385 -18.063 50.993 1.00 86.00 607 ARG A CA 1
ATOM 4855 C C . ARG A 1 607 ? 4.491 -17.068 50.619 1.00 86.00 607 ARG A C 1
ATOM 4857 O O . ARG A 1 607 ? 5.652 -17.343 50.896 1.00 86.00 607 ARG A O 1
ATOM 4864 N N . LYS A 1 608 ? 4.135 -15.938 49.995 1.00 87.38 608 LYS A N 1
ATOM 4865 C CA . LYS A 1 608 ? 4.981 -14.875 49.404 1.00 87.38 608 LYS A CA 1
ATOM 4866 C C . LYS A 1 608 ? 5.946 -15.312 48.292 1.00 87.38 608 LYS A C 1
ATOM 4868 O O . LYS A 1 608 ? 6.067 -14.583 47.312 1.00 87.38 608 LYS A O 1
ATOM 4873 N N . VAL A 1 609 ? 6.552 -16.494 48.388 1.00 89.94 609 VAL A N 1
ATOM 4874 C CA . VAL A 1 609 ? 7.374 -17.134 47.350 1.00 89.94 609 VAL A CA 1
ATOM 4875 C C . VAL A 1 609 ? 6.957 -18.602 47.225 1.00 89.94 609 VAL A C 1
ATOM 4877 O O . VAL A 1 609 ? 6.806 -19.286 48.238 1.00 89.94 609 VAL A O 1
ATOM 4880 N N . LEU A 1 610 ? 6.752 -19.105 46.004 1.00 90.94 610 LEU A N 1
ATOM 4881 C CA . LEU A 1 610 ? 6.391 -20.511 45.770 1.00 90.94 610 LEU A CA 1
ATOM 4882 C C . LEU A 1 610 ? 6.893 -21.001 44.405 1.00 90.94 610 LEU A C 1
ATOM 4884 O O . LEU A 1 610 ? 6.911 -20.245 43.435 1.00 90.94 610 LEU A O 1
ATOM 4888 N N . SER A 1 611 ? 7.287 -22.275 44.308 1.00 91.94 611 SER A N 1
ATOM 4889 C CA . SER A 1 611 ? 7.689 -22.867 43.025 1.00 91.94 611 SER A CA 1
ATOM 4890 C C . SER A 1 611 ? 6.482 -23.260 42.169 1.00 91.94 611 SER A C 1
ATOM 4892 O O . SER A 1 611 ? 5.412 -23.578 42.692 1.00 91.94 611 SER A O 1
ATOM 4894 N N . HIS A 1 612 ? 6.659 -23.289 40.847 1.00 89.81 612 HIS A N 1
ATOM 4895 C CA . HIS A 1 612 ? 5.621 -23.654 39.884 1.00 89.81 612 HIS A CA 1
ATOM 4896 C C . HIS A 1 612 ? 5.014 -25.028 40.188 1.00 89.81 612 HIS A C 1
ATOM 4898 O O . HIS A 1 612 ? 3.795 -25.159 40.255 1.00 89.81 612 HIS A O 1
ATOM 4904 N N . THR A 1 613 ? 5.848 -26.039 40.449 1.00 88.62 613 THR A N 1
ATOM 4905 C CA . THR A 1 613 ? 5.397 -27.403 40.766 1.00 88.62 613 THR A CA 1
ATOM 4906 C C . THR A 1 613 ? 4.540 -27.447 42.033 1.00 88.62 613 THR A C 1
ATOM 4908 O O . THR A 1 613 ? 3.490 -28.090 42.036 1.00 88.62 613 THR A O 1
ATOM 4911 N N . LEU A 1 614 ? 4.936 -26.738 43.097 1.00 88.50 614 LEU A N 1
ATOM 4912 C CA . LEU A 1 614 ? 4.167 -26.677 44.345 1.00 88.50 614 LEU A CA 1
ATOM 4913 C C . LEU A 1 614 ? 2.864 -25.885 44.175 1.00 88.50 614 LEU A C 1
ATOM 4915 O O . LEU A 1 614 ? 1.811 -26.358 44.599 1.00 88.50 614 LEU A O 1
ATOM 4919 N N . LEU A 1 615 ? 2.909 -24.736 43.492 1.00 88.69 615 LEU A N 1
ATOM 4920 C CA . LEU A 1 615 ? 1.729 -23.917 43.205 1.00 88.69 615 LEU A CA 1
ATOM 4921 C C . LEU A 1 615 ? 0.703 -24.693 42.368 1.00 88.69 615 LEU A C 1
ATOM 4923 O O . LEU A 1 615 ? -0.474 -24.727 42.713 1.00 88.69 615 LEU A O 1
ATOM 4927 N N . ILE A 1 616 ? 1.139 -25.370 41.302 1.00 89.19 616 ILE A N 1
ATOM 4928 C CA . ILE A 1 616 ? 0.273 -26.229 40.486 1.00 89.19 616 ILE A CA 1
ATOM 4929 C C . ILE A 1 616 ? -0.289 -27.394 41.314 1.00 89.19 616 ILE A C 1
ATOM 4931 O O . ILE A 1 616 ? -1.458 -27.729 41.145 1.00 89.19 616 ILE A O 1
ATOM 4935 N N . THR A 1 617 ? 0.480 -27.968 42.243 1.00 87.38 617 THR A N 1
ATOM 4936 C CA . THR A 1 617 ? 0.012 -29.071 43.104 1.00 87.38 617 THR A CA 1
ATOM 4937 C C . THR A 1 617 ? -1.077 -28.611 44.083 1.00 87.38 617 THR A C 1
ATOM 4939 O O . THR A 1 617 ? -2.152 -29.213 44.105 1.00 87.38 617 THR A O 1
ATOM 4942 N N . GLU A 1 618 ? -0.870 -27.510 44.822 1.00 86.56 618 GLU A N 1
ATOM 4943 C CA . GLU A 1 618 ? -1.905 -26.933 45.706 1.00 86.56 618 GLU A CA 1
ATOM 4944 C C . GLU A 1 618 ? -3.161 -26.513 44.910 1.00 86.56 618 GLU A C 1
ATOM 4946 O O . GLU A 1 618 ? -4.291 -26.717 45.362 1.00 86.56 618 GLU A O 1
ATOM 4951 N N . LEU A 1 619 ? -2.991 -25.977 43.694 1.00 85.00 619 LEU A N 1
ATOM 4952 C CA . LEU A 1 619 ? -4.108 -25.606 42.818 1.00 85.00 619 LEU A CA 1
ATOM 4953 C C . LEU A 1 619 ? -4.867 -26.814 42.263 1.00 85.00 619 LEU A C 1
ATOM 4955 O O . LEU A 1 619 ? -6.087 -26.734 42.163 1.00 85.00 619 LEU A O 1
ATOM 4959 N N . ILE A 1 620 ? -4.198 -27.917 41.916 1.00 83.81 620 ILE A N 1
ATOM 4960 C CA . ILE A 1 620 ? -4.861 -29.153 41.461 1.00 83.81 620 ILE A CA 1
ATOM 4961 C C . ILE A 1 620 ? -5.639 -29.799 42.611 1.00 83.81 620 ILE A C 1
ATOM 4963 O O . ILE A 1 620 ? -6.758 -30.267 42.400 1.00 83.81 620 ILE A O 1
ATOM 4967 N N . GLN A 1 621 ? -5.092 -29.766 43.830 1.00 81.06 621 GLN A N 1
ATOM 4968 C CA . GLN A 1 621 ? -5.761 -30.281 45.026 1.00 81.06 621 GLN A CA 1
ATOM 4969 C C . GLN A 1 621 ? -7.039 -29.491 45.363 1.00 81.06 621 GLN A C 1
ATOM 4971 O O . GLN A 1 621 ? -8.031 -30.081 45.788 1.00 81.06 621 GLN A O 1
ATOM 4976 N N . GLN A 1 622 ? -7.052 -28.172 45.136 1.00 73.44 622 GLN A N 1
ATOM 4977 C CA . GLN A 1 622 ? -8.254 -27.338 45.298 1.00 73.44 622 GLN A CA 1
ATOM 4978 C C . GLN A 1 622 ? -9.185 -27.364 44.068 1.00 73.44 622 GLN A C 1
ATOM 4980 O O . GLN A 1 622 ? -10.399 -27.189 44.207 1.00 73.44 622 GLN A O 1
ATOM 4985 N N . PHE A 1 623 ? -8.641 -27.573 42.864 1.00 73.56 623 PHE A N 1
ATOM 4986 C CA . PHE A 1 623 ? -9.356 -27.518 41.587 1.00 73.56 623 PHE A CA 1
ATOM 4987 C C . PHE A 1 623 ? -8.840 -28.600 40.617 1.00 73.56 623 PHE A C 1
ATOM 4989 O O . PHE A 1 623 ? -7.843 -28.367 39.930 1.00 73.56 623 PHE A O 1
ATOM 4996 N N . PRO A 1 624 ? -9.535 -29.745 40.455 1.00 68.25 624 PRO A N 1
ATOM 4997 C CA . PRO A 1 624 ? -9.118 -30.793 39.521 1.00 68.25 624 PRO A CA 1
ATOM 4998 C C . PRO A 1 624 ? -9.230 -30.300 38.065 1.00 68.25 624 PRO A C 1
ATOM 5000 O O . PRO A 1 624 ? -10.294 -30.323 37.441 1.00 68.25 624 PRO A O 1
ATOM 5003 N N . ARG A 1 625 ? -8.118 -29.778 37.538 1.00 71.94 625 ARG A N 1
ATOM 5004 C CA . ARG A 1 625 ? -7.977 -29.113 36.232 1.00 71.94 625 ARG A CA 1
ATOM 5005 C C . ARG A 1 625 ? -6.675 -29.538 35.560 1.00 71.94 625 ARG A C 1
ATOM 5007 O O . ARG A 1 625 ? -5.728 -29.948 36.224 1.00 71.94 625 ARG A O 1
ATOM 5014 N N . LYS A 1 626 ? -6.609 -29.398 34.232 1.00 75.25 626 LYS A N 1
ATOM 5015 C CA . LYS A 1 626 ? -5.378 -29.658 33.476 1.00 75.25 626 LYS A CA 1
ATOM 5016 C C . LYS A 1 626 ? -4.307 -28.609 33.839 1.00 75.25 626 LYS A C 1
ATOM 5018 O O . LYS A 1 626 ? -4.634 -27.418 33.840 1.00 75.25 626 LYS A O 1
ATOM 5023 N N . PRO A 1 627 ? -3.035 -28.998 34.070 1.00 78.44 627 PRO A N 1
ATOM 5024 C CA . PRO A 1 627 ? -1.953 -28.057 34.398 1.00 78.44 627 PRO A CA 1
ATOM 5025 C C . PRO A 1 627 ? -1.792 -26.919 33.377 1.00 78.44 627 PRO A C 1
ATOM 5027 O O . PRO A 1 627 ? -1.515 -25.779 33.745 1.00 78.44 627 PRO A O 1
ATOM 5030 N N . THR A 1 628 ? -2.047 -27.207 32.096 1.00 74.81 628 THR A N 1
ATOM 5031 C CA . THR A 1 628 ? -2.015 -26.244 30.983 1.00 74.81 628 THR A CA 1
ATOM 5032 C C . THR A 1 628 ? -2.960 -25.059 31.169 1.00 74.81 628 THR A C 1
ATOM 5034 O O . THR A 1 628 ? -2.648 -23.950 30.739 1.00 74.81 628 THR A O 1
ATOM 5037 N N . ASP A 1 629 ? -4.114 -25.278 31.801 1.00 74.25 629 ASP A N 1
ATOM 5038 C CA . ASP A 1 629 ? -5.119 -24.234 32.005 1.00 74.25 629 ASP A CA 1
ATOM 5039 C C . ASP A 1 629 ? -4.757 -23.365 33.212 1.00 74.25 629 ASP A C 1
ATOM 5041 O O . ASP A 1 629 ? -4.951 -22.151 33.176 1.00 74.25 629 ASP A O 1
ATOM 5045 N N . LEU A 1 630 ? -4.185 -23.977 34.256 1.00 81.00 630 LEU A N 1
ATOM 5046 C CA . LEU A 1 630 ? -3.687 -23.286 35.448 1.00 81.00 630 LEU A CA 1
ATOM 5047 C C . LEU A 1 630 ? -2.481 -22.397 35.113 1.00 81.00 630 LEU A C 1
ATOM 5049 O O . LEU A 1 630 ? -2.455 -21.239 35.531 1.00 81.00 630 LEU A O 1
ATOM 5053 N N . LYS A 1 631 ? -1.544 -22.880 34.284 1.00 83.25 631 LYS A N 1
ATOM 5054 C CA . LYS A 1 631 ? -0.395 -22.091 33.805 1.00 83.25 631 LYS A CA 1
ATOM 5055 C C . LYS A 1 631 ? -0.839 -20.783 33.129 1.00 83.25 631 LYS A C 1
ATOM 5057 O O . LYS A 1 631 ? -0.398 -19.714 33.539 1.00 83.25 631 LYS A O 1
ATOM 5062 N N . LYS A 1 632 ? -1.831 -20.848 32.229 1.00 79.94 632 LYS A N 1
ATOM 5063 C CA . LYS A 1 632 ? -2.450 -19.672 31.577 1.00 79.94 632 LYS A CA 1
ATOM 5064 C C . LYS A 1 632 ? -3.141 -18.695 32.543 1.00 79.94 632 LYS A C 1
ATOM 5066 O O . LYS A 1 632 ? -3.441 -17.562 32.162 1.00 79.94 632 LYS A O 1
ATOM 5071 N N . ARG A 1 633 ? -3.471 -19.109 33.775 1.00 80.50 633 ARG A N 1
ATOM 5072 C CA . ARG A 1 633 ? -3.982 -18.200 34.822 1.00 80.50 633 ARG A CA 1
ATOM 5073 C C . ARG A 1 633 ? -2.854 -17.534 35.599 1.00 80.50 633 ARG A C 1
ATOM 5075 O O . ARG A 1 633 ? -2.991 -16.357 35.901 1.00 80.50 633 ARG A O 1
ATOM 5082 N N . ILE A 1 634 ? -1.763 -18.252 35.865 1.00 85.06 634 ILE A N 1
ATOM 5083 C CA . ILE A 1 634 ? -0.561 -17.700 36.505 1.00 85.06 634 ILE A CA 1
ATOM 5084 C C . ILE A 1 634 ? 0.082 -16.645 35.591 1.00 85.06 634 ILE A C 1
ATOM 5086 O O . ILE A 1 634 ? 0.315 -15.530 36.040 1.00 85.06 634 ILE A O 1
ATOM 5090 N N . GLU A 1 635 ? 0.253 -16.945 34.299 1.00 81.81 635 GLU A N 1
ATOM 5091 C CA . GLU A 1 635 ? 0.707 -15.985 33.271 1.00 81.81 635 GLU A CA 1
ATOM 5092 C C . GLU A 1 635 ? -0.173 -14.719 33.276 1.00 81.81 635 GLU A C 1
ATOM 5094 O O . GLU A 1 635 ? 0.310 -13.621 33.521 1.00 81.81 635 GLU A O 1
ATOM 5099 N N . SER A 1 636 ? -1.499 -14.889 33.199 1.00 78.56 636 SER A N 1
ATOM 5100 C CA . SER A 1 636 ? -2.485 -13.795 33.269 1.00 78.56 636 SER A CA 1
ATOM 5101 C C . SER A 1 636 ? -2.517 -13.011 34.597 1.00 78.56 636 SER A C 1
ATOM 5103 O O . SER A 1 636 ? -3.273 -12.039 34.676 1.00 78.56 636 SER A O 1
ATOM 5105 N N . LEU A 1 637 ? -1.807 -13.442 35.645 1.00 79.25 637 LEU A N 1
ATOM 5106 C CA . LEU A 1 637 ? -1.629 -12.706 36.905 1.00 79.25 637 LEU A CA 1
ATOM 5107 C C . LEU A 1 637 ? -0.264 -12.013 36.989 1.00 79.25 637 LEU A C 1
ATOM 5109 O O . LEU A 1 637 ? -0.161 -11.000 37.679 1.00 79.25 637 LEU A O 1
ATOM 5113 N N . ILE A 1 638 ? 0.738 -12.517 36.264 1.00 83.06 638 ILE A N 1
ATOM 5114 C CA . ILE A 1 638 ? 2.018 -11.836 36.038 1.00 83.06 638 ILE A CA 1
ATOM 5115 C C . ILE A 1 638 ? 1.791 -10.623 35.126 1.00 83.06 638 ILE A C 1
ATOM 5117 O O . ILE A 1 638 ? 2.164 -9.516 35.495 1.00 83.06 638 ILE A O 1
ATOM 5121 N N . ASP A 1 639 ? 1.026 -10.788 34.037 1.00 77.00 639 ASP A N 1
ATOM 5122 C CA . ASP A 1 639 ? 0.576 -9.703 33.136 1.00 77.00 639 ASP A CA 1
ATOM 5123 C C . ASP A 1 639 ? -0.205 -8.572 33.847 1.00 77.00 639 ASP A C 1
ATOM 5125 O O . ASP A 1 639 ? -0.516 -7.543 33.251 1.00 77.00 639 ASP A O 1
ATOM 5129 N N . ARG A 1 640 ? -0.624 -8.803 35.097 1.00 77.00 640 ARG A N 1
ATOM 5130 C CA . ARG A 1 640 ? -1.428 -7.894 35.928 1.00 77.00 640 ARG A CA 1
ATOM 5131 C C . ARG A 1 640 ? -0.715 -7.488 37.218 1.00 77.00 640 ARG A C 1
ATOM 5133 O O . ARG A 1 640 ? -1.382 -7.036 38.143 1.00 77.00 640 ARG A O 1
ATOM 5140 N N . GLU A 1 641 ? 0.592 -7.723 37.302 1.00 81.00 641 GLU A N 1
ATOM 5141 C CA . GLU A 1 641 ? 1.452 -7.291 38.413 1.00 81.00 641 GLU A CA 1
ATOM 5142 C C . GLU A 1 641 ? 1.036 -7.831 39.800 1.00 81.00 641 GLU A C 1
ATOM 5144 O O . GLU A 1 641 ? 1.429 -7.296 40.831 1.00 81.00 641 GLU A O 1
ATOM 5149 N N . TYR A 1 642 ? 0.286 -8.941 39.866 1.00 75.44 642 TYR A N 1
ATOM 5150 C CA . TYR A 1 642 ? 0.030 -9.644 41.136 1.00 75.44 642 TYR A CA 1
ATOM 5151 C C . TYR A 1 642 ? 1.185 -10.580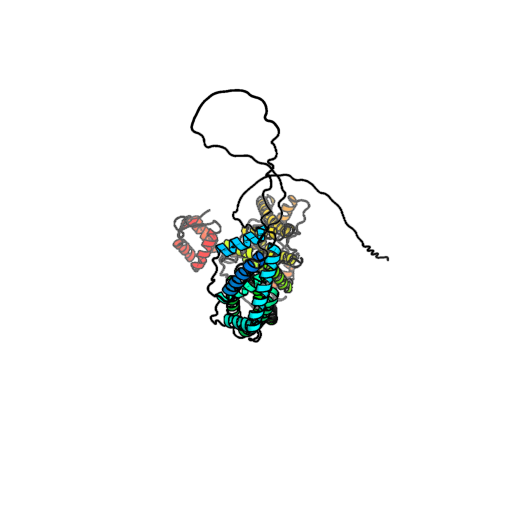 41.521 1.00 75.44 642 TYR A C 1
ATOM 5153 O O . TYR A 1 642 ? 1.335 -10.934 42.693 1.00 75.44 642 TYR A O 1
ATOM 5161 N N . LEU A 1 643 ? 1.970 -11.017 40.532 1.00 86.75 643 LEU A N 1
ATOM 5162 C CA . LEU A 1 643 ? 3.074 -11.965 40.663 1.00 86.75 643 LEU A CA 1
ATOM 5163 C C . LEU A 1 643 ? 4.240 -11.550 39.760 1.00 86.75 643 LEU A C 1
ATOM 5165 O O . LEU A 1 643 ? 4.011 -11.054 38.662 1.00 86.75 643 LEU A O 1
ATOM 5169 N N . GLU A 1 644 ? 5.469 -11.860 40.158 1.00 86.62 644 GLU A N 1
ATOM 5170 C CA . GLU A 1 644 ? 6.643 -11.846 39.271 1.00 86.62 644 GLU A CA 1
ATOM 5171 C C . GLU A 1 644 ? 7.286 -13.238 39.195 1.00 86.62 644 GLU A C 1
ATOM 5173 O O . GLU A 1 644 ? 7.070 -14.089 40.063 1.00 86.62 644 GLU A O 1
ATOM 5178 N N . GLN A 1 645 ? 8.096 -13.474 38.160 1.00 88.94 645 GLN A N 1
ATOM 5179 C CA . GLN A 1 645 ? 9.012 -14.616 38.113 1.00 88.94 645 GLN A CA 1
ATOM 5180 C C . GLN A 1 645 ? 10.322 -14.263 38.823 1.00 88.94 645 GLN A C 1
ATOM 5182 O O . GLN A 1 645 ? 10.828 -13.148 38.696 1.00 88.94 645 GLN A O 1
ATOM 5187 N N . GLY A 1 646 ? 10.894 -15.217 39.555 1.00 83.06 646 GLY A N 1
ATOM 5188 C CA . GLY A 1 646 ? 12.156 -15.024 40.259 1.00 83.06 646 GLY A CA 1
ATOM 5189 C C . GLY A 1 646 ? 13.307 -14.737 39.291 1.00 83.06 646 GLY A C 1
ATOM 5190 O O . GLY A 1 646 ? 13.547 -15.510 38.365 1.00 83.06 646 GLY A O 1
ATOM 5191 N N . LYS A 1 647 ? 14.065 -13.663 39.551 1.00 74.19 647 LYS A N 1
ATOM 5192 C CA . LYS A 1 647 ? 15.127 -13.121 38.671 1.00 74.19 647 LYS A CA 1
ATOM 5193 C C . LYS A 1 647 ? 16.159 -14.145 38.170 1.00 74.19 647 LYS A C 1
ATOM 5195 O O . LYS A 1 647 ? 16.700 -13.968 37.086 1.00 74.19 647 LYS A O 1
ATOM 5200 N N . ASN A 1 648 ? 16.398 -15.214 38.934 1.00 74.88 648 ASN A N 1
ATOM 5201 C CA . ASN A 1 648 ? 17.366 -16.267 38.604 1.00 74.88 648 ASN A CA 1
ATOM 5202 C C . ASN A 1 648 ? 16.711 -17.607 38.204 1.00 74.88 648 ASN A C 1
ATOM 5204 O O . ASN A 1 648 ? 17.425 -18.539 37.843 1.00 74.88 648 ASN A O 1
ATOM 5208 N N . ASN A 1 649 ? 15.384 -17.758 38.323 1.00 82.38 649 ASN A N 1
ATOM 5209 C CA . ASN A 1 649 ? 14.690 -19.010 38.011 1.00 82.38 649 ASN A CA 1
ATOM 5210 C C . ASN A 1 649 ? 13.194 -18.782 37.680 1.00 82.38 649 ASN A C 1
ATOM 5212 O O . ASN A 1 649 ? 12.412 -18.506 38.595 1.00 82.38 649 ASN A O 1
ATOM 5216 N N . PRO A 1 650 ? 12.754 -18.997 36.422 1.00 80.44 650 PRO A N 1
ATOM 5217 C CA . PRO A 1 650 ? 11.357 -18.813 36.008 1.00 80.44 650 PRO A CA 1
ATOM 5218 C C . PRO A 1 650 ? 10.381 -19.853 36.596 1.00 80.44 650 PRO A C 1
ATOM 5220 O O . PRO A 1 650 ? 9.167 -19.714 36.450 1.00 80.44 650 PRO A O 1
ATOM 5223 N N . GLN A 1 651 ? 10.883 -20.894 37.273 1.00 85.38 651 GLN A N 1
ATOM 5224 C CA . GLN A 1 651 ? 10.075 -21.866 38.022 1.00 85.38 651 GLN A CA 1
ATOM 5225 C C . GLN A 1 651 ? 9.729 -21.398 39.447 1.00 85.38 651 GLN A C 1
ATOM 5227 O O . GLN A 1 651 ? 9.137 -22.167 40.205 1.00 85.38 651 GLN A O 1
ATOM 5232 N N . ILE A 1 652 ? 10.101 -20.177 39.842 1.00 89.06 652 ILE A N 1
ATOM 5233 C CA . ILE A 1 652 ? 9.764 -19.576 41.139 1.00 89.06 652 ILE A CA 1
ATOM 5234 C C . ILE A 1 652 ? 8.926 -18.322 40.893 1.00 89.06 652 ILE A C 1
ATOM 5236 O O . ILE A 1 652 ? 9.279 -17.499 40.050 1.00 89.06 652 ILE A O 1
ATOM 5240 N N . TYR A 1 653 ? 7.837 -18.172 41.643 1.00 91.69 653 TYR A N 1
ATOM 5241 C CA . TYR A 1 653 ? 6.990 -16.984 41.629 1.00 91.69 653 TYR A CA 1
ATOM 5242 C C . TYR A 1 653 ? 7.093 -16.235 42.955 1.00 91.69 653 TYR A C 1
ATOM 5244 O O . TYR A 1 653 ? 7.044 -16.864 44.015 1.00 91.69 653 TYR A O 1
ATOM 5252 N N . ASN A 1 654 ? 7.154 -14.905 42.892 1.00 89.56 654 ASN A N 1
ATOM 5253 C CA . ASN A 1 654 ? 7.045 -14.020 44.054 1.00 89.56 654 ASN A CA 1
ATOM 5254 C C . ASN A 1 654 ? 5.718 -13.248 43.990 1.00 89.56 654 ASN A C 1
ATOM 5256 O O . ASN A 1 654 ? 5.200 -12.985 42.905 1.00 89.56 654 ASN A O 1
ATOM 5260 N N . TYR A 1 655 ? 5.163 -12.883 45.144 1.00 90.31 655 TYR A N 1
ATOM 5261 C CA . TYR A 1 655 ? 3.939 -12.083 45.254 1.00 90.31 655 TYR A CA 1
ATOM 5262 C C . TYR A 1 655 ? 4.255 -10.590 45.422 1.00 90.31 655 TYR A C 1
ATOM 5264 O O . TYR A 1 655 ? 5.006 -10.226 46.326 1.00 90.31 655 TYR A O 1
ATOM 5272 N N . LEU A 1 656 ? 3.652 -9.741 44.584 1.00 78.12 656 LEU A N 1
ATOM 5273 C CA . LEU A 1 656 ? 4.008 -8.318 44.447 1.00 78.12 656 LEU A CA 1
ATOM 5274 C C . LEU A 1 656 ? 3.197 -7.339 45.328 1.00 78.12 656 LEU A C 1
ATOM 5276 O O . LEU A 1 656 ? 3.453 -6.138 45.279 1.00 78.12 656 LEU A O 1
ATOM 5280 N N . ALA A 1 657 ? 2.238 -7.823 46.132 1.00 59.78 657 ALA A N 1
ATOM 5281 C CA . ALA A 1 657 ? 1.303 -6.991 46.916 1.00 59.78 657 ALA A CA 1
ATOM 5282 C C . ALA A 1 657 ? 1.137 -7.417 48.396 1.00 59.78 657 ALA A C 1
ATOM 5284 O O . ALA A 1 657 ? 1.954 -8.218 48.917 1.00 59.78 657 ALA A O 1
#

Foldseek 3Di:
DDDDDDDDDDDDDDDDDDDDDDDDDDDDDDDDDDDDDDDDDDDDDDDDDDDDDDDDDDDDDDDDDDDDDDDDDDDDDDDDDDDDDDPDPCLVVVLLVLVLQQLVCVLVVHDRPDDPVVNVVSQVVCVVVVNNVVVVVSSVVSVVVSVVVVVVVVPPPDDPQVVVLVVVVVVVVPDDDPLVVLQVVLVVCVVVVNNVPRPLVVNLVSLLVVLLVVLVVDPVVDDPVVLVVVLVVVLVVLQVVCVRHHDPVSSVSNSVSNVCSNVVPVCVVVVVVVVVVVLVVLPDDPVCLQCVLVVLLVVVVVVVCCCVPVVVVPVVVLVVVLVVLLVSVVVVPQSVLLSLLVVLLVLFWLVNPPADPVRSLVVLVSSVCCVQSSCCPVPRRLVSNLQNNLQSLLLCLLVVTTNDPVSLVVSLVSCCVRPNPVSSVLVVLQVVQSVVQVVLLVVCCPDPLCVPLAPPPDRDGDRDHDPPSHDDDDAWDWDDDPSVVSSVVVVCVVDPPDDDGDRQQSDKDWDWDDAVDIDIDTGRHVLLVQLVVVCVVDQKDFLVRSCVSTVGDPVVSFVSVCVVAVPDDDDDNTHDRGDMDGDDSPDDDPCRPPVLLVVLLVVCVVVQKDFLVVSLVVSCVVPVDDSVVSVVSVVVVCVVQQWDADPVGNRMIGGRD